Protein AF-0000000067866207 (afdb_homodimer)

Nearest PDB structures (foldseek):
  1i49-assembly1_B  TM=2.099E-01  e=6.130E+00  Homo sapiens
  1i4d-assembly1_B  TM=1.866E-01  e=6.407E+00  Homo sapiens
  2d1l-assembly1_B  TM=1.513E-01  e=4.915E+00  Mus musculus
  1i49-assembly1_B  TM=2.099E-01  e=6.044E+00  Homo sapiens
  2d1l-assembly1_B  TM=1.657E-01  e=5.531E+00  Mus musculus

Secondary structure (DSSP, 8-state):
--HHHHHHHHHHHHHHHHHHHHHHHHHHTT----HHHHHHHHHHHHHHHHHHHHHHHTT--HHHHHHHHHHHHHHHHHHHTBHHHHHHHHHHHHHHHHHHHHT--TTT----HHHHHHHHHS--SS---HHHHHHHHHHHHHHHHHHS-SSTT-S-HHHHHHHHHT-B---TTHHHHHHHHHHHHHHHHHHHHHHTHHHHHHHTTT-HHHHHHHH-HHHHHHHHHHHHT-/--HHHHHHHHHHHHHHHHHHHHHHHHHHTT----HHHHHHHHHHHHHHHHHHHHHHHTT--HHHHHHHHHHHHHHHHHHHTBHHHHHHHHHHHHHHHHHHHHT--TTT----HHHHHHHHHS--SS---HHHHHHHHHHHHHHHHHHS-SSTT-S-HHHHHHHHHT-B---TTHHHHHHHHHHHHHHHHHHHHHHTHHHHHHHTTT-HHHHHHHH-HHHHHHHHHHHHT-

Radius of gyration: 24.04 Å; Cα contacts (8 Å, |Δi|>4): 506; chains: 2; bounding box: 47×88×48 Å

Organism: NCBI:txid29363

Foldseek 3Di:
DQPLVVVLVVLVVVLVVVLVVLVVVLVVLVNPCDPLNSVLSSLLSLVLVLLVLLCVQVVNQPLSVLLSVLSVVLSVCQSNQQLLSVLVSVLSNLFSLLCLLQVNHPVHDGRDPVSLVSVVPDDFPDDDDPVLSCLSVVSNVVSVCSNPDDDCVDPDNVVRVVCNVPVGDHDPCSNVVSVSSLSNVLVSLRSNCRRCLVSSCVSCVSNLVSVCVRRHDVSSVSSVVVVVVD/DQPQVVVLVVLVVVLVVVLVVLVVVLVVLVNDCDPLNSVLSSLLSLVLVLLVLLCVQVVNQPLSVLLSVLSVVLSVCQSNQQLLSVLVSVLSNLFSLLCLLQVNHPVHDGRDPVSLVSVVPDDFPDDDDPVLSCLSVVSNVVSVCSNPDDDCVDPDNVVRVVCNVPVGDHDPDSNVVSVSSLSNVLVSLRSNCRRCLVSSCVSCVSNLVSVCVRRHDVSSVSSVVVVVVD

pLDDT: mean 91.69, std 9.95, range [39.69, 98.88]

Sequence (460 aa):
MDMTYSEIEYVKSNINNFVEMIAQISKAEDFEFKQCDKEFFVFIAKHIVFLKYLYNGMGRLYFFKVIISDLYYYVLSIIKGEIRYMYLNERSIIENYTRAATHIMVEDDHVTENTFKLIKEKKYPFKFTSDDYALIKDEYRTSCGYIHGGNVLEDNLSFVFDECINNKKIIKNKTNYYMRIINIIKVYDKILISEYSDKVSGCYHRRKSLLKYLIGEECLELLFKLEEKRMDMTYSEIEYVKSNINNFVEMIAQISKAEDFEFKQCDKEFFVFIAKHIVFLKYLYNGMGRLYFFKVIISDLYYYVLSIIKGEIRYMYLNERSIIENYTRAATHIMVEDDHVTENTFKLIKEKKYPFKFTSDDYALIKDEYRTSCGYIHGGNVLEDNLSFVFDECINNKKIIKNKTNYYMRIINIIKVYDKILISEYSDKVSGCYHRRKSLLKYLIGEECLELLFKLEEKR

Structure (mmCIF, N/CA/C/O backbone):
data_AF-0000000067866207-model_v1
#
loop_
_entity.id
_entity.type
_entity.pdbx_description
1 polymer 'Uncharacterized protein'
#
loop_
_atom_site.group_PDB
_atom_site.id
_atom_site.type_symbol
_atom_site.label_atom_id
_atom_site.label_alt_id
_atom_site.label_comp_id
_atom_site.label_asym_id
_atom_site.label_entity_id
_atom_site.label_seq_id
_atom_site.pdbx_PDB_ins_code
_atom_site.Cartn_x
_atom_site.Cartn_y
_atom_site.Cartn_z
_atom_site.occupancy
_atom_site.B_iso_or_equiv
_atom_site.auth_seq_id
_atom_site.auth_comp_id
_atom_site.auth_asym_id
_atom_site.auth_atom_id
_atom_site.pdbx_PDB_model_num
ATOM 1 N N . MET A 1 1 ? 0.047 -45.875 -7.719 1 40.59 1 MET A N 1
ATOM 2 C CA . MET A 1 1 ? -0.949 -44.906 -8.164 1 40.59 1 MET A CA 1
ATOM 3 C C . MET A 1 1 ? -0.4 -43.469 -8.086 1 40.59 1 MET A C 1
ATOM 5 O O . MET A 1 1 ? 0.185 -43.094 -7.074 1 40.59 1 MET A O 1
ATOM 9 N N . ASP A 1 2 ? -0.063 -42.688 -9.156 1 51.81 2 ASP A N 1
ATOM 10 C CA . ASP A 1 2 ? 0.814 -41.531 -9.305 1 51.81 2 ASP A CA 1
ATOM 11 C C . ASP A 1 2 ? 0.353 -40.375 -8.414 1 51.81 2 ASP A C 1
ATOM 13 O O . ASP A 1 2 ? -0.769 -39.906 -8.562 1 51.81 2 ASP A O 1
ATOM 17 N N . MET A 1 3 ? 0.866 -40.312 -7.191 1 61.59 3 MET A N 1
ATOM 18 C CA . MET A 1 3 ? 0.639 -39.406 -6.082 1 61.59 3 MET A CA 1
ATOM 19 C C . MET A 1 3 ? 0.415 -37.969 -6.586 1 61.59 3 MET A C 1
ATOM 21 O O . MET A 1 3 ? -0.34 -37.219 -5.984 1 61.59 3 MET A O 1
ATOM 25 N N . THR A 1 4 ? 0.804 -37.688 -7.848 1 77.44 4 THR A N 1
ATOM 26 C CA . THR A 1 4 ? 0.673 -36.375 -8.422 1 77.44 4 THR A CA 1
ATOM 27 C C . THR A 1 4 ? -0.75 -36.125 -8.914 1 77.44 4 THR A C 1
ATOM 29 O O . THR A 1 4 ? -1.291 -35.031 -8.758 1 77.44 4 THR A O 1
ATOM 32 N N . TYR A 1 5 ? -1.479 -37.219 -9.266 1 83.12 5 TYR A N 1
ATOM 33 C CA . TYR A 1 5 ? -2.818 -37.031 -9.812 1 83.12 5 TYR A CA 1
ATOM 34 C C . TYR A 1 5 ? -3.82 -36.719 -8.703 1 83.12 5 TYR A C 1
ATOM 36 O O . TYR A 1 5 ? -4.688 -35.844 -8.867 1 83.12 5 TYR A O 1
ATOM 44 N N . SER A 1 6 ? -3.689 -37.469 -7.637 1 89 6 SER A N 1
ATOM 45 C CA . SER A 1 6 ? -4.578 -37.188 -6.508 1 89 6 SER A CA 1
ATOM 46 C C . SER A 1 6 ? -4.375 -35.781 -5.953 1 89 6 SER A C 1
ATOM 48 O O . SER A 1 6 ? -5.34 -35.125 -5.57 1 89 6 SER A O 1
ATOM 50 N N . GLU A 1 7 ? -3.158 -35.438 -5.953 1 92.19 7 GLU A N 1
ATOM 51 C CA . GLU A 1 7 ? -2.846 -34.094 -5.477 1 92.19 7 GLU A CA 1
ATOM 52 C C . GLU A 1 7 ? -3.439 -33.031 -6.398 1 92.19 7 GLU A C 1
ATOM 54 O O . GLU A 1 7 ? -3.99 -32.031 -5.926 1 92.19 7 GLU A O 1
ATOM 59 N N . ILE A 1 8 ? -3.385 -33.219 -7.672 1 95.62 8 ILE A N 1
ATOM 60 C CA . ILE A 1 8 ? -3.932 -32.281 -8.648 1 95.62 8 ILE A CA 1
ATOM 61 C C . ILE A 1 8 ? -5.449 -32.188 -8.492 1 95.62 8 ILE A C 1
ATOM 63 O O . ILE A 1 8 ? -6.023 -31.109 -8.555 1 95.62 8 ILE A O 1
ATOM 67 N N . GLU A 1 9 ? -6.043 -33.312 -8.258 1 95.31 9 GLU A N 1
ATOM 68 C CA . GLU A 1 9 ? -7.488 -33.312 -8.062 1 95.31 9 GLU A CA 1
ATOM 69 C C . GLU A 1 9 ? -7.883 -32.531 -6.812 1 95.31 9 GLU A C 1
ATOM 71 O O . GLU A 1 9 ? -8.898 -31.844 -6.809 1 95.31 9 GLU A O 1
ATOM 76 N N . TYR A 1 10 ? -7.148 -32.719 -5.848 1 96.19 10 TYR A N 1
ATOM 77 C CA . TYR A 1 10 ? -7.395 -31.969 -4.625 1 96.19 10 TYR A CA 1
ATOM 78 C C . TYR A 1 10 ? -7.258 -30.469 -4.875 1 96.19 10 TYR A C 1
ATOM 80 O O . TYR A 1 10 ? -8.102 -29.688 -4.438 1 96.19 10 TYR A O 1
ATOM 88 N N . VAL A 1 11 ? -6.18 -30.094 -5.551 1 97.56 11 VAL A N 1
ATOM 89 C CA . VAL A 1 11 ? -5.934 -28.688 -5.859 1 97.56 11 VAL A CA 1
ATOM 90 C C . VAL A 1 11 ? -7.066 -28.141 -6.719 1 97.56 11 VAL A C 1
ATOM 92 O O . VAL A 1 11 ? -7.555 -27.031 -6.484 1 97.56 11 VAL A O 1
ATOM 95 N N . LYS A 1 12 ? -7.488 -28.922 -7.676 1 97.94 12 LYS A N 1
ATOM 96 C CA . LYS A 1 12 ? -8.602 -28.531 -8.531 1 97.94 12 LYS A CA 1
ATOM 97 C C . LYS A 1 12 ? -9.867 -28.281 -7.707 1 97.94 12 LYS A C 1
ATOM 99 O O . LYS A 1 12 ? -10.562 -27.281 -7.91 1 97.94 12 LYS A O 1
ATOM 104 N N . SER A 1 13 ? -10.141 -29.156 -6.832 1 98.25 13 SER A N 1
ATOM 105 C CA . SER A 1 13 ? -11.312 -29.016 -5.973 1 98.25 13 SER A CA 1
ATOM 106 C C . SER A 1 13 ? -11.195 -27.797 -5.074 1 98.25 13 SER A C 1
ATOM 108 O O . SER A 1 13 ? -12.172 -27.062 -4.883 1 98.25 13 SER A O 1
ATOM 110 N N . ASN A 1 14 ? -10.055 -27.641 -4.52 1 98.56 14 ASN A N 1
ATOM 111 C CA . ASN A 1 14 ? -9.781 -26.469 -3.686 1 98.56 14 ASN A CA 1
ATOM 112 C C . ASN A 1 14 ? -10.008 -25.172 -4.449 1 98.56 14 ASN A C 1
ATOM 114 O O . ASN A 1 14 ? -10.68 -24.266 -3.949 1 98.56 14 ASN A O 1
ATOM 118 N N . ILE A 1 15 ? -9.539 -25.078 -5.684 1 98.75 15 ILE A N 1
ATOM 119 C CA . ILE A 1 15 ? -9.664 -23.906 -6.527 1 98.75 15 ILE A CA 1
ATOM 120 C C . ILE A 1 15 ? -11.133 -23.688 -6.91 1 98.75 15 ILE A C 1
ATOM 122 O O . ILE A 1 15 ? -11.633 -22.562 -6.879 1 98.75 15 ILE A O 1
ATOM 126 N N . ASN A 1 16 ? -11.773 -24.75 -7.18 1 98.5 16 ASN A N 1
ATOM 127 C CA . ASN A 1 16 ? -13.195 -24.656 -7.52 1 98.5 16 ASN A CA 1
ATOM 128 C C . ASN A 1 16 ? -14.016 -24.109 -6.359 1 98.5 16 ASN A C 1
ATOM 130 O O . ASN A 1 16 ? -14.914 -23.297 -6.559 1 98.5 16 ASN A O 1
ATOM 134 N N . ASN A 1 17 ? -13.742 -24.594 -5.215 1 98.56 17 ASN A N 1
ATOM 135 C CA . ASN A 1 17 ? -14.43 -24.078 -4.031 1 98.56 17 ASN A CA 1
ATOM 136 C C . ASN A 1 17 ? -14.164 -22.594 -3.82 1 98.56 17 ASN A C 1
ATOM 138 O O . ASN A 1 17 ? -15.062 -21.844 -3.441 1 98.56 17 ASN A O 1
ATOM 142 N N . PHE A 1 18 ? -12.977 -22.266 -4.031 1 98.69 18 PHE A N 1
ATOM 143 C CA . PHE A 1 18 ? -12.562 -20.875 -3.916 1 98.69 18 PHE A CA 1
ATOM 144 C C . PHE A 1 18 ? -13.328 -20 -4.898 1 98.69 18 PHE A C 1
ATOM 146 O O . PHE A 1 18 ? -13.891 -18.969 -4.516 1 98.69 18 PHE A O 1
ATOM 153 N N . VAL A 1 19 ? -13.414 -20.391 -6.125 1 98.69 19 VAL A N 1
ATOM 154 C CA . VAL A 1 19 ? -14.07 -19.609 -7.176 1 98.69 19 VAL A CA 1
ATOM 155 C C . VAL A 1 19 ? -15.57 -19.562 -6.922 1 98.69 19 VAL A C 1
ATOM 157 O O . VAL A 1 19 ? -16.219 -18.547 -7.195 1 98.69 19 VAL A O 1
ATOM 160 N N . GLU A 1 20 ? -16.125 -20.609 -6.391 1 98.06 20 GLU A N 1
ATOM 161 C CA . GLU A 1 20 ? -17.531 -20.625 -6.031 1 98.06 20 GLU A CA 1
ATOM 162 C C . GLU A 1 20 ? -17.844 -19.625 -4.926 1 98.06 20 GLU A C 1
ATOM 164 O O . GLU A 1 20 ? -18.859 -18.938 -4.965 1 98.06 20 GLU A O 1
ATOM 169 N N . MET A 1 21 ? -16.984 -19.625 -4 1 98.19 21 MET A N 1
ATOM 170 C CA . MET A 1 21 ? -17.141 -18.641 -2.938 1 98.19 21 MET A CA 1
ATOM 171 C C . MET A 1 21 ? -17.078 -17.219 -3.498 1 98.19 21 MET A C 1
ATOM 173 O O . MET A 1 21 ? -17.875 -16.359 -3.107 1 98.19 21 MET A O 1
ATOM 177 N N . ILE A 1 22 ? -16.172 -16.969 -4.41 1 98.31 22 ILE A N 1
ATOM 178 C CA . ILE A 1 22 ? -16.031 -15.664 -5.051 1 98.31 22 ILE A CA 1
ATOM 179 C C . ILE A 1 22 ? -17.344 -15.312 -5.766 1 98.31 22 ILE A C 1
ATOM 181 O O . ILE A 1 22 ? -17.812 -14.18 -5.672 1 98.31 22 ILE A O 1
ATOM 185 N N . ALA A 1 23 ? -17.891 -16.281 -6.434 1 97.75 23 ALA A N 1
ATOM 186 C CA . ALA A 1 23 ? -19.141 -16.062 -7.152 1 97.75 23 ALA A CA 1
ATOM 187 C C . ALA A 1 23 ? -20.266 -15.664 -6.191 1 97.75 23 ALA A C 1
ATOM 189 O O . ALA A 1 23 ? -21.062 -14.789 -6.504 1 97.75 23 ALA A O 1
ATOM 190 N N . GLN A 1 24 ? -20.312 -16.25 -5.078 1 97.06 24 GLN A N 1
ATOM 191 C CA . GLN A 1 24 ? -21.328 -15.938 -4.074 1 97.06 24 GLN A CA 1
ATOM 192 C C . GLN A 1 24 ? -21.156 -14.516 -3.551 1 97.06 24 GLN A C 1
ATOM 194 O O . GLN A 1 24 ? -22.125 -13.766 -3.438 1 97.06 24 GLN A O 1
ATOM 199 N N . ILE A 1 25 ? -19.938 -14.242 -3.264 1 96.06 25 ILE A N 1
ATOM 200 C CA . ILE A 1 25 ? -19.656 -12.906 -2.746 1 96.06 25 ILE A CA 1
ATOM 201 C C . ILE A 1 25 ? -19.938 -11.859 -3.822 1 96.06 25 ILE A C 1
ATOM 203 O O . ILE A 1 25 ? -20.422 -10.766 -3.52 1 96.06 25 ILE A O 1
ATOM 207 N N . SER A 1 26 ? -19.609 -12.164 -5.051 1 96.31 26 SER A N 1
ATOM 208 C CA . SER A 1 26 ? -19.859 -11.273 -6.176 1 96.31 26 SER A CA 1
ATOM 209 C C . SER A 1 26 ? -21.328 -10.867 -6.258 1 96.31 26 SER A C 1
ATOM 211 O O . SER A 1 26 ? -21.641 -9.719 -6.562 1 96.31 26 SER A O 1
ATOM 213 N N . LYS A 1 27 ? -22.188 -11.758 -5.969 1 95.62 27 LYS A N 1
ATOM 214 C CA . LYS A 1 27 ? -23.625 -11.469 -5.965 1 95.62 27 LYS A CA 1
ATOM 215 C C . LYS A 1 27 ? -23.969 -10.453 -4.879 1 95.62 27 LYS A C 1
ATOM 217 O O . LYS A 1 27 ? -24.734 -9.516 -5.125 1 95.62 27 LYS A O 1
ATOM 222 N N . ALA A 1 28 ? -23.438 -10.656 -3.781 1 92.44 28 ALA A N 1
ATOM 223 C CA . ALA A 1 28 ? -23.719 -9.773 -2.652 1 92.44 28 ALA A CA 1
ATOM 224 C C . ALA A 1 28 ? -23.188 -8.367 -2.916 1 92.44 28 ALA A C 1
ATOM 226 O O . ALA A 1 28 ? -23.75 -7.383 -2.441 1 92.44 28 ALA A O 1
ATOM 227 N N . GLU A 1 29 ? -22.094 -8.219 -3.682 1 91.56 29 GLU A N 1
ATOM 228 C CA . GLU A 1 29 ? -21.422 -6.941 -3.953 1 91.56 29 GLU A CA 1
ATOM 229 C C . GLU A 1 29 ? -21.922 -6.336 -5.266 1 91.56 29 GLU A C 1
ATOM 231 O O . GLU A 1 29 ? -21.391 -5.316 -5.719 1 91.56 29 GLU A O 1
ATOM 236 N N . ASP A 1 30 ? -22.875 -6.938 -5.926 1 90.81 30 ASP A N 1
ATOM 237 C CA . ASP A 1 30 ? -23.406 -6.512 -7.215 1 90.81 30 ASP A CA 1
ATOM 238 C C . ASP A 1 30 ? -22.328 -6.473 -8.281 1 90.81 30 ASP A C 1
ATOM 240 O O . ASP A 1 30 ? -22.266 -5.539 -9.086 1 90.81 30 ASP A O 1
ATOM 244 N N . PHE A 1 31 ? -21.328 -7.359 -8.156 1 94.38 31 PHE A N 1
ATOM 245 C CA . PHE A 1 31 ? -20.281 -7.574 -9.156 1 94.38 31 PHE A CA 1
ATOM 246 C C . PHE A 1 31 ? -20.75 -8.555 -10.227 1 94.38 31 PHE A C 1
ATOM 248 O O . PHE A 1 31 ? -21.109 -9.695 -9.914 1 94.38 31 PHE A O 1
ATOM 255 N N . GLU A 1 32 ? -20.812 -8.117 -11.445 1 94.12 32 GLU A N 1
ATOM 256 C CA . GLU A 1 32 ? -21.188 -9.016 -12.531 1 94.12 32 GLU A CA 1
ATOM 257 C C . GLU A 1 32 ? -20.109 -10.055 -12.789 1 94.12 32 GLU A C 1
ATOM 259 O O . GLU A 1 32 ? -19.109 -9.773 -13.445 1 94.12 32 GLU A O 1
ATOM 264 N N . PHE A 1 33 ? -20.328 -11.203 -12.32 1 96.12 33 PHE A N 1
ATOM 265 C CA . PHE A 1 33 ? -19.391 -12.312 -12.422 1 96.12 33 PHE A CA 1
ATOM 266 C C . PHE A 1 33 ? -19.547 -13.031 -13.758 1 96.12 33 PHE A C 1
ATOM 268 O O . PHE A 1 33 ? -20.453 -13.852 -13.922 1 96.12 33 PHE A O 1
ATOM 275 N N . LYS A 1 34 ? -18.703 -12.773 -14.703 1 96.25 34 LYS A N 1
ATOM 276 C CA . LYS A 1 34 ? -18.734 -13.344 -16.047 1 96.25 34 LYS A CA 1
ATOM 277 C C . LYS A 1 34 ? -17.688 -14.453 -16.188 1 96.25 34 LYS A C 1
ATOM 279 O O . LYS A 1 34 ? -16.938 -14.742 -15.258 1 96.25 34 LYS A O 1
ATOM 284 N N . GLN A 1 35 ? -17.641 -15.055 -17.344 1 97.19 35 GLN A N 1
ATOM 285 C CA . GLN A 1 35 ? -16.719 -16.141 -17.625 1 97.19 35 GLN A CA 1
ATOM 286 C C . GLN A 1 35 ? -15.273 -15.672 -17.547 1 97.19 35 GLN A C 1
ATOM 288 O O . GLN A 1 35 ? -14.398 -16.391 -17.062 1 97.19 35 GLN A O 1
ATOM 293 N N . CYS A 1 36 ? -15.008 -14.469 -18.031 1 97.44 36 CYS A N 1
ATOM 294 C CA . CYS A 1 36 ? -13.648 -13.938 -17.984 1 97.44 36 CYS A CA 1
ATOM 295 C C . CYS A 1 36 ? -13.188 -13.758 -16.547 1 97.44 36 CYS A C 1
ATOM 297 O O . CYS A 1 36 ? -12.008 -13.93 -16.234 1 97.44 36 CYS A O 1
ATOM 299 N N . ASP A 1 37 ? -14.164 -13.383 -15.648 1 97.75 37 ASP A N 1
ATOM 300 C CA . ASP A 1 37 ? -13.836 -13.281 -14.234 1 97.75 37 ASP A CA 1
ATOM 301 C C . ASP A 1 37 ? -13.445 -14.641 -13.656 1 97.75 37 ASP A C 1
ATOM 303 O O . ASP A 1 37 ? -12.438 -14.758 -12.961 1 97.75 37 ASP A O 1
ATOM 307 N N . LYS A 1 38 ? -14.227 -15.617 -13.977 1 98.19 38 LYS A N 1
ATOM 308 C CA . LYS A 1 38 ? -13.977 -16.969 -13.5 1 98.19 38 LYS A CA 1
ATOM 309 C C . LYS A 1 38 ? -12.586 -17.453 -13.914 1 98.19 38 LYS A C 1
ATOM 311 O O . LYS A 1 38 ? -11.828 -17.953 -13.086 1 98.19 38 LYS A O 1
ATOM 316 N N . GLU A 1 39 ? -12.289 -17.312 -15.133 1 98.44 39 GLU A N 1
ATOM 317 C CA . GLU A 1 39 ? -11 -17.75 -15.664 1 98.44 39 GLU A CA 1
ATOM 318 C C . GLU A 1 39 ? -9.844 -17 -14.992 1 98.44 39 GLU A C 1
ATOM 320 O O . GLU A 1 39 ? -8.812 -17.609 -14.688 1 98.44 39 GLU A O 1
ATOM 325 N N . PHE A 1 40 ? -9.992 -15.758 -14.797 1 98.69 40 PHE A N 1
ATOM 326 C CA . PHE A 1 40 ? -8.969 -14.938 -14.172 1 98.69 40 PHE A CA 1
ATOM 327 C C . PHE A 1 40 ? -8.75 -15.367 -12.719 1 98.69 40 PHE A C 1
ATOM 329 O O . PHE A 1 40 ? -7.609 -15.508 -12.273 1 98.69 40 PHE A O 1
ATOM 336 N N . PHE A 1 41 ? -9.828 -15.578 -11.969 1 98.81 41 PHE A N 1
ATOM 337 C CA . PHE A 1 41 ? -9.703 -15.938 -10.562 1 98.81 41 PHE A CA 1
ATOM 338 C C . PHE A 1 41 ? -9.141 -17.344 -10.414 1 98.81 41 PHE A C 1
ATOM 340 O O . PHE A 1 41 ? -8.406 -17.625 -9.461 1 98.81 41 PHE A O 1
ATOM 347 N N . VAL A 1 42 ? -9.438 -18.234 -11.359 1 98.81 42 VAL A N 1
ATOM 348 C CA . VAL A 1 42 ? -8.797 -19.547 -11.383 1 98.81 42 VAL A CA 1
ATOM 349 C C . VAL A 1 42 ? -7.297 -19.375 -11.594 1 98.81 42 VAL A C 1
ATOM 351 O O . VAL A 1 42 ? -6.496 -20.031 -10.914 1 98.81 42 VAL A O 1
ATOM 354 N N . PHE A 1 43 ? -6.93 -18.531 -12.523 1 98.81 43 PHE A N 1
ATOM 355 C CA . PHE A 1 43 ? -5.527 -18.234 -12.789 1 98.81 43 PHE A CA 1
ATOM 356 C C . PHE A 1 43 ? -4.824 -17.75 -11.531 1 98.81 43 PHE A C 1
ATOM 358 O O . PHE A 1 43 ? -3.732 -18.203 -11.203 1 98.81 43 PHE A O 1
ATOM 365 N N . ILE A 1 44 ? -5.441 -16.812 -10.82 1 98.88 44 ILE A N 1
ATOM 366 C CA . ILE A 1 44 ? -4.879 -16.25 -9.594 1 98.88 44 ILE A CA 1
ATOM 367 C C . ILE A 1 44 ? -4.75 -17.359 -8.547 1 98.88 44 ILE A C 1
ATOM 369 O O . ILE A 1 44 ? -3.721 -17.469 -7.871 1 98.88 44 ILE A O 1
ATOM 373 N N . ALA A 1 45 ? -5.77 -18.188 -8.406 1 98.88 45 ALA A N 1
ATOM 374 C CA . ALA A 1 45 ? -5.762 -19.266 -7.43 1 98.88 45 ALA A CA 1
ATOM 375 C C . ALA A 1 45 ? -4.609 -20.234 -7.695 1 98.88 45 ALA A C 1
ATOM 377 O O . ALA A 1 45 ? -3.932 -20.672 -6.762 1 98.88 45 ALA A O 1
ATOM 378 N N . LYS A 1 46 ? -4.441 -20.594 -8.938 1 98.69 46 LYS A N 1
ATOM 379 C CA . LYS A 1 46 ? -3.334 -21.453 -9.312 1 98.69 46 LYS A CA 1
ATOM 380 C C . LYS A 1 46 ? -1.996 -20.859 -8.891 1 98.69 46 LYS A C 1
ATOM 382 O O . LYS A 1 46 ? -1.121 -21.578 -8.391 1 98.69 46 LYS A O 1
ATOM 387 N N . HIS A 1 47 ? -1.841 -19.594 -9.023 1 98.75 47 HIS A N 1
ATOM 388 C CA . HIS A 1 47 ? -0.583 -18.938 -8.688 1 98.75 47 HIS A CA 1
ATOM 389 C C . HIS A 1 47 ? -0.408 -18.812 -7.176 1 98.75 47 HIS A C 1
ATOM 391 O O . HIS A 1 47 ? 0.714 -18.891 -6.672 1 98.75 47 HIS A O 1
ATOM 397 N N . ILE A 1 48 ? -1.53 -18.641 -6.449 1 98.69 48 ILE A N 1
ATOM 398 C CA . ILE A 1 48 ? -1.441 -18.688 -4.992 1 98.69 48 ILE A CA 1
ATOM 399 C C . ILE A 1 48 ? -0.882 -20.047 -4.559 1 98.69 48 ILE A C 1
ATOM 401 O O . ILE A 1 48 ? 0.047 -20.109 -3.748 1 98.69 48 ILE A O 1
ATOM 405 N N . VAL A 1 49 ? -1.394 -21.109 -5.105 1 98.31 49 VAL A N 1
ATOM 406 C CA . VAL A 1 49 ? -0.935 -22.453 -4.762 1 98.31 49 VAL A CA 1
ATOM 407 C C . VAL A 1 49 ? 0.527 -22.625 -5.168 1 98.31 49 VAL A C 1
ATOM 409 O O . VAL A 1 49 ? 1.342 -23.125 -4.387 1 98.31 49 VAL A O 1
ATOM 412 N N . PHE A 1 50 ? 0.879 -22.188 -6.391 1 98.12 50 PHE A N 1
ATOM 413 C CA . PHE A 1 50 ? 2.248 -22.25 -6.891 1 98.12 50 PHE A CA 1
ATOM 414 C C . PHE A 1 50 ? 3.207 -21.547 -5.934 1 98.12 50 PHE A C 1
ATOM 416 O O . PHE A 1 50 ? 4.23 -22.125 -5.547 1 98.12 50 PHE A O 1
ATOM 423 N N . LEU A 1 51 ? 2.84 -20.375 -5.492 1 97.81 51 LEU A N 1
ATOM 424 C CA . LEU A 1 51 ? 3.693 -19.562 -4.637 1 97.81 51 LEU A CA 1
ATOM 425 C C . LEU A 1 51 ? 3.793 -20.172 -3.238 1 97.81 51 LEU A C 1
ATOM 427 O O . LEU A 1 51 ? 4.828 -20.047 -2.58 1 97.81 51 LEU A O 1
ATOM 431 N N . LYS A 1 52 ? 2.725 -20.812 -2.768 1 97 52 LYS A N 1
ATOM 432 C CA . LYS A 1 52 ? 2.793 -21.484 -1.478 1 97 52 LYS A CA 1
ATOM 433 C C . LYS A 1 52 ? 3.828 -22.609 -1.503 1 97 52 LYS A C 1
ATOM 435 O O . LYS A 1 52 ? 4.566 -22.812 -0.533 1 97 52 LYS A O 1
ATOM 440 N N . TYR A 1 53 ? 3.883 -23.312 -2.598 1 95.31 53 TYR A N 1
ATOM 441 C CA . TYR A 1 53 ? 4.902 -24.344 -2.742 1 95.31 53 TYR A CA 1
ATOM 442 C C . TYR A 1 53 ? 6.301 -23.75 -2.732 1 95.31 53 TYR A C 1
ATOM 444 O O . TYR A 1 53 ? 7.215 -24.281 -2.111 1 95.31 53 TYR A O 1
ATOM 452 N N . LEU A 1 54 ? 6.48 -22.641 -3.443 1 96.12 54 LEU A N 1
ATOM 453 C CA . LEU A 1 54 ? 7.781 -21.984 -3.469 1 96.12 54 LEU A CA 1
ATOM 454 C C . LEU A 1 54 ? 8.164 -21.469 -2.082 1 96.12 54 LEU A C 1
ATOM 456 O O . LEU A 1 54 ? 9.312 -21.625 -1.656 1 96.12 54 LEU A O 1
ATOM 460 N N . TYR A 1 55 ? 7.152 -20.859 -1.429 1 95.88 55 TYR A N 1
ATOM 461 C CA . TYR A 1 55 ? 7.391 -20.359 -0.078 1 95.88 55 TYR A CA 1
ATOM 462 C C . TYR A 1 55 ? 7.914 -21.469 0.827 1 95.88 55 TYR A C 1
ATOM 464 O O . TYR A 1 55 ? 8.922 -21.281 1.516 1 95.88 55 TYR A O 1
ATOM 472 N N . ASN A 1 56 ? 7.277 -22.578 0.81 1 94 56 ASN A N 1
ATOM 473 C CA . ASN A 1 56 ? 7.633 -23.703 1.68 1 94 56 ASN A CA 1
ATOM 474 C C . ASN A 1 56 ? 8.961 -24.328 1.27 1 94 56 ASN A C 1
ATOM 476 O O . ASN A 1 56 ? 9.742 -24.75 2.123 1 94 56 ASN A O 1
ATOM 480 N N . GLY A 1 57 ? 9.242 -24.344 0.04 1 92.88 57 GLY A N 1
ATOM 481 C CA . GLY A 1 57 ? 10.398 -25.062 -0.467 1 92.88 57 GLY A CA 1
ATOM 482 C C . GLY A 1 57 ? 11.641 -24.203 -0.558 1 92.88 57 GLY A C 1
ATOM 483 O O . GLY A 1 57 ? 12.758 -24.719 -0.674 1 92.88 57 GLY A O 1
ATOM 484 N N . MET A 1 58 ? 11.508 -22.906 -0.554 1 92.56 58 MET A N 1
ATOM 485 C CA . MET A 1 58 ? 12.648 -22.031 -0.791 1 92.56 58 MET A CA 1
ATOM 486 C C . MET A 1 58 ? 13 -21.234 0.469 1 92.56 58 MET A C 1
ATOM 488 O O . MET A 1 58 ? 13.305 -20.047 0.398 1 92.56 58 MET A O 1
ATOM 492 N N . GLY A 1 59 ? 12.836 -21.859 1.622 1 90.12 59 GLY A N 1
ATOM 493 C CA . GLY A 1 59 ? 13.273 -21.25 2.871 1 90.12 59 GLY A CA 1
ATOM 494 C C . GLY A 1 59 ? 12.344 -20.156 3.359 1 90.12 59 GLY A C 1
ATOM 495 O O . GLY A 1 59 ? 12.773 -19.219 4.035 1 90.12 59 GLY A O 1
ATOM 496 N N . ARG A 1 60 ? 11.148 -20.141 2.902 1 91.12 60 ARG A N 1
ATOM 497 C CA . ARG A 1 60 ? 10.109 -19.234 3.395 1 91.12 60 ARG A CA 1
ATOM 498 C C . ARG A 1 60 ? 10.477 -17.781 3.148 1 91.12 60 ARG A C 1
ATOM 500 O O . ARG A 1 60 ? 10.398 -16.953 4.059 1 91.12 60 ARG A O 1
ATOM 507 N N . LEU A 1 61 ? 10.875 -17.594 1.894 1 89.56 61 LEU A N 1
ATOM 508 C CA . LEU A 1 61 ? 11.188 -16.234 1.473 1 89.56 61 LEU A CA 1
ATOM 509 C C . LEU A 1 61 ? 9.969 -15.328 1.617 1 89.56 61 LEU A C 1
ATOM 511 O O . LEU A 1 61 ? 8.914 -15.609 1.04 1 89.56 61 LEU A O 1
ATOM 515 N N . TYR A 1 62 ? 10.094 -14.281 2.252 1 88.31 62 TYR A N 1
ATOM 516 C CA . TYR A 1 62 ? 9.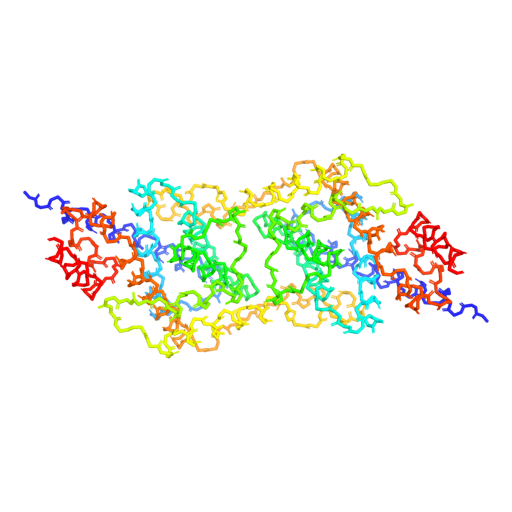016 -13.422 2.719 1 88.31 62 TYR A CA 1
ATOM 517 C C . TYR A 1 62 ? 8.234 -12.836 1.546 1 88.31 62 TYR A C 1
ATOM 519 O O . TYR A 1 62 ? 7.02 -12.664 1.622 1 88.31 62 TYR A O 1
ATOM 527 N N . PHE A 1 63 ? 8.922 -12.508 0.46 1 89.5 63 PHE A N 1
ATOM 528 C CA . PHE A 1 63 ? 8.234 -11.859 -0.647 1 89.5 63 PHE A CA 1
ATOM 529 C C . PHE A 1 63 ? 7.152 -12.766 -1.222 1 89.5 63 PHE A C 1
ATOM 531 O O . PHE A 1 63 ? 6.125 -12.281 -1.702 1 89.5 63 PHE A O 1
ATOM 538 N N . PHE A 1 64 ? 7.297 -14.086 -1.097 1 94 64 PHE A N 1
ATOM 539 C CA . PHE A 1 64 ? 6.242 -14.969 -1.587 1 94 64 PHE A CA 1
ATOM 540 C C . PHE A 1 64 ? 4.996 -14.859 -0.715 1 94 64 PHE A C 1
ATOM 542 O O . PHE A 1 64 ? 3.875 -14.852 -1.225 1 94 64 PHE A O 1
ATOM 549 N N . LYS A 1 65 ? 5.242 -14.812 0.562 1 94.19 65 LYS A N 1
ATOM 550 C CA . LYS A 1 65 ? 4.117 -14.648 1.479 1 94.19 65 LYS A CA 1
ATOM 551 C C . LYS A 1 65 ? 3.352 -13.359 1.187 1 94.19 65 LYS A C 1
ATOM 553 O O . LYS A 1 65 ? 2.119 -13.352 1.206 1 94.19 65 LYS A O 1
ATOM 558 N N . VAL A 1 66 ? 4.07 -12.305 0.95 1 93.25 66 VAL A N 1
ATOM 559 C CA . VAL A 1 66 ? 3.471 -11.008 0.656 1 93.25 66 VAL A CA 1
ATOM 560 C C . VAL A 1 66 ? 2.648 -11.102 -0.629 1 93.25 66 VAL A C 1
ATOM 562 O O . VAL A 1 66 ? 1.5 -10.656 -0.671 1 93.25 66 VAL A O 1
ATOM 565 N N . ILE A 1 67 ? 3.201 -11.688 -1.655 1 96.5 67 ILE A N 1
ATOM 566 C CA . ILE A 1 67 ? 2.498 -11.812 -2.928 1 96.5 67 ILE A CA 1
ATOM 567 C C . ILE A 1 67 ? 1.21 -12.609 -2.732 1 96.5 67 ILE A C 1
ATOM 569 O O . ILE A 1 67 ? 0.155 -12.227 -3.246 1 96.5 67 ILE A O 1
ATOM 573 N N . ILE A 1 68 ? 1.307 -13.688 -1.982 1 97.81 68 ILE A N 1
ATOM 574 C CA . ILE A 1 68 ? 0.144 -14.531 -1.729 1 97.81 68 ILE A CA 1
ATOM 575 C C . ILE A 1 68 ? -0.948 -13.711 -1.046 1 97.81 68 ILE A C 1
ATOM 577 O O . ILE A 1 68 ? -2.102 -13.711 -1.485 1 97.81 68 ILE A O 1
ATOM 581 N N . SER A 1 69 ? -0.591 -13.008 -0.027 1 95.88 69 SER A N 1
ATOM 582 C CA . SER A 1 69 ? -1.529 -12.141 0.678 1 95.88 69 SER A CA 1
ATOM 583 C C . SER A 1 69 ? -2.146 -11.109 -0.265 1 95.88 69 SER A C 1
ATOM 585 O O . SER A 1 69 ? -3.367 -10.93 -0.283 1 95.88 69 SER A O 1
ATOM 587 N N . ASP A 1 70 ? -1.336 -10.469 -1.032 1 96.62 70 ASP A N 1
ATOM 588 C CA . ASP A 1 70 ? -1.787 -9.438 -1.955 1 96.62 70 ASP A CA 1
ATOM 589 C C . ASP A 1 70 ? -2.742 -10.008 -3 1 96.62 70 ASP A C 1
ATOM 591 O O . ASP A 1 70 ? -3.674 -9.328 -3.436 1 96.62 70 ASP A O 1
ATOM 595 N N . LEU A 1 71 ? -2.514 -11.203 -3.416 1 98.44 71 LEU A N 1
ATOM 596 C CA . LEU A 1 71 ? -3.373 -11.812 -4.422 1 98.44 71 LEU A CA 1
ATOM 597 C C . LEU A 1 71 ? -4.777 -12.047 -3.873 1 98.44 71 LEU A C 1
ATOM 599 O O . LEU A 1 71 ? -5.766 -11.82 -4.574 1 98.44 71 LEU A O 1
ATOM 603 N N . TYR A 1 72 ? -4.871 -12.477 -2.629 1 97.81 72 TYR A N 1
ATOM 604 C CA . TYR A 1 72 ? -6.184 -12.648 -2.014 1 97.81 72 TYR A CA 1
ATOM 605 C C . TYR A 1 72 ? -6.934 -11.32 -1.961 1 97.81 72 TYR A C 1
ATOM 607 O O . TYR A 1 72 ? -8.094 -11.242 -2.371 1 97.81 72 TYR A O 1
ATOM 615 N N . TYR A 1 73 ? -6.25 -10.336 -1.526 1 96.62 73 TYR A N 1
ATOM 616 C CA . TYR A 1 73 ? -6.902 -9.047 -1.352 1 96.62 73 TYR A CA 1
ATOM 617 C C . TYR A 1 73 ? -7.152 -8.375 -2.697 1 96.62 73 TYR A C 1
ATOM 619 O O . TYR A 1 73 ? -8.086 -7.586 -2.842 1 96.62 73 TYR A O 1
ATOM 627 N N . TYR A 1 74 ? -6.305 -8.711 -3.652 1 97.75 74 TYR A N 1
ATOM 628 C CA . TYR A 1 74 ? -6.52 -8.25 -5.02 1 97.75 74 TYR A CA 1
ATOM 629 C C . TYR A 1 74 ? -7.852 -8.75 -5.562 1 97.75 74 TYR A C 1
ATOM 631 O O . TYR A 1 74 ? -8.664 -7.961 -6.051 1 97.75 74 TYR A O 1
ATOM 639 N N . VAL A 1 75 ? -8.109 -10 -5.406 1 98.25 75 VAL A N 1
ATOM 640 C CA . VAL A 1 75 ? -9.375 -10.594 -5.832 1 98.25 75 VAL A CA 1
ATOM 641 C C . VAL A 1 75 ? -10.531 -9.914 -5.102 1 98.25 75 VAL A C 1
ATOM 643 O O . VAL A 1 75 ? -11.523 -9.516 -5.723 1 98.25 75 VAL A O 1
ATOM 646 N N . LEU A 1 76 ? -10.414 -9.758 -3.832 1 96.5 76 LEU A N 1
ATOM 647 C CA . LEU A 1 76 ? -11.461 -9.164 -3.01 1 96.5 76 LEU A CA 1
ATOM 648 C C . LEU A 1 76 ? -11.758 -7.734 -3.455 1 96.5 76 LEU A C 1
ATOM 650 O O . LEU A 1 76 ? -12.922 -7.348 -3.586 1 96.5 76 LEU A O 1
ATOM 654 N N . SER A 1 77 ? -10.703 -6.941 -3.668 1 96 77 SER A N 1
ATOM 655 C CA . SER A 1 77 ? -10.891 -5.547 -4.051 1 96 77 SER A CA 1
ATOM 656 C C . SER A 1 77 ? -11.555 -5.43 -5.422 1 96 77 SER A C 1
ATOM 658 O O . SER A 1 77 ? -12.312 -4.496 -5.672 1 96 77 SER A O 1
ATOM 660 N N . ILE A 1 78 ? -11.242 -6.375 -6.332 1 97 78 ILE A N 1
ATOM 661 C CA . ILE A 1 78 ? -11.867 -6.391 -7.648 1 97 78 ILE A CA 1
ATOM 662 C C . ILE A 1 78 ? -13.375 -6.625 -7.5 1 97 78 ILE A C 1
ATOM 664 O O . ILE A 1 78 ? -14.18 -5.891 -8.07 1 97 78 ILE A O 1
ATOM 668 N N . ILE A 1 79 ? -13.773 -7.582 -6.707 1 96.5 79 ILE A N 1
ATOM 669 C CA . ILE A 1 79 ? -15.18 -7.961 -6.562 1 96.5 79 ILE A CA 1
ATOM 670 C C . ILE A 1 79 ? -15.938 -6.852 -5.844 1 96.5 79 ILE A C 1
ATOM 672 O O . ILE A 1 79 ? -17.109 -6.609 -6.129 1 96.5 79 ILE A O 1
ATOM 676 N N . LYS A 1 80 ? -15.266 -6.176 -4.941 1 93.12 80 LYS A N 1
ATOM 677 C CA . LYS A 1 80 ? -15.898 -5.098 -4.188 1 93.12 80 LYS A CA 1
ATOM 678 C C . LYS A 1 80 ? -15.922 -3.803 -4.992 1 93.12 80 LYS A C 1
ATOM 680 O O . LYS A 1 80 ? -16.594 -2.84 -4.605 1 93.12 80 LYS A O 1
ATOM 685 N N . GLY A 1 81 ? -15.211 -3.766 -6.047 1 92.81 81 GLY A N 1
ATOM 686 C CA . GLY A 1 81 ? -15.141 -2.574 -6.879 1 92.81 81 GLY A CA 1
ATOM 687 C C . GLY A 1 81 ? -14.336 -1.451 -6.246 1 92.81 81 GLY A C 1
ATOM 688 O O . GLY A 1 81 ? -14.594 -0.275 -6.512 1 92.81 81 GLY A O 1
ATOM 689 N N . GLU A 1 82 ? -13.391 -1.766 -5.375 1 92.5 82 GLU A N 1
ATOM 690 C CA . GLU A 1 82 ? -12.547 -0.771 -4.719 1 92.5 82 GLU A CA 1
ATOM 691 C C . GLU A 1 82 ? -11.273 -0.507 -5.52 1 92.5 82 GLU A C 1
ATOM 693 O O . GLU A 1 82 ? -10.227 -1.088 -5.242 1 92.5 82 GLU A O 1
ATOM 698 N N . ILE A 1 83 ? -11.312 0.421 -6.355 1 92.56 83 ILE A N 1
ATOM 699 C CA . ILE A 1 83 ? -10.305 0.613 -7.398 1 92.56 83 ILE A CA 1
ATOM 700 C C . ILE A 1 83 ? -8.969 0.988 -6.762 1 92.56 83 ILE A C 1
ATOM 702 O O . ILE A 1 83 ? -7.914 0.515 -7.195 1 92.56 83 ILE A O 1
ATOM 706 N N . ARG A 1 84 ? -8.945 1.854 -5.793 1 92.81 84 ARG A N 1
ATOM 707 C CA . ARG A 1 84 ? -7.691 2.24 -5.16 1 92.81 84 ARG A CA 1
ATOM 708 C C . ARG A 1 84 ? -6.969 1.022 -4.59 1 92.81 84 ARG A C 1
ATOM 710 O O . ARG A 1 84 ? -5.762 0.861 -4.785 1 92.81 84 ARG A O 1
ATOM 717 N N . TYR A 1 85 ? -7.742 0.172 -3.916 1 93.5 85 TYR A N 1
ATOM 718 C CA . TYR A 1 85 ? -7.137 -0.981 -3.262 1 93.5 85 TYR A CA 1
ATOM 719 C C . TYR A 1 85 ? -6.77 -2.055 -4.281 1 93.5 85 TYR A C 1
ATOM 721 O O . TYR A 1 85 ? -5.781 -2.771 -4.109 1 93.5 85 TYR A O 1
ATOM 729 N N . MET A 1 86 ? -7.57 -2.139 -5.375 1 95.81 86 MET A N 1
ATOM 730 C CA . MET A 1 86 ? -7.191 -3.025 -6.469 1 95.81 86 MET A CA 1
ATOM 731 C C . MET A 1 86 ? -5.801 -2.686 -6.988 1 95.81 86 MET A C 1
ATOM 733 O O . MET A 1 86 ? -4.93 -3.555 -7.062 1 95.81 86 MET A O 1
ATOM 737 N N . TYR A 1 87 ? -5.617 -1.437 -7.195 1 94.31 87 TYR A N 1
ATOM 738 C CA . TYR A 1 87 ? -4.352 -1.015 -7.785 1 94.31 87 TYR A CA 1
ATOM 739 C C . TYR A 1 87 ? -3.24 -1 -6.742 1 94.31 87 TYR A C 1
ATOM 741 O O . TYR A 1 87 ? -2.07 -1.22 -7.066 1 94.31 87 TYR A O 1
ATOM 749 N N . LEU A 1 88 ? -3.604 -0.784 -5.531 1 93.88 88 LEU A N 1
ATOM 750 C CA . LEU A 1 88 ? -2.627 -0.909 -4.453 1 93.88 88 LEU A CA 1
ATOM 751 C C . LEU A 1 88 ? -2.074 -2.328 -4.383 1 93.88 88 LEU A C 1
ATOM 753 O O . LEU A 1 88 ? -0.862 -2.521 -4.262 1 93.88 88 LEU A O 1
ATOM 757 N N . ASN A 1 89 ? -2.951 -3.275 -4.387 1 95.81 89 ASN A N 1
ATOM 758 C CA . ASN A 1 89 ? -2.525 -4.672 -4.375 1 95.81 89 ASN A CA 1
ATOM 759 C C . ASN A 1 89 ? -1.735 -5.027 -5.629 1 95.81 89 ASN A C 1
ATOM 761 O O . ASN A 1 89 ? -0.726 -5.73 -5.555 1 95.81 89 ASN A O 1
ATOM 765 N N . GLU A 1 90 ? -2.184 -4.555 -6.762 1 96.5 90 GLU A N 1
ATOM 766 C CA . GLU A 1 90 ? -1.488 -4.789 -8.023 1 96.5 90 GLU A CA 1
ATOM 767 C C . GLU A 1 90 ? -0.054 -4.273 -7.969 1 96.5 90 GLU A C 1
ATOM 769 O O . GLU A 1 90 ? 0.883 -4.984 -8.328 1 96.5 90 GLU A O 1
ATOM 774 N N . ARG A 1 91 ? 0.066 -3.088 -7.531 1 93 91 ARG A N 1
ATOM 775 C CA . ARG A 1 91 ? 1.389 -2.488 -7.387 1 93 91 ARG A CA 1
ATOM 776 C C . ARG A 1 91 ? 2.279 -3.338 -6.484 1 93 91 ARG A C 1
ATOM 778 O O . ARG A 1 91 ? 3.436 -3.605 -6.82 1 93 91 ARG A O 1
ATOM 785 N N . SER A 1 92 ? 1.755 -3.713 -5.348 1 92.38 92 SER A N 1
ATOM 786 C CA . SER A 1 92 ? 2.492 -4.52 -4.379 1 92.38 92 SER A CA 1
ATOM 787 C C . SER A 1 92 ? 2.904 -5.859 -4.977 1 92.38 92 SER A C 1
ATOM 789 O O . SER A 1 92 ? 4.02 -6.332 -4.746 1 92.38 92 SER A O 1
ATOM 791 N N . ILE A 1 93 ? 2.021 -6.453 -5.719 1 96.19 93 ILE A N 1
ATOM 792 C CA . ILE A 1 93 ? 2.295 -7.727 -6.375 1 96.19 93 ILE A CA 1
ATOM 793 C C . ILE A 1 93 ? 3.471 -7.57 -7.336 1 96.19 93 ILE A C 1
ATOM 795 O O . ILE A 1 93 ? 4.434 -8.336 -7.277 1 96.19 93 ILE A O 1
ATOM 799 N N . ILE A 1 94 ? 3.4 -6.598 -8.172 1 95.31 94 ILE A N 1
ATOM 800 C CA . ILE A 1 94 ? 4.457 -6.348 -9.141 1 95.31 94 ILE A CA 1
ATOM 801 C C . ILE A 1 94 ? 5.77 -6.066 -8.414 1 95.31 94 ILE A C 1
ATOM 803 O O . ILE A 1 94 ? 6.82 -6.605 -8.781 1 95.31 94 ILE A O 1
ATOM 807 N N . GLU A 1 95 ? 5.73 -5.309 -7.359 1 91.12 95 GLU A N 1
ATOM 808 C CA . GLU A 1 95 ? 6.918 -4.965 -6.582 1 91.12 95 GLU A CA 1
ATOM 809 C C . GLU A 1 95 ? 7.566 -6.211 -5.984 1 91.12 95 GLU A C 1
ATOM 811 O O . GLU A 1 95 ? 8.789 -6.371 -6.047 1 91.12 95 GLU A O 1
ATOM 816 N N . ASN A 1 96 ? 6.801 -7.059 -5.395 1 92.5 96 ASN A N 1
ATOM 817 C CA . ASN A 1 96 ? 7.359 -8.203 -4.688 1 92.5 96 ASN A CA 1
ATOM 818 C C . ASN A 1 96 ? 7.809 -9.297 -5.652 1 92.5 96 ASN A C 1
ATOM 820 O O . ASN A 1 96 ? 8.781 -10 -5.391 1 92.5 96 ASN A O 1
ATOM 824 N N . TYR A 1 97 ? 7.125 -9.43 -6.816 1 95.12 97 TYR A N 1
ATOM 825 C CA . TYR A 1 97 ? 7.664 -10.281 -7.875 1 95.12 97 TYR A CA 1
ATOM 826 C C . TYR A 1 97 ? 9.023 -9.773 -8.336 1 95.12 97 TYR A C 1
ATOM 828 O O . TYR A 1 97 ? 9.945 -10.562 -8.57 1 95.12 97 TYR A O 1
ATOM 836 N N . THR A 1 98 ? 9.117 -8.469 -8.5 1 93.38 98 THR A N 1
ATOM 837 C CA . THR A 1 98 ? 10.375 -7.859 -8.93 1 93.38 98 THR A CA 1
ATOM 838 C C . THR A 1 98 ? 11.469 -8.109 -7.898 1 93.38 98 THR A C 1
ATOM 840 O O . THR A 1 98 ? 12.602 -8.43 -8.258 1 93.38 98 THR A O 1
ATOM 843 N N . ARG A 1 99 ? 11.141 -8 -6.656 1 90.06 99 ARG A N 1
ATOM 844 C CA . ARG A 1 99 ? 12.086 -8.312 -5.594 1 90.06 99 ARG A CA 1
ATOM 845 C C . ARG A 1 99 ? 12.531 -9.766 -5.668 1 90.06 99 ARG A C 1
ATOM 847 O O . ARG A 1 99 ? 13.727 -10.062 -5.555 1 90.06 99 ARG A O 1
ATOM 854 N N . ALA A 1 100 ? 11.586 -10.594 -5.801 1 91.94 100 ALA A N 1
ATOM 855 C CA . ALA A 1 100 ? 11.906 -12.016 -5.902 1 91.94 100 ALA A CA 1
ATOM 856 C C . ALA A 1 100 ? 12.828 -12.289 -7.09 1 91.94 100 ALA A C 1
ATOM 858 O O . ALA A 1 100 ? 13.781 -13.062 -6.98 1 91.94 100 ALA A O 1
ATOM 859 N N . ALA A 1 101 ? 12.547 -11.617 -8.164 1 92.5 101 ALA A N 1
ATOM 860 C CA . ALA A 1 101 ? 13.297 -11.797 -9.406 1 92.5 101 ALA A CA 1
ATOM 861 C C . ALA A 1 101 ? 14.727 -11.281 -9.258 1 92.5 101 ALA A C 1
ATOM 863 O O . ALA A 1 101 ? 15.648 -11.789 -9.898 1 92.5 101 ALA A O 1
ATOM 864 N N . THR A 1 102 ? 14.953 -10.281 -8.461 1 90.06 102 THR A N 1
ATOM 865 C CA . THR A 1 102 ? 16.25 -9.609 -8.383 1 90.06 102 THR A CA 1
ATOM 866 C C . THR A 1 102 ? 16.984 -9.992 -7.094 1 90.06 102 THR A C 1
ATOM 868 O O . THR A 1 102 ? 18.094 -9.531 -6.852 1 90.06 102 THR A O 1
ATOM 871 N N . HIS A 1 103 ? 16.391 -10.773 -6.211 1 83.44 103 HIS A N 1
ATOM 872 C CA . HIS A 1 103 ? 16.969 -11.25 -4.957 1 83.44 103 HIS A CA 1
ATOM 873 C C . HIS A 1 103 ? 17.188 -10.094 -3.984 1 83.44 103 HIS A C 1
ATOM 875 O O . HIS A 1 103 ? 18.203 -10.07 -3.273 1 83.44 103 HIS A O 1
ATOM 881 N N . ILE A 1 104 ? 16.359 -9.133 -4.215 1 77.31 104 ILE A N 1
ATOM 882 C CA . ILE A 1 104 ? 16.438 -8.008 -3.299 1 77.31 104 ILE A CA 1
ATOM 883 C C . ILE A 1 104 ? 15.469 -8.219 -2.139 1 77.31 104 ILE A C 1
ATOM 885 O O . ILE A 1 104 ? 14.281 -8.469 -2.352 1 77.31 104 ILE A O 1
ATOM 889 N N . MET A 1 105 ? 15.984 -8.141 -0.941 1 66.06 105 MET A N 1
ATOM 890 C CA . MET A 1 105 ? 15.156 -8.398 0.234 1 66.06 105 MET A CA 1
ATOM 891 C C . MET A 1 105 ? 14.297 -7.176 0.571 1 66.06 105 MET A C 1
ATOM 893 O O . MET A 1 105 ? 14.688 -6.043 0.274 1 66.06 105 MET A O 1
ATOM 897 N N . VAL A 1 106 ? 13.156 -7.461 1.056 1 59.84 106 VAL A N 1
ATOM 898 C CA . VAL A 1 106 ? 12.18 -6.434 1.409 1 59.84 106 VAL A CA 1
ATOM 899 C C . VAL A 1 106 ? 12.82 -5.426 2.363 1 59.84 106 VAL A C 1
ATOM 901 O O . VAL A 1 106 ? 12.57 -4.223 2.258 1 59.84 106 VAL A O 1
ATOM 904 N N . GLU A 1 107 ? 13.516 -6.066 3.252 1 54.22 107 GLU A N 1
ATOM 905 C CA . GLU A 1 107 ? 14.18 -5.262 4.273 1 54.22 107 GLU A CA 1
ATOM 906 C C . GLU A 1 107 ? 15.273 -4.391 3.662 1 54.22 107 GLU A C 1
ATOM 908 O O . GLU A 1 107 ? 15.641 -3.357 4.23 1 54.22 107 GLU A O 1
ATOM 913 N N . ASP A 1 108 ? 15.805 -4.902 2.672 1 48.84 108 ASP A N 1
ATOM 914 C CA . ASP A 1 108 ? 17 -4.27 2.135 1 48.84 108 ASP A CA 1
ATOM 915 C C . ASP A 1 108 ? 16.656 -3.004 1.354 1 48.84 108 ASP A C 1
ATOM 917 O O . ASP A 1 108 ? 17.344 -1.986 1.472 1 48.84 108 ASP A O 1
ATOM 921 N N . ASP A 1 109 ? 15.711 -3.188 0.295 1 50.34 109 ASP A N 1
ATOM 922 C CA . ASP A 1 109 ? 15.531 -2.059 -0.612 1 50.34 109 ASP A CA 1
ATOM 923 C C . ASP A 1 109 ? 14.117 -2.039 -1.191 1 50.34 109 ASP A C 1
ATOM 925 O O . ASP A 1 109 ? 13.453 -3.076 -1.256 1 50.34 109 ASP A O 1
ATOM 929 N N . HIS A 1 110 ? 13.461 -0.831 -1.145 1 53.91 110 HIS A N 1
ATOM 930 C CA . HIS A 1 110 ? 12.219 -0.709 -1.902 1 53.91 110 HIS A CA 1
ATOM 931 C C . HIS A 1 110 ? 12.453 -0.962 -3.389 1 53.91 110 HIS A C 1
ATOM 933 O O . HIS A 1 110 ? 13.562 -0.744 -3.893 1 53.91 110 HIS A O 1
ATOM 939 N N . VAL A 1 111 ? 11.477 -1.558 -3.955 1 54.28 111 VAL A N 1
ATOM 940 C CA . VAL A 1 111 ? 11.461 -1.686 -5.41 1 54.28 111 VAL A CA 1
ATOM 941 C C . VAL A 1 111 ? 11.438 -0.3 -6.051 1 54.28 111 VAL A C 1
ATOM 943 O O . VAL A 1 111 ? 10.539 0.502 -5.777 1 54.28 111 VAL A O 1
ATOM 946 N N . THR A 1 112 ? 12.5 0.188 -6.473 1 61.22 112 THR A N 1
ATOM 947 C CA . THR A 1 112 ? 12.656 1.445 -7.195 1 61.22 112 THR A CA 1
ATOM 948 C C . THR A 1 112 ? 12.727 1.201 -8.695 1 61.22 112 THR A C 1
ATOM 950 O O . THR A 1 112 ? 12.672 0.055 -9.148 1 61.22 112 THR A O 1
ATOM 953 N N . GLU A 1 113 ? 12.68 2.334 -9.352 1 68.25 113 GLU A N 1
ATOM 954 C CA . GLU A 1 113 ? 12.922 2.246 -10.789 1 68.25 113 GLU A CA 1
ATOM 955 C C . GLU A 1 113 ? 14.195 1.46 -11.086 1 68.25 113 GLU A C 1
ATOM 957 O O . GLU A 1 113 ? 14.258 0.726 -12.078 1 68.25 113 GLU A O 1
ATOM 962 N N . ASN A 1 114 ? 15.078 1.562 -10.219 1 71.56 114 ASN A N 1
ATOM 963 C CA . ASN A 1 114 ? 16.344 0.864 -10.414 1 71.56 114 ASN A CA 1
ATOM 964 C C . ASN A 1 114 ? 16.188 -0.645 -10.25 1 71.56 114 ASN A C 1
ATOM 966 O O . ASN A 1 114 ? 16.844 -1.423 -10.93 1 71.56 114 ASN A O 1
ATOM 970 N N . THR A 1 115 ? 15.32 -0.991 -9.453 1 78.88 115 THR A N 1
ATOM 971 C CA . THR A 1 115 ? 15.078 -2.418 -9.266 1 78.88 115 THR A CA 1
ATOM 972 C C . THR A 1 115 ? 14.5 -3.035 -10.539 1 78.88 115 THR A C 1
ATOM 974 O O . THR A 1 115 ? 14.891 -4.133 -10.938 1 78.88 115 THR A O 1
ATOM 977 N N . PHE A 1 116 ? 13.648 -2.236 -11.211 1 85.06 116 PHE A N 1
ATOM 978 C CA . PHE A 1 116 ? 13.07 -2.719 -12.453 1 85.06 116 PHE A CA 1
ATOM 979 C C . PHE A 1 116 ? 14.133 -2.838 -13.539 1 85.06 116 PHE A C 1
ATOM 981 O O . PHE A 1 116 ? 14.086 -3.756 -14.359 1 85.06 116 PHE A O 1
ATOM 988 N N . LYS A 1 117 ? 15.07 -1.906 -13.492 1 85.94 117 LYS A N 1
ATOM 989 C CA . LYS A 1 117 ? 16.141 -1.916 -14.492 1 85.94 117 LYS A CA 1
ATOM 990 C C . LYS A 1 117 ? 16.984 -3.182 -14.375 1 85.94 117 LYS A C 1
ATOM 992 O O . LYS A 1 117 ? 17.531 -3.67 -15.367 1 85.94 117 LYS A O 1
ATOM 997 N N . LEU A 1 118 ? 17.094 -3.697 -13.188 1 87.31 118 LEU A N 1
ATOM 998 C CA . LEU A 1 118 ? 17.859 -4.922 -12.984 1 87.31 118 LEU A CA 1
ATOM 999 C C . LEU A 1 118 ? 17.25 -6.086 -13.742 1 87.31 118 LEU A C 1
ATOM 1001 O O . LEU A 1 118 ? 17.969 -6.953 -14.258 1 87.31 118 LEU A O 1
ATOM 1005 N N . ILE A 1 119 ? 15.906 -6.109 -13.828 1 90.69 119 ILE A N 1
ATOM 1006 C CA . ILE A 1 119 ? 15.227 -7.176 -14.555 1 90.69 119 ILE A CA 1
ATOM 1007 C C . ILE A 1 119 ? 15.523 -7.059 -16.047 1 90.69 119 ILE A C 1
ATOM 1009 O O . ILE A 1 119 ? 15.648 -8.07 -16.75 1 90.69 119 ILE A O 1
ATOM 1013 N N . LYS A 1 120 ? 15.633 -5.859 -16.484 1 90.19 120 LYS A N 1
ATOM 1014 C CA . LYS A 1 120 ? 15.852 -5.59 -17.906 1 90.19 120 LYS A CA 1
ATOM 1015 C C . LYS A 1 120 ? 17.266 -5.965 -18.312 1 90.19 120 LYS A C 1
ATOM 1017 O O . LYS A 1 120 ? 17.484 -6.449 -19.422 1 90.19 120 LYS A O 1
ATOM 1022 N N . GLU A 1 121 ? 18.188 -5.742 -17.469 1 90.62 121 GLU A N 1
ATOM 1023 C CA . GLU A 1 121 ? 19.609 -5.875 -17.797 1 90.62 121 GLU A CA 1
ATOM 1024 C C . GLU A 1 121 ? 20.078 -7.324 -17.656 1 90.62 121 GLU A C 1
ATOM 1026 O O . GLU A 1 121 ? 21.125 -7.695 -18.188 1 90.62 121 GLU A O 1
ATOM 1031 N N . LYS A 1 122 ? 19.344 -8.078 -17.062 1 89.94 122 LYS A N 1
ATOM 1032 C CA . LYS A 1 122 ? 19.703 -9.477 -16.844 1 89.94 122 LYS A CA 1
ATOM 1033 C C . LYS A 1 122 ? 19.453 -10.312 -18.094 1 89.94 122 LYS A C 1
ATOM 1035 O O . LYS A 1 122 ? 18.516 -10.039 -18.844 1 89.94 122 LYS A O 1
ATOM 1040 N N . LYS A 1 123 ? 20.344 -11.289 -18.266 1 90.75 123 LYS A N 1
ATOM 1041 C CA . LYS A 1 123 ? 20.141 -12.25 -19.359 1 90.75 123 LYS A CA 1
ATOM 1042 C C . LYS A 1 123 ? 19.375 -13.477 -18.875 1 90.75 123 LYS A C 1
ATOM 1044 O O . LYS A 1 123 ? 19.672 -14.016 -17.812 1 90.75 123 LYS A O 1
ATOM 1049 N N . TYR A 1 124 ? 18.344 -13.836 -19.672 1 93.12 124 TYR A N 1
ATOM 1050 C CA . TYR A 1 124 ? 17.516 -14.984 -19.312 1 93.12 124 TYR A CA 1
ATOM 1051 C C . TYR A 1 124 ? 17.609 -16.078 -20.375 1 93.12 124 TYR A C 1
ATOM 1053 O O . TYR A 1 124 ? 17.906 -15.805 -21.531 1 93.12 124 TYR A O 1
ATOM 1061 N N . PRO A 1 125 ? 17.422 -17.25 -19.984 1 93.06 125 PRO A N 1
ATOM 1062 C CA . PRO A 1 125 ? 17.406 -18.359 -20.938 1 93.06 125 PRO A CA 1
ATOM 1063 C C . PRO A 1 125 ? 16.141 -18.375 -21.797 1 93.06 125 PRO A C 1
ATOM 1065 O O . PRO A 1 125 ? 15.992 -19.25 -22.656 1 93.06 125 PRO A O 1
ATOM 1068 N N . PHE A 1 126 ? 15.195 -17.484 -21.594 1 93.44 126 PHE A N 1
ATOM 1069 C CA . PHE A 1 126 ? 14.023 -17.281 -22.438 1 93.44 126 PHE A CA 1
ATOM 1070 C C . PHE A 1 126 ? 14.023 -15.875 -23.031 1 93.44 126 PHE A C 1
ATOM 1072 O O . PHE A 1 126 ? 14.836 -15.031 -22.641 1 93.44 126 PHE A O 1
ATOM 1079 N N . LYS A 1 127 ? 13.242 -15.703 -23.984 1 92.62 127 LYS A N 1
ATOM 1080 C CA . LYS A 1 127 ? 13.172 -14.391 -24.625 1 92.62 127 LYS A CA 1
ATOM 1081 C C . LYS A 1 127 ? 12.422 -13.391 -23.75 1 92.62 127 LYS A C 1
ATOM 1083 O O . LYS A 1 127 ? 11.203 -13.453 -23.625 1 92.62 127 LYS A O 1
ATOM 1088 N N . PHE A 1 128 ? 13.109 -12.578 -23.031 1 94.88 128 PHE A N 1
ATOM 1089 C CA . PHE A 1 128 ? 12.562 -11.422 -22.328 1 94.88 128 PHE A CA 1
ATOM 1090 C C . PHE A 1 128 ? 12.703 -10.164 -23.172 1 94.88 128 PHE A C 1
ATOM 1092 O O . PHE A 1 128 ? 13.812 -9.664 -23.375 1 94.88 128 PHE A O 1
ATOM 1099 N N . THR A 1 129 ? 11.633 -9.633 -23.703 1 94.62 129 THR A N 1
ATOM 1100 C CA . THR A 1 129 ? 11.672 -8.57 -24.688 1 94.62 129 THR A CA 1
ATOM 1101 C C . THR A 1 129 ? 11.484 -7.207 -24.047 1 94.62 129 THR A C 1
ATOM 1103 O O . THR A 1 129 ? 11.102 -7.121 -22.875 1 94.62 129 THR A O 1
ATOM 1106 N N . SER A 1 130 ? 11.766 -6.219 -24.828 1 94.06 130 SER A N 1
ATOM 1107 C CA . SER A 1 130 ? 11.5 -4.855 -24.375 1 94.06 130 SER A CA 1
ATOM 1108 C C . SER A 1 130 ? 10.008 -4.633 -24.141 1 94.06 130 SER A C 1
ATOM 1110 O O . SER A 1 130 ? 9.625 -3.846 -23.266 1 94.06 130 SER A O 1
ATOM 1112 N N . ASP A 1 131 ? 9.25 -5.355 -24.859 1 95.94 131 ASP A N 1
ATOM 1113 C CA . ASP A 1 131 ? 7.801 -5.254 -24.672 1 95.94 131 ASP A CA 1
ATOM 1114 C C . ASP A 1 131 ? 7.371 -5.824 -23.328 1 95.94 131 ASP A C 1
ATOM 1116 O O . ASP A 1 131 ? 6.461 -5.297 -22.688 1 95.94 131 ASP A O 1
ATOM 1120 N N . ASP A 1 132 ? 7.996 -6.914 -22.922 1 96.5 132 ASP A N 1
ATOM 1121 C CA . ASP A 1 132 ? 7.723 -7.484 -21.609 1 96.5 132 ASP A CA 1
ATOM 1122 C C . ASP A 1 132 ? 8.047 -6.488 -20.5 1 96.5 132 ASP A C 1
ATOM 1124 O O . ASP A 1 132 ? 7.242 -6.27 -19.594 1 96.5 132 ASP A O 1
ATOM 1128 N N . TYR A 1 133 ? 9.211 -5.965 -20.656 1 95.75 133 TYR A N 1
ATOM 1129 C CA . TYR A 1 133 ? 9.664 -4.98 -19.672 1 95.75 133 TYR A CA 1
ATOM 1130 C C . TYR A 1 133 ? 8.719 -3.779 -19.641 1 95.75 133 TYR A C 1
ATOM 1132 O O . TYR A 1 133 ? 8.336 -3.314 -18.562 1 95.75 133 TYR A O 1
ATOM 1140 N N . ALA A 1 134 ? 8.383 -3.293 -20.812 1 95.75 134 ALA A N 1
ATOM 1141 C CA . ALA A 1 134 ? 7.488 -2.145 -20.906 1 95.75 134 ALA A CA 1
ATOM 1142 C C . ALA A 1 134 ? 6.129 -2.449 -20.281 1 95.75 134 ALA A C 1
ATOM 1144 O O . ALA A 1 134 ? 5.531 -1.591 -19.641 1 95.75 134 ALA A O 1
ATOM 1145 N N . LEU A 1 135 ? 5.68 -3.596 -20.516 1 97.06 135 LEU A N 1
ATOM 1146 C CA . LEU A 1 135 ? 4.395 -4.012 -19.953 1 97.06 135 LEU A CA 1
ATOM 1147 C C . LEU A 1 135 ? 4.41 -3.951 -18.438 1 97.06 135 LEU A C 1
ATOM 1149 O O . LEU A 1 135 ? 3.484 -3.42 -17.812 1 97.06 135 LEU A O 1
ATOM 1153 N N . ILE A 1 136 ? 5.395 -4.508 -17.812 1 96.44 136 ILE A N 1
ATOM 1154 C CA . ILE A 1 136 ? 5.543 -4.523 -16.359 1 96.44 136 ILE A CA 1
ATOM 1155 C C . ILE A 1 136 ? 5.629 -3.094 -15.836 1 96.44 136 ILE A C 1
ATOM 1157 O O . ILE A 1 136 ? 4.887 -2.715 -14.922 1 96.44 136 ILE A O 1
ATOM 1161 N N . LYS A 1 137 ? 6.441 -2.328 -16.469 1 94.06 137 LYS A N 1
ATOM 1162 C CA . LYS A 1 137 ? 6.676 -0.959 -16.016 1 94.06 137 LYS A CA 1
ATOM 1163 C C . LYS A 1 137 ? 5.426 -0.103 -16.188 1 94.06 137 LYS A C 1
ATOM 1165 O O . LYS A 1 137 ? 5.09 0.697 -15.305 1 94.06 137 LYS A O 1
ATOM 1170 N N . ASP A 1 138 ? 4.777 -0.232 -17.281 1 94.81 138 ASP A N 1
ATOM 1171 C CA . ASP A 1 138 ? 3.582 0.556 -17.578 1 94.81 138 ASP A CA 1
ATOM 1172 C C . ASP A 1 138 ? 2.463 0.231 -16.594 1 94.81 138 ASP A C 1
ATOM 1174 O O . ASP A 1 138 ? 1.763 1.13 -16.109 1 94.81 138 ASP A O 1
ATOM 1178 N N . GLU A 1 139 ? 2.299 -1.025 -16.344 1 95.5 139 GLU A N 1
ATOM 1179 C CA . GLU A 1 139 ? 1.26 -1.408 -15.398 1 95.5 139 GLU A CA 1
ATOM 1180 C C . GLU A 1 139 ? 1.582 -0.9 -13.992 1 95.5 139 GLU A C 1
ATOM 1182 O O . GLU A 1 139 ? 0.689 -0.458 -13.266 1 95.5 139 GLU A O 1
ATOM 1187 N N . TYR A 1 140 ? 2.85 -1.011 -13.609 1 92.75 140 TYR A N 1
ATOM 1188 C CA . TYR A 1 140 ? 3.293 -0.476 -12.328 1 92.75 140 TYR A CA 1
ATOM 1189 C C . TYR A 1 140 ? 2.998 1.016 -12.227 1 92.75 140 TYR A C 1
ATOM 1191 O O . TYR A 1 140 ? 2.43 1.478 -11.234 1 92.75 140 TYR A O 1
ATOM 1199 N N . ARG A 1 141 ? 3.328 1.769 -13.227 1 90 141 ARG A N 1
ATOM 1200 C CA . ARG A 1 141 ? 3.08 3.205 -13.273 1 90 141 ARG A CA 1
ATOM 1201 C C . ARG A 1 141 ? 1.587 3.508 -13.203 1 90 141 ARG A C 1
ATOM 1203 O O . ARG A 1 141 ? 1.167 4.426 -12.492 1 90 141 ARG A O 1
ATOM 1210 N N . THR A 1 142 ? 0.842 2.773 -13.953 1 92.44 142 THR A N 1
ATOM 1211 C CA . THR A 1 142 ? -0.608 2.932 -13.945 1 92.44 142 THR A CA 1
ATOM 1212 C C . THR A 1 142 ? -1.166 2.715 -12.539 1 92.44 142 THR A C 1
ATOM 1214 O O . THR A 1 142 ? -2.002 3.49 -12.078 1 92.44 142 THR A O 1
ATOM 1217 N N . SER A 1 143 ? -0.724 1.677 -11.867 1 91.88 143 SER A N 1
ATOM 1218 C CA . SER A 1 143 ? -1.172 1.383 -10.508 1 91.88 143 SER A CA 1
ATOM 1219 C C . SER A 1 143 ? -0.868 2.541 -9.562 1 91.88 143 SER A C 1
ATOM 1221 O O . SER A 1 143 ? -1.723 2.943 -8.773 1 91.88 143 SER A O 1
ATOM 1223 N N . CYS A 1 144 ? 0.285 3.1 -9.688 1 85.5 144 CYS A N 1
ATOM 1224 C CA . CYS A 1 144 ? 0.669 4.234 -8.852 1 85.5 144 CYS A CA 1
ATOM 1225 C C . CYS A 1 144 ? -0.26 5.418 -9.086 1 85.5 144 CYS A C 1
ATOM 1227 O O . CYS A 1 144 ? -0.653 6.102 -8.141 1 85.5 144 CYS A O 1
ATOM 1229 N N . GLY A 1 145 ? -0.607 5.648 -10.344 1 85.5 145 GLY A N 1
ATOM 1230 C CA . GLY A 1 145 ? -1.483 6.75 -10.703 1 85.5 145 GLY A CA 1
ATOM 1231 C C . GLY A 1 145 ? -2.865 6.641 -10.094 1 85.5 145 GLY A C 1
ATOM 1232 O O . GLY A 1 145 ? -3.436 7.637 -9.648 1 85.5 145 GLY A O 1
ATOM 1233 N N . TYR A 1 146 ? -3.336 5.477 -9.984 1 87.25 146 TYR A N 1
ATOM 1234 C CA . TYR A 1 146 ? -4.68 5.258 -9.453 1 87.25 146 TYR A CA 1
ATOM 1235 C C . TYR A 1 146 ? -4.691 5.367 -7.938 1 87.25 146 TYR A C 1
ATOM 1237 O O . TYR A 1 146 ? -5.695 5.773 -7.348 1 87.25 146 TYR A O 1
ATOM 1245 N N . ILE A 1 147 ? -3.635 5.055 -7.289 1 86.94 147 ILE A N 1
ATOM 1246 C CA . ILE A 1 147 ? -3.568 5.078 -5.832 1 86.94 147 ILE A CA 1
ATOM 1247 C C . ILE A 1 147 ? -3.541 6.523 -5.34 1 86.94 147 ILE A C 1
ATOM 1249 O O . ILE A 1 147 ? -4.176 6.855 -4.336 1 86.94 147 ILE A O 1
ATOM 1253 N N . HIS A 1 148 ? -2.889 7.379 -5.996 1 80.81 148 HIS A N 1
ATOM 1254 C CA . HIS A 1 148 ? -2.621 8.719 -5.492 1 80.81 148 HIS A CA 1
ATOM 1255 C C . HIS A 1 148 ? -3.283 9.781 -6.363 1 80.81 148 HIS A C 1
ATOM 1257 O O . HIS A 1 148 ? -2.982 10.969 -6.238 1 80.81 148 HIS A O 1
ATOM 1263 N N . GLY A 1 1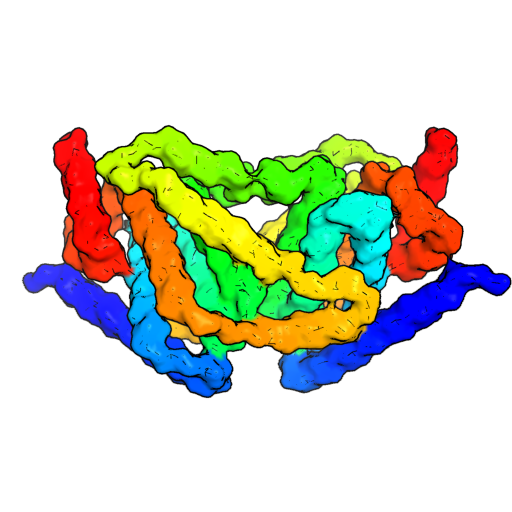49 ? -4.215 9.344 -7.16 1 80.25 149 GLY A N 1
ATOM 1264 C CA . GLY A 1 149 ? -4.93 10.281 -8.008 1 80.25 149 GLY A CA 1
ATOM 1265 C C . GLY A 1 149 ? -6.199 10.82 -7.375 1 80.25 149 GLY A C 1
ATOM 1266 O O . GLY A 1 149 ? -6.367 10.734 -6.156 1 80.25 149 GLY A O 1
ATOM 1267 N N . GLY A 1 150 ? -7.008 11.562 -8.156 1 83.31 150 GLY A N 1
ATOM 1268 C CA . GLY A 1 150 ? -8.273 12.109 -7.699 1 83.31 150 GLY A CA 1
ATOM 1269 C C . GLY A 1 150 ? -8.188 13.57 -7.305 1 83.31 150 GLY A C 1
ATOM 1270 O O . GLY A 1 150 ? -7.188 14.234 -7.578 1 83.31 150 GLY A O 1
ATOM 1271 N N . ASN A 1 151 ? -9.25 13.969 -6.719 1 91.44 151 ASN A N 1
ATOM 1272 C CA . ASN A 1 151 ? -9.391 15.383 -6.383 1 91.44 151 ASN A CA 1
ATOM 1273 C C . ASN A 1 151 ? -9.016 15.648 -4.926 1 91.44 151 ASN A C 1
ATOM 1275 O O . ASN A 1 151 ? -9.688 16.422 -4.238 1 91.44 151 ASN A O 1
ATOM 1279 N N . VAL A 1 152 ? -7.953 15 -4.504 1 93.69 152 VAL A N 1
ATOM 1280 C CA . VAL A 1 152 ? -7.633 15.016 -3.08 1 93.69 152 VAL A CA 1
ATOM 1281 C C . VAL A 1 152 ? -7.164 16.422 -2.676 1 93.69 152 VAL A C 1
ATOM 1283 O O . VAL A 1 152 ? -7.121 16.75 -1.488 1 93.69 152 VAL A O 1
ATOM 1286 N N . LEU A 1 153 ? -6.84 17.266 -3.635 1 95.56 153 LEU A N 1
ATOM 1287 C CA . LEU A 1 153 ? -6.32 18.594 -3.354 1 95.56 153 LEU A CA 1
ATOM 1288 C C . LEU A 1 153 ? -7.445 19.625 -3.307 1 95.56 153 LEU A C 1
ATOM 1290 O O . LEU A 1 153 ? -7.211 20.797 -3.004 1 95.56 153 LEU A O 1
ATOM 1294 N N . GLU A 1 154 ? -8.672 19.172 -3.578 1 96.38 154 GLU A N 1
ATOM 1295 C CA . GLU A 1 154 ? -9.812 20.078 -3.447 1 96.38 154 GLU A CA 1
ATOM 1296 C C . GLU A 1 154 ? -9.945 20.594 -2.02 1 96.38 154 GLU A C 1
ATOM 1298 O O . GLU A 1 154 ? -9.688 19.875 -1.06 1 96.38 154 GLU A O 1
ATOM 1303 N N . ASP A 1 155 ? -10.398 21.875 -1.798 1 96.12 155 ASP A N 1
ATOM 1304 C CA . ASP A 1 155 ? -10.438 22.531 -0.502 1 96.12 155 ASP A CA 1
ATOM 1305 C C . ASP A 1 155 ? -11.523 21.953 0.394 1 96.12 155 ASP A C 1
ATOM 1307 O O . ASP A 1 155 ? -11.359 21.875 1.614 1 96.12 155 ASP A O 1
ATOM 1311 N N . ASN A 1 156 ? -12.617 21.578 -0.24 1 97.88 156 ASN A N 1
ATOM 1312 C CA . ASN A 1 156 ? -13.734 21.047 0.527 1 97.88 156 ASN A CA 1
ATOM 1313 C C . ASN A 1 156 ? -13.461 19.609 0.982 1 97.88 156 ASN A C 1
ATOM 1315 O O . ASN A 1 156 ? -13.539 18.672 0.183 1 97.88 156 ASN A O 1
ATOM 1319 N N . LEU A 1 157 ? -13.203 19.469 2.246 1 98.56 157 LEU A N 1
ATOM 1320 C CA . LEU A 1 157 ? -12.789 18.172 2.805 1 98.56 157 LEU A CA 1
ATOM 1321 C C . LEU A 1 157 ? -13.891 17.141 2.643 1 98.56 157 LEU A C 1
ATOM 1323 O O . LEU A 1 157 ? -13.617 15.984 2.291 1 98.56 157 LEU A O 1
ATOM 1327 N N . SER A 1 158 ? -15.141 17.5 2.846 1 98.19 158 SER A N 1
ATOM 1328 C CA . SER A 1 158 ? -16.266 16.578 2.754 1 98.19 158 SER A CA 1
ATOM 1329 C C . SER A 1 158 ? -16.469 16.094 1.324 1 98.19 158 SER A C 1
ATOM 1331 O O . SER A 1 158 ? -16.797 14.922 1.106 1 98.19 158 SER A O 1
ATOM 1333 N N . PHE A 1 159 ? -16.266 17.031 0.473 1 97.5 159 PHE A N 1
ATOM 1334 C CA . PHE A 1 159 ? -16.391 16.656 -0.934 1 97.5 159 PHE A CA 1
ATOM 1335 C C . PHE A 1 159 ? -15.375 15.586 -1.301 1 97.5 159 PHE A C 1
ATOM 1337 O O . PHE A 1 159 ? -15.734 14.57 -1.908 1 97.5 159 PHE A O 1
ATOM 1344 N N . VAL A 1 160 ? -14.133 15.781 -0.961 1 97.31 160 VAL A N 1
ATOM 1345 C CA . VAL A 1 160 ? -13.07 14.828 -1.263 1 97.31 160 VAL A CA 1
ATOM 1346 C C . VAL A 1 160 ? -13.367 13.492 -0.574 1 97.31 160 VAL A C 1
ATOM 1348 O O . VAL A 1 160 ? -13.227 12.43 -1.181 1 97.31 160 VAL A O 1
ATOM 1351 N N . PHE A 1 161 ? -13.797 13.57 0.677 1 97.25 161 PHE A N 1
ATOM 1352 C CA . PHE A 1 161 ? -14.078 12.359 1.438 1 97.25 161 PHE A CA 1
ATOM 1353 C C . PHE A 1 161 ? -15.219 11.578 0.805 1 97.25 161 PHE A C 1
ATOM 1355 O O . PHE A 1 161 ? -15.172 10.344 0.734 1 97.25 161 PHE A O 1
ATOM 1362 N N . ASP A 1 162 ? -16.219 12.273 0.349 1 95.88 162 ASP A N 1
ATOM 1363 C CA . ASP A 1 162 ? -17.328 11.641 -0.347 1 95.88 162 ASP A CA 1
ATOM 1364 C C . ASP A 1 162 ? -16.859 10.922 -1.607 1 95.88 162 ASP A C 1
ATOM 1366 O O . ASP A 1 162 ? -17.344 9.836 -1.928 1 95.88 162 ASP A O 1
ATOM 1370 N N . GLU A 1 163 ? -15.969 11.531 -2.258 1 94.38 163 GLU A N 1
ATOM 1371 C CA . GLU A 1 163 ? -15.398 10.891 -3.438 1 94.38 163 GLU A CA 1
ATOM 1372 C C . GLU A 1 163 ? -14.656 9.609 -3.064 1 94.38 163 GLU A C 1
ATOM 1374 O O . GLU A 1 163 ? -14.719 8.617 -3.793 1 94.38 163 GLU A O 1
ATOM 1379 N N . CYS A 1 164 ? -13.93 9.633 -1.969 1 93.88 164 CYS A N 1
ATOM 1380 C CA . CYS A 1 164 ? -13.211 8.445 -1.509 1 93.88 164 CYS A CA 1
ATOM 1381 C C . CYS A 1 164 ? -14.18 7.316 -1.187 1 93.88 164 CYS A C 1
ATOM 1383 O O . CYS A 1 164 ? -13.914 6.156 -1.503 1 93.88 164 CYS A O 1
ATOM 1385 N N . ILE A 1 165 ? -15.297 7.656 -0.533 1 92.81 165 ILE A N 1
ATOM 1386 C CA . ILE A 1 165 ? -16.312 6.691 -0.12 1 92.81 165 ILE A CA 1
ATOM 1387 C C . ILE A 1 165 ? -16.953 6.059 -1.352 1 92.81 165 ILE A C 1
ATOM 1389 O O . ILE A 1 165 ? -17.172 4.848 -1.392 1 92.81 165 ILE A O 1
ATOM 1393 N N . ASN A 1 166 ? -17.172 6.879 -2.301 1 89.25 166 ASN A N 1
ATOM 1394 C CA . ASN A 1 166 ? -17.984 6.449 -3.439 1 89.25 166 ASN A CA 1
ATOM 1395 C C . ASN A 1 166 ? -17.109 6.145 -4.656 1 89.25 166 ASN A C 1
ATOM 1397 O O . ASN A 1 166 ? -17.609 6.109 -5.785 1 89.25 166 ASN A O 1
ATOM 1401 N N . ASN A 1 167 ? -15.867 6.004 -4.301 1 84.5 167 ASN A N 1
ATOM 1402 C CA . ASN A 1 167 ? -14.953 5.723 -5.398 1 84.5 167 ASN A CA 1
ATOM 1403 C C . ASN A 1 167 ? -15.039 4.262 -5.836 1 84.5 167 ASN A C 1
ATOM 1405 O O . ASN A 1 167 ? -14.047 3.531 -5.777 1 84.5 167 ASN A O 1
ATOM 1409 N N . LYS A 1 168 ? -16.188 3.781 -6.156 1 81.56 168 LYS A N 1
ATOM 1410 C CA . LYS A 1 168 ? -16.391 2.467 -6.762 1 81.56 168 LYS A CA 1
ATOM 1411 C C . LYS A 1 168 ? -16.406 2.559 -8.281 1 81.56 168 LYS A C 1
ATOM 1413 O O . LYS A 1 168 ? -17.094 3.406 -8.852 1 81.56 168 LYS A O 1
ATOM 1418 N N . LYS A 1 169 ? -15.453 1.885 -8.812 1 78.06 169 LYS A N 1
ATOM 1419 C CA . LYS A 1 169 ? -15.406 1.913 -10.273 1 78.06 169 LYS A CA 1
ATOM 1420 C C . LYS A 1 169 ? -15.461 0.501 -10.852 1 78.06 169 LYS A C 1
ATOM 1422 O O . LYS A 1 169 ? -14.938 -0.44 -10.25 1 78.06 169 LYS A O 1
ATOM 1427 N N . ILE A 1 170 ? -16.188 0.494 -11.961 1 77.88 170 ILE A N 1
ATOM 1428 C CA . ILE A 1 170 ? -16.234 -0.752 -12.711 1 77.88 170 ILE A CA 1
ATOM 1429 C C . ILE A 1 170 ? -15.109 -0.787 -13.742 1 77.88 170 ILE A C 1
ATOM 1431 O O . ILE A 1 170 ? -14.859 0.204 -14.43 1 77.88 170 ILE A O 1
ATOM 1435 N N . ILE A 1 171 ? -14.492 -1.876 -13.68 1 86.44 171 ILE A N 1
ATOM 1436 C CA . ILE A 1 171 ? -13.484 -2.068 -14.711 1 86.44 171 ILE A CA 1
ATOM 1437 C C . ILE A 1 171 ? -14.156 -2.139 -16.078 1 86.44 171 ILE A C 1
ATOM 1439 O O . ILE A 1 171 ? -14.984 -3.02 -16.328 1 86.44 171 ILE A O 1
ATOM 1443 N N . LYS A 1 172 ? -14.016 -1.15 -16.953 1 82.25 172 LYS A N 1
ATOM 1444 C CA . LYS A 1 172 ? -14.68 -1.047 -18.25 1 82.25 172 LYS A CA 1
ATOM 1445 C C . LYS A 1 172 ? -14.344 -2.244 -19.141 1 82.25 172 LYS A C 1
ATOM 1447 O O . LYS A 1 172 ? -15.242 -2.875 -19.703 1 82.25 172 LYS A O 1
ATOM 1452 N N . ASN A 1 173 ? -13.164 -2.611 -19.422 1 91.38 173 ASN A N 1
ATOM 1453 C CA . ASN A 1 173 ? -12.719 -3.754 -20.219 1 91.38 173 ASN A CA 1
ATOM 1454 C C . ASN A 1 173 ? -11.969 -4.773 -19.359 1 91.38 173 ASN A C 1
ATOM 1456 O O . ASN A 1 173 ? -10.742 -4.875 -19.422 1 91.38 173 ASN A O 1
ATOM 1460 N N . LYS A 1 174 ? -12.844 -5.656 -18.734 1 94.69 174 LYS A N 1
ATOM 1461 C CA . LYS A 1 174 ? -12.289 -6.637 -17.797 1 94.69 174 LYS A CA 1
ATOM 1462 C C . LYS A 1 174 ? -11.32 -7.578 -18.5 1 94.69 174 LYS A C 1
ATOM 1464 O O . LYS A 1 174 ? -10.234 -7.867 -17.984 1 94.69 174 LYS A O 1
ATOM 1469 N N . THR A 1 175 ? -11.758 -8.023 -19.688 1 96.38 175 THR A N 1
ATOM 1470 C CA . THR A 1 175 ? -10.977 -9.023 -20.406 1 96.38 175 THR A CA 1
ATOM 1471 C C . THR A 1 175 ? -9.578 -8.5 -20.719 1 96.38 175 THR A C 1
ATOM 1473 O O . THR A 1 175 ? -8.586 -9.172 -20.453 1 96.38 175 THR A O 1
ATOM 1476 N N . ASN A 1 176 ? -9.523 -7.328 -21.266 1 96.75 176 ASN A N 1
ATOM 1477 C CA . ASN A 1 176 ? -8.234 -6.727 -21.594 1 96.75 176 ASN A CA 1
ATOM 1478 C C . ASN A 1 176 ? -7.395 -6.488 -20.344 1 96.75 176 ASN A C 1
ATOM 1480 O O . ASN A 1 176 ? -6.184 -6.715 -20.344 1 96.75 176 ASN A O 1
ATOM 1484 N N . TYR A 1 177 ? -8.047 -6.008 -19.328 1 96.88 177 TYR A N 1
ATOM 1485 C CA . TYR A 1 177 ? -7.359 -5.77 -18.062 1 96.88 177 TYR A CA 1
ATOM 1486 C C . TYR A 1 177 ? -6.781 -7.062 -17.5 1 96.88 177 TYR A C 1
ATOM 1488 O O . TYR A 1 177 ? -5.602 -7.117 -17.141 1 96.88 177 TYR A O 1
ATOM 1496 N N . TYR A 1 178 ? -7.59 -8.109 -17.484 1 98.12 178 TYR A N 1
ATOM 1497 C CA . TYR A 1 178 ? -7.152 -9.398 -16.953 1 98.12 178 TYR A CA 1
ATOM 1498 C C . TYR A 1 178 ? -6.004 -9.969 -17.766 1 98.12 178 TYR A C 1
ATOM 1500 O O . TYR A 1 178 ? -5.039 -10.5 -17.219 1 98.12 178 TYR A O 1
ATOM 1508 N N . MET A 1 179 ? -6.098 -9.82 -19 1 98.06 179 MET A N 1
ATOM 1509 C CA . MET A 1 179 ? -5.07 -10.383 -19.875 1 98.06 179 MET A CA 1
ATOM 1510 C C . MET A 1 179 ? -3.729 -9.695 -19.656 1 98.06 179 MET A C 1
ATOM 1512 O O . MET A 1 179 ? -2.68 -10.336 -19.703 1 98.06 179 MET A O 1
ATOM 1516 N N . ARG A 1 180 ? -3.727 -8.438 -19.422 1 97.31 180 ARG A N 1
ATOM 1517 C CA . ARG A 1 180 ? -2.496 -7.719 -19.125 1 97.31 180 ARG A CA 1
ATOM 1518 C C . ARG A 1 180 ? -1.852 -8.25 -17.844 1 97.31 180 ARG A C 1
ATOM 1520 O O . ARG A 1 180 ? -0.645 -8.508 -17.812 1 97.31 180 ARG A O 1
ATOM 1527 N N . ILE A 1 181 ? -2.662 -8.453 -16.844 1 98.5 181 ILE A N 1
ATOM 1528 C CA . ILE A 1 181 ? -2.148 -8.938 -15.562 1 98.5 181 ILE A CA 1
ATOM 1529 C C . ILE A 1 181 ? -1.636 -10.367 -15.727 1 98.5 181 ILE A C 1
ATOM 1531 O O . ILE A 1 181 ? -0.568 -10.711 -15.211 1 98.5 181 ILE A O 1
ATOM 1535 N N . ILE A 1 182 ? -2.414 -11.164 -16.438 1 98.62 182 ILE A N 1
ATOM 1536 C CA . ILE A 1 182 ? -2.018 -12.539 -16.703 1 98.62 182 ILE A CA 1
ATOM 1537 C C . ILE A 1 182 ? -0.659 -12.562 -17.391 1 98.62 182 ILE A C 1
ATOM 1539 O O . ILE A 1 182 ? 0.241 -13.305 -16.984 1 98.62 182 ILE A O 1
ATOM 1543 N N . ASN A 1 183 ? -0.481 -11.75 -18.359 1 98.19 183 ASN A N 1
ATOM 1544 C CA . ASN A 1 183 ? 0.769 -11.703 -19.109 1 98.19 183 ASN A CA 1
ATOM 1545 C C . ASN A 1 183 ? 1.936 -11.266 -18.234 1 98.19 183 ASN A C 1
ATOM 1547 O O . ASN A 1 183 ? 3.039 -11.805 -18.344 1 98.19 183 ASN A O 1
ATOM 1551 N N . ILE A 1 184 ? 1.711 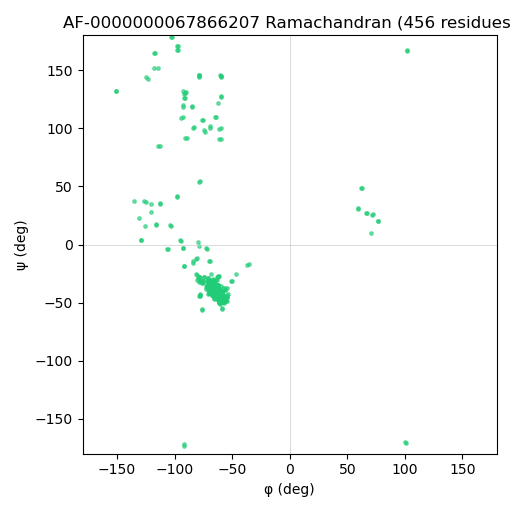-10.32 -17.406 1 98.56 184 ILE A N 1
ATOM 1552 C CA . ILE A 1 184 ? 2.742 -9.844 -16.5 1 98.56 184 ILE A CA 1
ATOM 1553 C C . ILE A 1 184 ? 3.172 -10.969 -15.562 1 98.56 184 ILE A C 1
ATOM 1555 O O . ILE A 1 184 ? 4.367 -11.227 -15.391 1 98.56 184 ILE A O 1
ATOM 1559 N N . ILE A 1 185 ? 2.199 -11.68 -15 1 98.56 185 ILE A N 1
ATOM 1560 C CA . ILE A 1 185 ? 2.502 -12.742 -14.047 1 98.56 185 ILE A CA 1
ATOM 1561 C C . ILE A 1 185 ? 3.215 -13.883 -14.758 1 98.56 185 ILE A C 1
ATOM 1563 O O . ILE A 1 185 ? 4.152 -14.477 -14.219 1 98.56 185 ILE A O 1
ATOM 1567 N N . LYS A 1 186 ? 2.838 -14.141 -15.961 1 98.12 186 LYS A N 1
ATOM 1568 C CA . LYS A 1 186 ? 3.492 -15.195 -16.734 1 98.12 186 LYS A CA 1
ATOM 1569 C C . LYS A 1 186 ? 4.953 -14.844 -17 1 98.12 186 LYS A C 1
ATOM 1571 O O . LYS A 1 186 ? 5.82 -15.727 -16.984 1 98.12 186 LYS A O 1
ATOM 1576 N N . VAL A 1 187 ? 5.223 -13.617 -17.312 1 97.69 187 VAL A N 1
ATOM 1577 C CA . VAL A 1 187 ? 6.602 -13.172 -17.5 1 97.69 187 VAL A CA 1
ATOM 1578 C C . VAL A 1 187 ? 7.387 -13.383 -16.203 1 97.69 187 VAL A C 1
ATOM 1580 O O . VAL A 1 187 ? 8.5 -13.914 -16.234 1 97.69 187 VAL A O 1
ATOM 1583 N N . TYR A 1 188 ? 6.789 -13.023 -15.109 1 97.81 188 TYR A N 1
ATOM 1584 C CA . TYR A 1 188 ? 7.453 -13.18 -13.82 1 97.81 188 TYR A CA 1
ATOM 1585 C C . TYR A 1 188 ? 7.672 -14.648 -13.492 1 97.81 188 TYR A C 1
ATOM 1587 O O . TYR A 1 188 ? 8.68 -15.016 -12.875 1 97.81 188 TYR A O 1
ATOM 1595 N N . ASP A 1 189 ? 6.699 -15.516 -13.883 1 97.81 189 ASP A N 1
ATOM 1596 C CA . ASP A 1 189 ? 6.883 -16.953 -13.688 1 97.81 189 ASP A CA 1
ATOM 1597 C C . ASP A 1 189 ? 8.156 -17.438 -14.375 1 97.81 189 ASP A C 1
ATOM 1599 O O . ASP A 1 189 ? 8.945 -18.172 -13.781 1 97.81 189 ASP A O 1
ATOM 1603 N N . LYS A 1 190 ? 8.305 -17.031 -15.57 1 97.5 190 LYS A N 1
ATOM 1604 C CA . LYS A 1 190 ? 9.477 -17.453 -16.328 1 97.5 190 LYS A CA 1
ATOM 1605 C C . LYS A 1 190 ? 10.758 -16.906 -15.703 1 97.5 190 LYS A C 1
ATOM 1607 O O . LYS A 1 190 ? 11.773 -17.609 -15.656 1 97.5 190 LYS A O 1
ATOM 1612 N N . ILE A 1 191 ? 10.719 -15.703 -15.242 1 96.81 191 ILE A N 1
ATOM 1613 C CA . ILE A 1 191 ? 11.883 -15.117 -14.578 1 96.81 191 ILE A CA 1
ATOM 1614 C C . ILE A 1 191 ? 12.211 -15.906 -13.312 1 96.81 191 ILE A C 1
ATOM 1616 O O . ILE A 1 191 ? 13.375 -16.234 -13.062 1 96.81 191 ILE A O 1
ATOM 1620 N N . LEU A 1 192 ? 11.188 -16.234 -12.531 1 96.12 192 LEU A N 1
ATOM 1621 C CA . LEU A 1 192 ? 11.398 -16.969 -11.289 1 96.12 192 LEU A CA 1
ATOM 1622 C C . LEU A 1 192 ? 11.992 -18.344 -11.57 1 96.12 192 LEU A C 1
ATOM 1624 O O . LEU A 1 192 ? 12.906 -18.781 -10.867 1 96.12 192 LEU A O 1
ATOM 1628 N N . ILE A 1 193 ? 11.438 -18.984 -12.57 1 96.44 193 ILE A N 1
ATOM 1629 C CA . ILE A 1 193 ? 11.961 -20.297 -12.953 1 96.44 193 ILE A CA 1
ATOM 1630 C C . ILE A 1 193 ? 13.43 -20.156 -13.352 1 96.44 193 ILE A C 1
ATOM 1632 O O . ILE A 1 193 ? 14.258 -21 -12.977 1 96.44 193 ILE A O 1
ATOM 1636 N N . SER A 1 194 ? 13.781 -19.141 -14.078 1 95.44 194 SER A N 1
ATOM 1637 C CA . SER A 1 194 ? 15.148 -18.906 -14.531 1 95.44 194 SER A CA 1
ATOM 1638 C C . SER A 1 194 ? 16.078 -18.609 -13.352 1 95.44 194 SER A C 1
ATOM 1640 O O . SER A 1 194 ? 17.203 -19.125 -13.305 1 95.44 194 SER A O 1
ATOM 1642 N N . GLU A 1 195 ? 15.586 -17.844 -12.406 1 93.69 195 GLU A N 1
ATOM 1643 C CA . GLU A 1 195 ? 16.422 -17.391 -11.289 1 93.69 195 GLU A CA 1
ATOM 1644 C C . GLU A 1 195 ? 16.562 -18.484 -10.227 1 93.69 195 GLU A C 1
ATOM 1646 O O . GLU A 1 195 ? 17.578 -18.562 -9.547 1 93.69 195 GLU A O 1
ATOM 1651 N N . TYR A 1 196 ? 15.531 -19.297 -10.125 1 94.44 196 TYR A N 1
ATOM 1652 C CA . TYR A 1 196 ? 15.492 -20.266 -9.031 1 94.44 196 TYR A CA 1
ATOM 1653 C C . TYR A 1 196 ? 15.312 -21.672 -9.555 1 94.44 196 TYR A C 1
ATOM 1655 O O . TYR A 1 196 ? 14.617 -22.484 -8.938 1 94.44 196 TYR A O 1
ATOM 1663 N N . SER A 1 197 ? 15.891 -22 -10.656 1 94.69 197 SER A N 1
ATOM 1664 C CA . SER A 1 197 ? 15.641 -23.266 -11.352 1 94.69 197 SER A CA 1
ATOM 1665 C C . SER A 1 197 ? 15.859 -24.453 -10.43 1 94.69 197 SER A C 1
ATOM 1667 O O . SER A 1 197 ? 15.016 -25.359 -10.367 1 94.69 197 SER A O 1
ATOM 1669 N N . ASP A 1 198 ? 16.969 -24.469 -9.641 1 94.19 198 ASP A N 1
ATOM 1670 C CA . ASP A 1 198 ? 17.281 -25.594 -8.773 1 94.19 198 ASP A CA 1
ATOM 1671 C C . ASP A 1 198 ? 16.234 -25.734 -7.66 1 94.19 198 ASP A C 1
ATOM 1673 O O . ASP A 1 198 ? 15.797 -26.844 -7.348 1 94.19 198 ASP A O 1
ATOM 1677 N N . LYS A 1 199 ? 15.875 -24.641 -7.129 1 94.44 199 LYS A N 1
ATOM 1678 C CA . LYS A 1 199 ? 14.922 -24.641 -6.027 1 94.44 199 LYS A CA 1
ATOM 1679 C C . LYS A 1 199 ? 13.523 -25.031 -6.516 1 94.44 199 LYS A C 1
ATOM 1681 O O . LYS A 1 199 ? 12.82 -25.797 -5.855 1 94.44 199 LYS A O 1
ATOM 1686 N N . VAL A 1 200 ? 13.18 -24.469 -7.68 1 95.69 200 VAL A N 1
ATOM 1687 C CA . VAL A 1 200 ? 11.875 -24.812 -8.25 1 95.69 200 VAL A CA 1
ATOM 1688 C C . VAL A 1 200 ? 11.82 -26.297 -8.578 1 95.69 200 VAL A C 1
ATOM 1690 O O . VAL A 1 200 ? 10.82 -26.969 -8.305 1 95.69 200 VAL A O 1
ATOM 1693 N N . SER A 1 201 ? 12.875 -26.75 -9.141 1 94.38 201 SER A N 1
ATOM 1694 C CA . SER A 1 201 ? 12.969 -28.172 -9.445 1 94.38 201 SER A CA 1
ATOM 1695 C C . SER A 1 201 ? 12.82 -29.016 -8.18 1 94.38 201 SER A C 1
ATOM 1697 O O . SER A 1 201 ? 12.164 -30.062 -8.203 1 94.38 201 SER A O 1
ATOM 1699 N N . GLY A 1 202 ? 13.469 -28.578 -7.145 1 93.31 202 GLY A N 1
ATOM 1700 C CA . GLY A 1 202 ? 13.352 -29.266 -5.871 1 93.31 202 GLY A CA 1
ATOM 1701 C C . GLY A 1 202 ? 11.945 -29.266 -5.316 1 93.31 202 GLY A C 1
ATOM 1702 O O . GLY A 1 202 ? 11.469 -30.281 -4.805 1 93.31 202 GLY A O 1
ATOM 1703 N N . CYS A 1 203 ? 11.211 -28.156 -5.414 1 92.94 203 CYS A N 1
ATOM 1704 C CA . CYS A 1 203 ? 9.859 -28 -4.906 1 92.94 203 CYS A CA 1
ATOM 1705 C C . CYS A 1 203 ? 8.883 -28.891 -5.668 1 92.94 203 CYS A C 1
ATOM 1707 O O . CYS A 1 203 ? 7.887 -29.344 -5.105 1 92.94 203 CYS A O 1
ATOM 1709 N N . TYR A 1 204 ? 9.188 -29.125 -6.875 1 92.94 204 TYR A N 1
ATOM 1710 C CA . TYR A 1 204 ? 8.234 -29.844 -7.719 1 92.94 204 TYR A CA 1
ATOM 1711 C C . TYR A 1 204 ? 8.836 -31.125 -8.25 1 92.94 204 TYR A C 1
ATOM 1713 O O . TYR A 1 204 ? 8.453 -31.609 -9.32 1 92.94 204 TYR A O 1
ATOM 1721 N N . HIS A 1 205 ? 9.773 -31.5 -7.297 1 87.94 205 HIS A N 1
ATOM 1722 C CA . HIS A 1 205 ? 10.359 -32.781 -7.625 1 87.94 205 HIS A CA 1
ATOM 1723 C C . HIS A 1 205 ? 9.305 -33.875 -7.641 1 87.94 205 HIS A C 1
ATOM 1725 O O . HIS A 1 205 ? 8.539 -34.031 -6.684 1 87.94 205 HIS A O 1
ATOM 1731 N N . ARG A 1 206 ? 9.031 -34.625 -8.641 1 85.56 206 ARG A N 1
ATOM 1732 C CA . ARG A 1 206 ? 8.031 -35.656 -8.867 1 85.56 206 ARG A CA 1
ATOM 1733 C C . ARG A 1 206 ? 6.633 -35.062 -8.977 1 85.56 206 ARG A C 1
ATOM 1735 O O . ARG A 1 206 ? 5.637 -35.75 -8.734 1 85.56 206 ARG A O 1
ATOM 1742 N N . ARG A 1 207 ? 6.512 -33.75 -9.062 1 91.5 207 ARG A N 1
ATOM 1743 C CA . ARG A 1 207 ? 5.246 -33.031 -9.188 1 91.5 207 ARG A CA 1
ATOM 1744 C C . ARG A 1 207 ? 5.219 -32.219 -10.461 1 91.5 207 ARG A C 1
ATOM 1746 O O . ARG A 1 207 ? 4.719 -31.078 -10.461 1 91.5 207 ARG A O 1
ATOM 1753 N N . LYS A 1 208 ? 5.797 -32.688 -11.461 1 91.25 208 LYS A N 1
ATOM 1754 C CA . LYS A 1 208 ? 5.918 -31.938 -12.703 1 91.25 208 LYS A CA 1
ATOM 1755 C C . LYS A 1 208 ? 4.551 -31.688 -13.328 1 91.25 208 LYS A C 1
ATOM 1757 O O . LYS A 1 208 ? 4.316 -30.625 -13.906 1 91.25 208 LYS A O 1
ATOM 1762 N N . SER A 1 209 ? 3.678 -32.656 -13.203 1 93.81 209 SER A N 1
ATOM 1763 C CA . SER A 1 209 ? 2.326 -32.5 -13.727 1 93.81 209 SER A CA 1
ATOM 1764 C C . SER A 1 209 ? 1.578 -31.391 -12.969 1 93.81 209 SER A C 1
ATOM 1766 O O . SER A 1 209 ? 0.77 -30.672 -13.555 1 93.81 209 SER A O 1
ATOM 1768 N N . LEU A 1 210 ? 1.819 -31.297 -11.688 1 95.69 210 LEU A N 1
ATOM 1769 C CA . LEU A 1 210 ? 1.214 -30.234 -10.891 1 95.69 210 LEU A CA 1
ATOM 1770 C C . LEU A 1 210 ? 1.736 -28.875 -11.312 1 95.69 210 LEU A C 1
ATOM 1772 O O . LEU A 1 210 ? 0.962 -27.922 -11.453 1 95.69 210 LEU A O 1
ATOM 1776 N N . LEU A 1 211 ? 3.07 -28.781 -11.531 1 96.62 211 LEU A N 1
ATOM 1777 C CA . LEU A 1 211 ? 3.66 -27.531 -12 1 96.62 211 LEU A CA 1
ATOM 1778 C C . LEU A 1 211 ? 3.033 -27.094 -13.32 1 96.62 211 LEU A C 1
ATOM 1780 O O . LEU A 1 211 ? 2.67 -25.938 -13.484 1 96.62 211 LEU A O 1
ATOM 1784 N N . LYS A 1 212 ? 2.879 -28.031 -14.195 1 96.75 212 LYS A N 1
ATOM 1785 C CA . LYS A 1 212 ? 2.258 -27.781 -15.492 1 96.75 212 LYS A CA 1
ATOM 1786 C C . LYS A 1 212 ? 0.83 -27.266 -15.328 1 96.75 212 LYS A C 1
ATOM 1788 O O . LYS A 1 212 ? 0.416 -26.328 -16.016 1 96.75 212 LYS A O 1
ATOM 1793 N N . TYR A 1 213 ? 0.133 -27.906 -14.461 1 96.88 213 TYR A N 1
ATOM 1794 C CA . TYR A 1 213 ? -1.246 -27.516 -14.203 1 96.88 213 TYR A CA 1
ATOM 1795 C C . TYR A 1 213 ? -1.309 -26.094 -13.656 1 96.88 213 TYR A C 1
ATOM 1797 O O . TYR A 1 213 ? -2.188 -25.312 -14.039 1 96.88 213 TYR A O 1
ATOM 1805 N N . LEU A 1 214 ? -0.402 -25.75 -12.797 1 97.88 214 LEU A N 1
ATOM 1806 C CA . LEU A 1 214 ? -0.451 -24.484 -12.062 1 97.88 214 LEU A CA 1
ATOM 1807 C C . LEU A 1 214 ? 0.02 -23.328 -12.938 1 97.88 214 LEU A C 1
ATOM 1809 O O . LEU A 1 214 ? -0.619 -22.281 -12.984 1 97.88 214 LEU A O 1
ATOM 1813 N N . ILE A 1 215 ? 1.163 -23.516 -13.711 1 97.5 215 ILE A N 1
ATOM 1814 C CA . ILE A 1 215 ? 1.721 -22.328 -14.336 1 97.5 215 ILE A CA 1
ATOM 1815 C C . ILE A 1 215 ? 1.949 -22.578 -15.82 1 97.5 215 ILE A C 1
ATOM 1817 O O . ILE A 1 215 ? 2.506 -21.719 -16.516 1 97.5 215 ILE A O 1
ATOM 1821 N N . GLY A 1 216 ? 1.577 -23.719 -16.359 1 96 216 GLY A N 1
ATOM 1822 C CA . GLY A 1 216 ? 1.516 -23.922 -17.797 1 96 216 GLY A CA 1
ATOM 1823 C C . GLY A 1 216 ? 2.703 -24.703 -18.328 1 96 216 GLY A C 1
ATOM 1824 O O . GLY A 1 216 ? 3.746 -24.781 -17.688 1 96 216 GLY A O 1
ATOM 1825 N N . GLU A 1 217 ? 2.584 -25.156 -19.547 1 95.69 217 GLU A N 1
ATOM 1826 C CA . GLU A 1 217 ? 3.559 -26 -20.203 1 95.69 217 GLU A CA 1
ATOM 1827 C C . GLU A 1 217 ? 4.84 -25.25 -20.531 1 95.69 217 GLU A C 1
ATOM 1829 O O . GLU A 1 217 ? 5.938 -25.797 -20.438 1 95.69 217 GLU A O 1
ATOM 1834 N N . GLU A 1 218 ? 4.699 -24.047 -20.875 1 94.88 218 GLU A N 1
ATOM 1835 C CA . GLU A 1 218 ? 5.859 -23.234 -21.25 1 94.88 218 GLU A CA 1
ATOM 1836 C C . GLU A 1 218 ? 6.848 -23.125 -20.094 1 94.88 218 GLU A C 1
ATOM 1838 O O . GLU A 1 218 ? 8.062 -23.219 -20.297 1 94.88 218 GLU A O 1
ATOM 1843 N N . CYS A 1 219 ? 6.336 -22.969 -18.922 1 95.31 219 CYS A N 1
ATOM 1844 C CA . CYS A 1 219 ? 7.188 -22.859 -17.734 1 95.31 219 CYS A CA 1
ATOM 1845 C C . CYS A 1 219 ? 7.844 -24.203 -17.422 1 95.31 219 CYS A C 1
ATOM 1847 O O . CYS A 1 219 ? 9.016 -24.25 -17.031 1 95.31 219 CYS A O 1
ATOM 1849 N N . LEU A 1 220 ? 7.082 -25.234 -17.609 1 95.31 220 LEU A N 1
ATOM 1850 C CA . LEU A 1 220 ? 7.641 -26.562 -17.391 1 95.31 220 LEU A CA 1
ATOM 1851 C C . LEU A 1 220 ? 8.773 -26.844 -18.359 1 95.31 220 LEU A C 1
ATOM 1853 O O . LEU A 1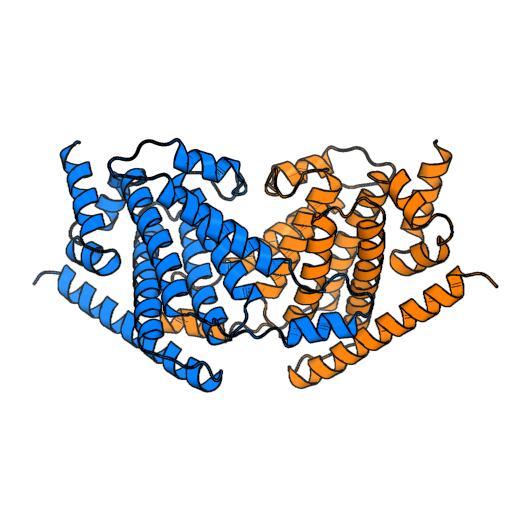 220 ? 9.828 -27.359 -17.969 1 95.31 220 LEU A O 1
ATOM 1857 N N . GLU A 1 221 ? 8.57 -26.516 -19.609 1 95.75 221 GLU A N 1
ATOM 1858 C CA . GLU A 1 221 ? 9.586 -26.719 -20.625 1 95.75 221 GLU A CA 1
ATOM 1859 C C . GLU A 1 221 ? 10.844 -25.906 -20.328 1 95.75 221 GLU A C 1
ATOM 1861 O O . GLU A 1 221 ? 11.961 -26.391 -20.516 1 95.75 221 GLU A O 1
ATOM 1866 N N . LEU A 1 222 ? 10.641 -24.719 -19.891 1 96.19 222 LEU A N 1
ATOM 1867 C CA . LEU A 1 222 ? 11.766 -23.891 -19.5 1 96.19 222 LEU A CA 1
ATOM 1868 C C . LEU A 1 222 ? 12.555 -24.531 -18.359 1 96.19 222 LEU A C 1
ATOM 1870 O O . LEU A 1 222 ? 13.789 -24.531 -18.375 1 96.19 222 LEU A O 1
ATOM 1874 N N . LEU A 1 223 ? 11.883 -25.031 -17.375 1 95.06 223 LEU A N 1
ATOM 1875 C CA . LEU A 1 223 ? 12.523 -25.688 -16.25 1 95.06 223 LEU A CA 1
ATOM 1876 C C . LEU A 1 223 ? 13.359 -26.875 -16.703 1 95.06 223 LEU A C 1
ATOM 1878 O O . LEU A 1 223 ? 14.5 -27.047 -16.266 1 95.06 223 LEU A O 1
ATOM 1882 N N . PHE A 1 224 ? 12.852 -27.656 -17.625 1 93.69 224 PHE A N 1
ATOM 1883 C CA . PHE A 1 224 ? 13.555 -28.828 -18.141 1 93.69 224 PHE A CA 1
ATOM 1884 C C . PHE A 1 224 ? 14.805 -28.406 -18.906 1 93.69 224 PHE A C 1
ATOM 1886 O O . PHE A 1 224 ? 15.852 -29.047 -18.781 1 93.69 224 PHE A O 1
ATOM 1893 N N . LYS A 1 225 ? 14.633 -27.391 -19.688 1 93.81 225 LYS A N 1
ATOM 1894 C CA . LYS A 1 225 ? 15.773 -26.891 -20.453 1 93.81 225 LYS A CA 1
ATOM 1895 C C . LYS A 1 225 ? 16.922 -26.484 -19.516 1 93.81 225 LYS A C 1
ATOM 1897 O O . LYS A 1 225 ? 18.094 -26.688 -19.844 1 93.81 225 LYS A O 1
ATOM 1902 N N . LEU A 1 226 ? 16.578 -25.938 -18.422 1 92.56 226 LEU A N 1
ATOM 1903 C CA . LEU A 1 226 ? 17.562 -25.453 -17.484 1 92.56 226 LEU A CA 1
ATOM 1904 C C . LEU A 1 226 ? 18.188 -26.609 -16.703 1 92.56 226 LEU A C 1
ATOM 1906 O O . LEU A 1 226 ? 19.344 -26.547 -16.297 1 92.56 226 LEU A O 1
ATOM 1910 N N . GLU A 1 227 ? 17.469 -27.641 -16.453 1 89.25 227 GLU A N 1
ATOM 1911 C CA . GLU A 1 227 ? 17.969 -28.828 -15.75 1 89.25 227 GLU A CA 1
ATOM 1912 C C . GLU A 1 227 ? 18.969 -29.594 -16.609 1 89.25 227 GLU A C 1
ATOM 1914 O O . GLU A 1 227 ? 19.906 -30.219 -16.094 1 89.25 227 GLU A O 1
ATOM 1919 N N . GLU A 1 228 ? 18.734 -29.609 -17.906 1 85.81 228 GLU A N 1
ATOM 1920 C CA . GLU A 1 228 ? 19.609 -30.312 -18.828 1 85.81 228 GLU A CA 1
ATOM 1921 C C . GLU A 1 228 ? 20.938 -29.609 -18.984 1 85.81 228 GLU A C 1
ATOM 1923 O O . GLU A 1 228 ? 21.953 -30.234 -19.297 1 85.81 228 GLU A O 1
ATOM 1928 N N . LYS A 1 229 ? 21 -28.391 -18.844 1 80.62 229 LYS A N 1
ATOM 1929 C CA . LYS A 1 229 ? 22.219 -27.625 -19 1 80.62 229 LYS A CA 1
ATOM 1930 C C . LYS A 1 229 ? 23.094 -27.734 -17.75 1 80.62 229 LYS A C 1
ATOM 1932 O O . LYS A 1 229 ? 24.25 -27.312 -17.766 1 80.62 229 LYS A O 1
ATOM 1937 N N . ARG A 1 230 ? 22.688 -28.406 -16.766 1 67.06 230 ARG A N 1
ATOM 1938 C CA . ARG A 1 230 ? 23.531 -28.594 -15.594 1 67.06 230 ARG A CA 1
ATOM 1939 C C . ARG A 1 230 ? 24.25 -29.953 -15.641 1 67.06 230 ARG A C 1
ATOM 1941 O O . ARG A 1 230 ? 23.75 -30.906 -16.234 1 67.06 230 ARG A O 1
ATOM 1948 N N . MET B 1 1 ? -9.5 44.344 8.898 1 39.69 1 MET B N 1
ATOM 1949 C CA . MET B 1 1 ? -10.047 43.125 9.508 1 39.69 1 MET B CA 1
ATOM 1950 C C . MET B 1 1 ? -9.172 41.938 9.188 1 39.69 1 MET B C 1
ATOM 1952 O O . MET B 1 1 ? -8.789 41.719 8.031 1 39.69 1 MET B O 1
ATOM 1956 N N . ASP B 1 2 ? -8.375 41.25 10.094 1 51.69 2 ASP B N 1
ATOM 1957 C CA . ASP B 1 2 ? -7.23 40.375 9.922 1 51.69 2 ASP B CA 1
ATOM 1958 C C . ASP B 1 2 ? -7.613 39.125 9.102 1 51.69 2 ASP B C 1
ATOM 1960 O O . ASP B 1 2 ? -8.492 38.375 9.508 1 51.69 2 ASP B O 1
ATOM 1964 N N . MET B 1 3 ? -7.465 39.219 7.781 1 61.53 3 MET B N 1
ATOM 1965 C CA . MET B 1 3 ? -7.758 38.25 6.715 1 61.53 3 MET B CA 1
ATOM 1966 C C . MET B 1 3 ? -7.465 36.812 7.168 1 61.53 3 MET B C 1
ATOM 1968 O O . MET B 1 3 ? -8.141 35.875 6.746 1 61.53 3 MET B O 1
ATOM 1972 N N . THR B 1 4 ? -6.699 36.656 8.242 1 76.5 4 THR B N 1
ATOM 1973 C CA . THR B 1 4 ? -6.34 35.344 8.766 1 76.5 4 THR B CA 1
ATOM 1974 C C . THR B 1 4 ? -7.477 34.781 9.617 1 76.5 4 THR B C 1
ATOM 1976 O O . THR B 1 4 ? -7.75 33.562 9.562 1 76.5 4 THR B O 1
ATOM 1979 N N . TYR B 1 5 ? -8.336 35.656 10.203 1 83.12 5 TYR B N 1
ATOM 1980 C CA . TYR B 1 5 ? -9.391 35.156 11.07 1 83.12 5 TYR B CA 1
ATOM 1981 C C . TYR B 1 5 ? -10.539 34.594 10.258 1 83.12 5 TYR B C 1
ATOM 1983 O O . TYR B 1 5 ? -11.102 33.531 10.609 1 83.12 5 TYR B O 1
ATOM 1991 N N . SER B 1 6 ? -10.891 35.312 9.219 1 88.62 6 SER B N 1
ATOM 1992 C CA . SER B 1 6 ? -11.953 34.812 8.359 1 88.62 6 SER B CA 1
ATOM 1993 C C . SER B 1 6 ? -11.57 33.469 7.719 1 88.62 6 SER B C 1
ATOM 1995 O O . SER B 1 6 ? -12.398 32.594 7.578 1 88.62 6 SER B O 1
ATOM 1997 N N . GLU B 1 7 ? -10.344 33.406 7.379 1 92.38 7 GLU B N 1
ATOM 1998 C CA . GLU B 1 7 ? -9.844 32.188 6.793 1 92.38 7 GLU B CA 1
ATOM 1999 C C . GLU B 1 7 ? -9.891 31.031 7.797 1 92.38 7 GLU B C 1
ATOM 2001 O O . GLU B 1 7 ? -10.273 29.906 7.449 1 92.38 7 GLU B O 1
ATOM 2006 N N . ILE B 1 8 ? -9.547 31.281 9.023 1 95.69 8 ILE B N 1
ATOM 2007 C CA . ILE B 1 8 ? -9.57 30.281 10.078 1 95.69 8 ILE B CA 1
ATOM 2008 C C . ILE B 1 8 ? -11 29.797 10.32 1 95.69 8 ILE B C 1
ATOM 2010 O O . ILE B 1 8 ? -11.25 28.609 10.492 1 95.69 8 ILE B O 1
ATOM 2014 N N . GLU B 1 9 ? -11.898 30.734 10.289 1 95.38 9 GLU B N 1
ATOM 2015 C CA . GLU B 1 9 ? -13.305 30.359 10.477 1 95.38 9 GLU B CA 1
ATOM 2016 C C . GLU B 1 9 ? -13.797 29.469 9.352 1 95.38 9 GLU B C 1
ATOM 2018 O O . GLU B 1 9 ? -14.562 28.531 9.578 1 95.38 9 GLU B O 1
ATOM 2023 N N . TYR B 1 10 ? -13.406 29.812 8.227 1 96.25 10 TYR B N 1
ATOM 2024 C CA . TYR B 1 10 ? -13.766 28.969 7.086 1 96.25 10 TYR B CA 1
ATOM 2025 C C . TYR B 1 10 ? -13.195 27.562 7.238 1 96.25 10 TYR B C 1
ATOM 2027 O O . TYR B 1 10 ? -13.891 26.578 7.004 1 96.25 10 TYR B O 1
ATOM 2035 N N . VAL B 1 11 ? -11.922 27.5 7.598 1 97.56 11 VAL B N 1
ATOM 2036 C CA . VAL B 1 11 ? -11.258 26.219 7.773 1 97.56 11 VAL B CA 1
ATOM 2037 C C . VAL B 1 11 ? -11.945 25.422 8.883 1 97.56 11 VAL B C 1
ATOM 2039 O O . VAL B 1 11 ? -12.18 24.219 8.75 1 97.56 11 VAL B O 1
ATOM 2042 N N . LYS B 1 12 ? -12.289 26.109 9.953 1 98 12 LYS B N 1
ATOM 2043 C CA . LYS B 1 12 ? -13 25.469 11.055 1 98 12 LYS B CA 1
ATOM 2044 C C . LYS B 1 12 ? -14.328 24.875 10.578 1 98 12 LYS B C 1
ATOM 2046 O O . LYS B 1 12 ? -14.672 23.75 10.922 1 98 12 LYS B O 1
ATOM 2051 N N . SER B 1 13 ? -15.047 25.641 9.836 1 98.31 13 SER B N 1
ATOM 2052 C CA . SER B 1 13 ? -16.328 25.172 9.305 1 98.31 13 SER B CA 1
ATOM 2053 C C . SER B 1 13 ? -16.141 23.984 8.367 1 98.31 13 SER B C 1
ATOM 2055 O O . SER B 1 13 ? -16.922 23.031 8.406 1 98.31 13 SER B O 1
ATOM 2057 N N . ASN B 1 14 ? -15.172 24.109 7.523 1 98.56 14 ASN B N 1
ATOM 2058 C CA . ASN B 1 14 ? -14.836 23.031 6.609 1 98.56 14 ASN B CA 1
ATOM 2059 C C . ASN B 1 14 ? -14.523 21.734 7.359 1 98.56 14 ASN B C 1
ATOM 2061 O O . ASN B 1 14 ? -15.055 20.672 7.023 1 98.56 14 ASN B O 1
ATOM 2065 N N . ILE B 1 15 ? -13.75 21.812 8.43 1 98.75 15 ILE B N 1
ATOM 2066 C CA . ILE B 1 15 ? -13.344 20.656 9.234 1 98.75 15 ILE B CA 1
ATOM 2067 C C . ILE B 1 15 ? -14.555 20.109 9.977 1 98.75 15 ILE B C 1
ATOM 2069 O O . ILE B 1 15 ? -14.75 18.891 10.039 1 98.75 15 ILE B O 1
ATOM 2073 N N . ASN B 1 16 ? -15.359 20.984 10.445 1 98.5 16 ASN B N 1
ATOM 2074 C CA . ASN B 1 16 ? -16.562 20.547 11.141 1 98.5 16 ASN B CA 1
ATOM 2075 C C . ASN B 1 16 ? -17.5 19.781 10.219 1 98.5 16 ASN B C 1
ATOM 2077 O O . ASN B 1 16 ? -18.062 18.766 10.617 1 98.5 16 ASN B O 1
ATOM 2081 N N . ASN B 1 17 ? -17.656 20.25 9.055 1 98.62 17 ASN B N 1
ATOM 2082 C CA . ASN B 1 17 ? -18.484 19.547 8.078 1 98.62 17 ASN B CA 1
ATOM 2083 C C . ASN B 1 17 ? -17.906 18.172 7.754 1 98.62 17 ASN B C 1
ATOM 2085 O O . ASN B 1 17 ? -18.656 17.203 7.598 1 98.62 17 ASN B O 1
ATOM 2089 N N . PHE B 1 18 ? -16.656 18.156 7.625 1 98.69 18 PHE B N 1
ATOM 2090 C CA . PHE B 1 18 ? -15.961 16.906 7.359 1 98.69 18 PHE B CA 1
ATOM 2091 C C . PHE B 1 18 ? -16.203 15.898 8.477 1 98.69 18 PHE B C 1
ATOM 2093 O O . PHE B 1 18 ? -16.562 14.75 8.227 1 98.69 18 PHE B O 1
ATOM 2100 N N . VAL B 1 19 ? -16.047 16.297 9.703 1 98.69 19 VAL B N 1
ATOM 2101 C CA . VAL B 1 19 ? -16.203 15.422 10.859 1 98.69 19 VAL B CA 1
ATOM 2102 C C . VAL B 1 19 ? -17.656 14.984 11.008 1 98.69 19 VAL B C 1
ATOM 2104 O O . VAL B 1 19 ? -17.938 13.852 11.406 1 98.69 19 VAL B O 1
ATOM 2107 N N . GLU B 1 20 ? -18.562 15.852 10.672 1 98.06 20 GLU B N 1
ATOM 2108 C CA . GLU B 1 20 ? -19.984 15.5 10.695 1 98.06 20 GLU B CA 1
ATOM 2109 C C . GLU B 1 20 ? -20.297 14.406 9.672 1 98.06 20 GLU B C 1
ATOM 2111 O O . GLU B 1 20 ? -21.062 13.492 9.953 1 98.06 20 GLU B O 1
ATOM 2116 N N . MET B 1 21 ? -19.75 14.594 8.562 1 98.19 21 MET B N 1
ATOM 2117 C CA . MET B 1 21 ? -19.922 13.562 7.539 1 98.19 21 MET B CA 1
ATOM 2118 C C . MET B 1 21 ? -19.359 12.227 8.016 1 98.19 21 MET B C 1
ATOM 2120 O O . MET B 1 21 ? -19.984 11.18 7.812 1 98.19 21 MET B O 1
ATOM 2124 N N . ILE B 1 22 ? -18.203 12.25 8.648 1 98.31 22 ILE B N 1
ATOM 2125 C CA . ILE B 1 22 ? -17.578 11.039 9.188 1 98.31 22 ILE B CA 1
ATOM 2126 C C . ILE B 1 22 ? -18.531 10.391 10.203 1 98.31 22 ILE B C 1
ATOM 2128 O O . ILE B 1 22 ? -18.719 9.172 10.203 1 98.31 22 ILE B O 1
ATOM 2132 N N . ALA B 1 23 ? -19.109 11.219 11.023 1 97.81 23 ALA B N 1
ATOM 2133 C CA . ALA B 1 23 ? -20.047 10.727 12.031 1 97.81 23 ALA B CA 1
ATOM 2134 C C . ALA B 1 23 ? -21.234 10.023 11.383 1 97.81 23 ALA B C 1
ATOM 2136 O O . ALA B 1 23 ? -21.688 8.977 11.867 1 97.81 23 ALA B O 1
ATOM 2137 N N . GLN B 1 24 ? -21.719 10.531 10.344 1 97 24 GLN B N 1
ATOM 2138 C CA . GLN B 1 24 ? -22.844 9.938 9.625 1 97 24 GLN B CA 1
ATOM 2139 C C . GLN B 1 24 ? -22.453 8.586 9.031 1 97 24 GLN B C 1
ATOM 2141 O O . GLN B 1 24 ? -23.203 7.617 9.148 1 97 24 GLN B O 1
ATOM 2146 N N . ILE B 1 25 ? -21.328 8.625 8.414 1 96.12 25 ILE B N 1
ATOM 2147 C CA . ILE B 1 25 ? -20.859 7.387 7.797 1 96.12 25 ILE B CA 1
ATOM 2148 C C . ILE B 1 25 ? -20.578 6.34 8.875 1 96.12 25 ILE B C 1
ATOM 2150 O O . ILE B 1 25 ? -20.828 5.148 8.664 1 96.12 25 ILE B O 1
ATOM 2154 N N . SER B 1 26 ? -20.047 6.758 9.992 1 96.38 26 SER B N 1
ATOM 2155 C CA . SER B 1 26 ? -19.75 5.867 11.109 1 96.38 26 SER B CA 1
ATOM 2156 C C . SER B 1 26 ? -20.984 5.105 11.555 1 96.38 26 SER B C 1
ATOM 2158 O O . SER B 1 26 ? -20.906 3.924 11.891 1 96.38 26 SER B O 1
ATOM 2160 N N . LYS B 1 27 ? -22.094 5.727 11.531 1 95.56 27 LYS B N 1
ATOM 2161 C CA . LYS B 1 27 ? -23.359 5.082 11.891 1 95.56 27 LYS B CA 1
ATOM 2162 C C . LYS B 1 27 ? -23.719 3.977 10.898 1 95.56 27 LYS B C 1
ATOM 2164 O O . LYS B 1 27 ? -24.109 2.883 11.305 1 95.56 27 LYS B O 1
ATOM 2169 N N . ALA B 1 28 ? -23.547 4.273 9.719 1 92.44 28 ALA B N 1
ATOM 2170 C CA . ALA B 1 28 ? -23.875 3.307 8.664 1 92.44 28 ALA B CA 1
ATOM 2171 C C . ALA B 1 28 ? -22.953 2.098 8.734 1 92.44 28 ALA B C 1
ATOM 2173 O O . ALA B 1 28 ? -23.344 0.981 8.391 1 92.44 28 ALA B O 1
ATOM 2174 N N . GLU B 1 29 ? -21.688 2.258 9.18 1 91.75 29 GLU B N 1
ATOM 2175 C CA . GLU B 1 29 ? -20.688 1.205 9.227 1 91.75 29 GLU B CA 1
ATOM 2176 C C . GLU B 1 29 ? -20.641 0.542 10.602 1 91.75 29 GLU B C 1
ATOM 2178 O O . GLU B 1 29 ? -19.766 -0.296 10.859 1 91.75 29 GLU B O 1
ATOM 2183 N N . ASP B 1 30 ? -21.5 0.905 11.5 1 90.69 30 ASP B N 1
ATOM 2184 C CA . ASP B 1 30 ? -21.562 0.396 12.867 1 90.69 30 ASP B CA 1
ATOM 2185 C C . ASP B 1 30 ? -20.25 0.674 13.609 1 90.69 30 ASP B C 1
ATOM 2187 O O . ASP B 1 30 ? -19.75 -0.185 14.344 1 90.69 30 ASP B O 1
ATOM 2191 N N . PHE B 1 31 ? -19.578 1.775 13.266 1 94.38 31 PHE B N 1
ATOM 2192 C CA . PHE B 1 31 ? -18.406 2.285 13.977 1 94.38 31 PHE B CA 1
ATOM 2193 C C . PHE B 1 31 ? -18.828 3.15 15.156 1 94.38 31 PHE B C 1
ATOM 2195 O O . PHE B 1 31 ? -19.531 4.152 14.984 1 94.38 31 PHE B O 1
ATOM 2202 N N . GLU B 1 32 ? -18.453 2.754 16.344 1 94.25 32 GLU B N 1
ATOM 2203 C CA . GLU B 1 32 ? -18.766 3.561 17.516 1 94.25 32 GLU B CA 1
ATOM 2204 C C . GLU B 1 32 ? -17.969 4.855 17.531 1 94.25 32 GLU B C 1
ATOM 2206 O O . GLU B 1 32 ? -16.781 4.855 17.906 1 94.25 32 GLU B O 1
ATOM 2211 N N . PHE B 1 33 ? -18.562 5.887 17.156 1 96.19 33 PHE B N 1
ATOM 2212 C CA . PHE B 1 33 ? -17.938 7.199 17.062 1 96.19 33 PHE B CA 1
ATOM 2213 C C . PHE B 1 33 ? -17.922 7.902 18.422 1 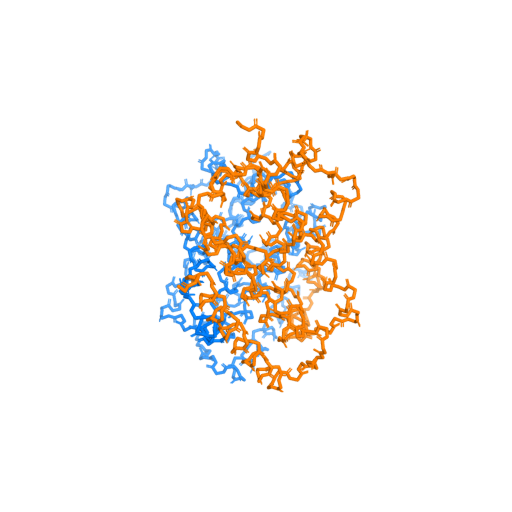96.19 33 PHE B C 1
ATOM 2215 O O . PHE B 1 33 ? -18.938 8.453 18.844 1 96.19 33 PHE B O 1
ATOM 2222 N N . LYS B 1 34 ? -16.828 7.902 19.094 1 96.31 34 LYS B N 1
ATOM 2223 C CA . LYS B 1 34 ? -16.656 8.492 20.406 1 96.31 34 LYS B CA 1
ATOM 2224 C C . LYS B 1 34 ? -15.93 9.828 20.328 1 96.31 34 LYS B C 1
ATOM 2226 O O . LYS B 1 34 ? -15.547 10.266 19.234 1 96.31 34 LYS B O 1
ATOM 2231 N N . GLN B 1 35 ? -15.75 10.453 21.453 1 97.19 35 GLN B N 1
ATOM 2232 C CA . GLN B 1 35 ? -15.086 11.758 21.516 1 97.19 35 GLN B CA 1
ATOM 2233 C C . GLN B 1 35 ? -13.641 11.656 21.047 1 97.19 35 GLN B C 1
ATOM 2235 O O . GLN B 1 35 ? -13.133 12.562 20.391 1 97.19 35 GLN B O 1
ATOM 2240 N N . CYS B 1 36 ? -12.953 10.594 21.422 1 97.44 36 CYS B N 1
ATOM 2241 C CA . CYS B 1 36 ? -11.57 10.422 21 1 97.44 36 CYS B CA 1
ATOM 2242 C C . CYS B 1 36 ? -11.469 10.312 19.484 1 97.44 36 CYS B C 1
ATOM 2244 O O . CYS B 1 36 ? -10.484 10.766 18.891 1 97.44 36 CYS B O 1
ATOM 2246 N N . ASP B 1 37 ? -12.516 9.672 18.875 1 97.75 37 ASP B N 1
ATOM 2247 C CA . ASP B 1 37 ? -12.547 9.609 17.406 1 97.75 37 ASP B CA 1
ATOM 2248 C C . ASP B 1 37 ? -12.68 11 16.797 1 97.75 37 ASP B C 1
ATOM 2250 O O . ASP B 1 37 ? -11.945 11.344 15.867 1 97.75 37 ASP B O 1
ATOM 2254 N N . LYS B 1 38 ? -13.57 11.766 17.344 1 98.25 38 LYS B N 1
ATOM 2255 C CA . LYS B 1 38 ? -13.797 13.117 16.859 1 98.25 38 LYS B CA 1
ATOM 2256 C C . LYS B 1 38 ? -12.516 13.945 16.906 1 98.25 38 LYS B C 1
ATOM 2258 O O . LYS B 1 38 ? -12.156 14.602 15.93 1 98.25 38 LYS B O 1
ATOM 2263 N N . GLU B 1 39 ? -11.883 13.922 18 1 98.44 39 GLU B N 1
ATOM 2264 C CA . GLU B 1 39 ? -10.656 14.695 18.188 1 98.44 39 GLU B CA 1
ATOM 2265 C C . GLU B 1 39 ? -9.57 14.242 17.219 1 98.44 39 GLU B C 1
ATOM 2267 O O . GLU B 1 39 ? -8.836 15.07 16.672 1 98.44 39 GLU B O 1
ATOM 2272 N N . PHE B 1 40 ? -9.445 12.992 17.031 1 98.69 40 PHE B N 1
ATOM 2273 C CA . PHE B 1 40 ? -8.445 12.438 16.125 1 98.69 40 PHE B CA 1
ATOM 2274 C C . PHE B 1 40 ? -8.727 12.852 14.695 1 98.69 40 PHE B C 1
ATOM 2276 O O . PHE B 1 40 ? -7.812 13.258 13.969 1 98.69 40 PHE B O 1
ATOM 2283 N N . PHE B 1 41 ? -9.984 12.758 14.266 1 98.81 41 PHE B N 1
ATOM 2284 C CA . PHE B 1 41 ? -10.32 13.086 12.883 1 98.81 41 PHE B CA 1
ATOM 2285 C C . PHE B 1 41 ? -10.188 14.586 12.633 1 98.81 41 PHE B C 1
ATOM 2287 O O . PHE B 1 41 ? -9.828 15.008 11.539 1 98.81 41 PHE B O 1
ATOM 2294 N N . VAL B 1 42 ? -10.445 15.406 13.656 1 98.81 42 VAL B N 1
ATOM 2295 C CA . VAL B 1 42 ? -10.172 16.828 13.555 1 98.81 42 VAL B CA 1
ATOM 2296 C C . VAL B 1 42 ? -8.68 17.062 13.359 1 98.81 42 VAL B C 1
ATOM 2298 O O . VAL B 1 42 ? -8.273 17.875 12.516 1 98.81 42 VAL B O 1
ATOM 2301 N N . PHE B 1 43 ? -7.879 16.375 14.133 1 98.81 43 PHE B N 1
ATOM 2302 C CA . PHE B 1 43 ? -6.43 16.453 14.016 1 98.81 43 PHE B CA 1
ATOM 2303 C C . PHE B 1 43 ? -5.977 16.109 12.602 1 98.81 43 PHE B C 1
ATOM 2305 O O . PHE B 1 43 ? -5.156 16.812 12.016 1 98.81 43 PHE B O 1
ATOM 2312 N N . ILE B 1 44 ? -6.5 15.023 12.047 1 98.88 44 ILE B N 1
ATOM 2313 C CA . ILE B 1 44 ? -6.156 14.586 10.695 1 98.88 44 ILE B CA 1
ATOM 2314 C C . ILE B 1 44 ? -6.586 15.648 9.68 1 98.88 44 ILE B C 1
ATOM 2316 O O . ILE B 1 44 ? -5.832 15.984 8.766 1 98.88 44 ILE B O 1
ATOM 2320 N N . ALA B 1 45 ? -7.785 16.172 9.852 1 98.88 45 ALA B N 1
ATOM 2321 C CA . ALA B 1 45 ? -8.305 17.188 8.945 1 98.88 45 ALA B CA 1
ATOM 2322 C C . ALA B 1 45 ? -7.406 18.422 8.938 1 98.88 45 ALA B C 1
ATOM 2324 O O . ALA B 1 45 ? -7.129 19 7.879 1 98.88 45 ALA B O 1
ATOM 2325 N N . LYS B 1 46 ? -7.012 18.859 10.102 1 98.75 46 LYS B N 1
ATOM 2326 C CA . LYS B 1 46 ? -6.102 20 10.211 1 98.75 46 LYS B CA 1
ATOM 2327 C C . LYS B 1 46 ? -4.812 19.75 9.43 1 98.75 46 LYS B C 1
ATOM 2329 O O . LYS B 1 46 ? -4.305 20.641 8.758 1 98.75 46 LYS B O 1
ATOM 2334 N N . HIS B 1 47 ? -4.32 18.562 9.469 1 98.75 47 HIS B N 1
ATOM 2335 C CA . HIS B 1 47 ? -3.068 18.234 8.797 1 98.75 47 HIS B CA 1
ATOM 2336 C C . HIS B 1 47 ? -3.268 18.109 7.285 1 98.75 47 HIS B C 1
ATOM 2338 O O . HIS B 1 47 ? -2.369 18.453 6.508 1 98.75 47 HIS B O 1
ATOM 2344 N N . ILE B 1 48 ? -4.453 17.625 6.875 1 98.69 48 ILE B N 1
ATOM 2345 C CA . ILE B 1 48 ? -4.762 17.641 5.449 1 98.69 48 ILE B CA 1
ATOM 2346 C C . ILE B 1 48 ? -4.699 19.078 4.93 1 98.69 48 ILE B C 1
ATOM 2348 O O . ILE B 1 48 ? -4.055 19.344 3.912 1 98.69 48 ILE B O 1
ATOM 2352 N N . VAL B 1 49 ? -5.312 20 5.621 1 98.38 49 VAL B N 1
ATOM 2353 C CA . VAL B 1 49 ? -5.316 21.406 5.219 1 98.38 49 VAL B CA 1
ATOM 2354 C C . VAL B 1 49 ? -3.891 21.953 5.238 1 98.38 49 VAL B C 1
ATOM 2356 O O . VAL B 1 49 ? -3.461 22.625 4.293 1 98.38 49 VAL B O 1
ATOM 2359 N N . PHE B 1 50 ? -3.135 21.656 6.316 1 98.19 50 PHE B N 1
ATOM 2360 C CA . PHE B 1 50 ? -1.747 22.094 6.449 1 98.19 50 PHE B CA 1
ATOM 2361 C C . PHE B 1 50 ? -0.923 21.625 5.25 1 98.19 50 PHE B C 1
ATOM 2363 O O . PHE B 1 50 ? -0.218 22.422 4.633 1 98.19 50 PHE B O 1
ATOM 2370 N N . LEU B 1 51 ? -1.069 20.391 4.883 1 97.88 51 LEU B N 1
ATOM 2371 C CA . LEU B 1 51 ? -0.284 19.797 3.807 1 97.88 51 LEU B CA 1
ATOM 2372 C C . LEU B 1 51 ? -0.706 20.344 2.451 1 97.88 51 LEU B C 1
ATOM 2374 O O . LEU B 1 51 ? 0.119 20.469 1.543 1 97.88 51 LEU B O 1
ATOM 2378 N N . LYS B 1 52 ? -1.988 20.688 2.293 1 97.12 52 LYS B N 1
ATOM 2379 C CA . LYS B 1 52 ? -2.432 21.312 1.054 1 97.12 52 LYS B CA 1
ATOM 2380 C C . LYS B 1 52 ? -1.745 22.656 0.847 1 97.12 52 LYS B C 1
ATOM 2382 O O . LYS B 1 52 ? -1.355 23 -0.272 1 97.12 52 LYS B O 1
ATOM 2387 N N . TYR B 1 53 ? -1.596 23.406 1.912 1 95.5 53 TYR B N 1
ATOM 2388 C CA . TYR B 1 53 ? -0.874 24.672 1.821 1 95.5 53 TYR B CA 1
ATOM 2389 C C . TYR B 1 53 ? 0.582 24.438 1.435 1 95.5 53 TYR B C 1
ATOM 2391 O O . TYR B 1 53 ? 1.138 25.172 0.62 1 95.5 53 TYR B O 1
ATOM 2399 N N . LEU B 1 54 ? 1.215 23.438 2.035 1 96.25 54 LEU B N 1
ATOM 2400 C CA . LEU B 1 54 ? 2.602 23.125 1.703 1 96.25 54 LEU B CA 1
ATOM 2401 C C . LEU B 1 54 ? 2.729 22.688 0.247 1 96.25 54 LEU B C 1
ATOM 2403 O O . LEU B 1 54 ? 3.652 23.109 -0.454 1 96.25 54 LEU B O 1
ATOM 2407 N N . TYR B 1 55 ? 1.778 21.812 -0.142 1 96.06 55 TYR B N 1
ATOM 2408 C CA . TYR B 1 55 ? 1.777 21.344 -1.523 1 96.06 55 TYR B CA 1
ATOM 2409 C C . TYR B 1 55 ? 1.748 22.516 -2.496 1 96.06 55 TYR B C 1
ATOM 2411 O O . TYR B 1 55 ? 2.555 22.578 -3.426 1 96.06 55 TYR B O 1
ATOM 2419 N N . ASN B 1 56 ? 0.874 23.438 -2.283 1 94.12 56 ASN B N 1
ATOM 2420 C CA . ASN B 1 56 ? 0.694 24.562 -3.178 1 94.12 56 ASN B CA 1
ATOM 2421 C C . ASN B 1 56 ? 1.878 25.531 -3.107 1 94.12 56 ASN B C 1
ATOM 2423 O O . ASN B 1 56 ? 2.277 26.109 -4.121 1 94.12 56 ASN B O 1
ATOM 2427 N N . GLY B 1 57 ? 2.451 25.672 -1.998 1 93.06 57 GLY B N 1
ATOM 2428 C CA . GLY B 1 57 ? 3.479 26.672 -1.786 1 93.06 57 GLY B CA 1
ATOM 2429 C C . GLY B 1 57 ? 4.883 26.156 -2.051 1 93.06 57 GLY B C 1
ATOM 2430 O O . GLY B 1 57 ? 5.816 26.953 -2.211 1 93.06 57 GLY B O 1
ATOM 2431 N N . MET B 1 58 ? 5.074 24.859 -2.059 1 92.81 58 MET B N 1
ATOM 2432 C CA . MET B 1 58 ? 6.422 24.312 -2.15 1 92.81 58 MET B CA 1
ATOM 2433 C C . MET B 1 58 ? 6.629 23.594 -3.482 1 92.81 58 MET B C 1
ATOM 2435 O O . MET B 1 58 ? 7.238 22.531 -3.529 1 92.81 58 MET B O 1
ATOM 2439 N N . GLY B 1 59 ? 6.02 24.109 -4.547 1 90.56 59 GLY B N 1
ATOM 2440 C CA . GLY B 1 59 ? 6.258 23.578 -5.883 1 90.56 59 GLY B CA 1
ATOM 2441 C C . GLY B 1 59 ? 5.543 22.266 -6.145 1 90.56 59 GLY B C 1
ATOM 2442 O O . GLY B 1 59 ? 6.012 21.453 -6.93 1 90.56 59 GLY B O 1
ATOM 2443 N N . ARG B 1 60 ? 4.559 21.969 -5.41 1 91.81 60 ARG B N 1
ATOM 2444 C CA . ARG B 1 60 ? 3.684 20.828 -5.637 1 91.81 60 ARG B CA 1
ATOM 2445 C C . ARG B 1 60 ? 4.461 19.516 -5.543 1 91.81 60 ARG B C 1
ATOM 2447 O O . ARG B 1 60 ? 4.355 18.656 -6.426 1 91.81 60 ARG B O 1
ATOM 2454 N N . LEU B 1 61 ? 5.211 19.469 -4.445 1 90.06 61 LEU B N 1
ATOM 2455 C CA . LEU B 1 61 ? 5.953 18.25 -4.164 1 90.06 61 LEU B CA 1
ATOM 2456 C C . LEU B 1 61 ? 5.012 17.062 -4.012 1 90.06 61 LEU B C 1
ATOM 2458 O O . LEU B 1 61 ? 4.113 17.078 -3.168 1 90.06 61 LEU B O 1
ATOM 2462 N N . TYR B 1 62 ? 5.234 16.062 -4.68 1 88.88 62 TYR B N 1
ATOM 2463 C CA . TYR B 1 62 ? 4.32 14.938 -4.875 1 88.88 62 TYR B CA 1
ATOM 2464 C C . TYR B 1 62 ? 4.055 14.219 -3.561 1 88.88 62 TYR B C 1
ATOM 2466 O O . TYR B 1 62 ? 2.943 13.742 -3.322 1 88.88 62 TYR B O 1
ATOM 2474 N N . PHE B 1 63 ? 5.055 14.117 -2.689 1 89.94 63 PHE B N 1
ATOM 2475 C CA . PHE B 1 63 ? 4.871 13.359 -1.461 1 89.94 63 PHE B CA 1
ATOM 2476 C C . PHE B 1 63 ? 3.771 13.969 -0.604 1 89.94 63 PHE B C 1
ATOM 2478 O O . PHE B 1 63 ? 3.059 13.258 0.106 1 89.94 63 PHE B O 1
ATOM 2485 N N . PHE B 1 64 ? 3.533 15.281 -0.725 1 94.25 64 PHE B N 1
ATOM 2486 C CA . PHE B 1 64 ? 2.453 15.883 0.048 1 94.25 64 PHE B CA 1
ATOM 2487 C C . PHE B 1 64 ? 1.095 15.438 -0.477 1 94.25 64 PHE B C 1
ATOM 2489 O O . PHE B 1 64 ? 0.182 15.156 0.304 1 94.25 64 PHE B O 1
ATOM 2496 N N . LYS B 1 65 ? 1.008 15.398 -1.782 1 94.44 65 LYS B N 1
ATOM 2497 C CA . LYS B 1 65 ? -0.234 14.914 -2.383 1 94.44 65 LYS B CA 1
ATOM 2498 C C . LYS B 1 65 ? -0.541 13.492 -1.944 1 94.44 65 LYS B C 1
ATOM 2500 O O . LYS B 1 65 ? -1.69 13.156 -1.645 1 94.44 65 LYS B O 1
ATOM 2505 N N . VAL B 1 66 ? 0.457 12.664 -1.932 1 93.44 66 VAL B N 1
ATOM 2506 C CA . VAL B 1 66 ? 0.305 11.266 -1.532 1 93.44 66 VAL B CA 1
ATOM 2507 C C . VAL B 1 66 ? -0.151 11.195 -0.077 1 93.44 66 VAL B C 1
ATOM 2509 O O . VAL B 1 66 ? -1.099 10.469 0.247 1 93.44 66 VAL B O 1
ATOM 2512 N N . ILE B 1 67 ? 0.476 11.93 0.793 1 96.62 67 ILE B N 1
ATOM 2513 C CA . ILE B 1 67 ? 0.121 11.914 2.209 1 96.62 67 ILE B CA 1
ATOM 2514 C C . ILE B 1 67 ? -1.332 12.352 2.381 1 96.62 67 ILE B C 1
ATOM 2516 O O . ILE B 1 67 ? -2.086 11.734 3.137 1 96.62 67 ILE B O 1
ATOM 2520 N N . ILE B 1 68 ? -1.719 13.398 1.673 1 97.94 68 ILE B N 1
ATOM 2521 C CA . ILE B 1 68 ? -3.082 13.906 1.756 1 97.94 68 ILE B CA 1
ATOM 2522 C C . ILE B 1 68 ? -4.066 12.812 1.351 1 97.94 68 ILE B C 1
ATOM 2524 O O . ILE B 1 68 ? -5.031 12.539 2.07 1 97.94 68 ILE B O 1
ATOM 2528 N N . SER B 1 69 ? -3.809 12.195 0.246 1 96.06 69 SER B N 1
ATOM 2529 C CA . SER B 1 69 ? -4.645 11.094 -0.222 1 96.06 69 SER B CA 1
ATOM 2530 C C . SER B 1 69 ? -4.719 9.977 0.815 1 96.06 69 SER B C 1
ATOM 2532 O O . SER B 1 69 ? -5.805 9.492 1.142 1 96.06 69 SER B O 1
ATOM 2534 N N . ASP B 1 70 ? -3.607 9.586 1.321 1 96.75 70 ASP B N 1
ATOM 2535 C CA . ASP B 1 70 ? -3.527 8.5 2.295 1 96.75 70 ASP B CA 1
ATOM 2536 C C . ASP B 1 70 ? -4.293 8.852 3.57 1 96.75 70 ASP B C 1
ATOM 2538 O O . ASP B 1 70 ? -4.883 7.973 4.207 1 96.75 70 ASP B O 1
ATOM 2542 N N . LEU B 1 71 ? -4.281 10.086 3.965 1 98.44 71 LEU B N 1
ATOM 2543 C CA . LEU B 1 71 ? -4.977 10.5 5.18 1 98.44 71 LEU B CA 1
ATOM 2544 C C . LEU B 1 71 ? -6.488 10.344 5.02 1 98.44 71 LEU B C 1
ATOM 2546 O O . LEU B 1 71 ? -7.172 9.906 5.945 1 98.44 71 LEU B O 1
ATOM 2550 N N . TYR B 1 72 ? -7.008 10.695 3.85 1 97.88 72 TYR B N 1
ATOM 2551 C CA . TYR B 1 72 ? -8.43 10.5 3.602 1 97.88 72 TYR B CA 1
ATOM 2552 C C . TYR B 1 72 ? -8.805 9.031 3.703 1 97.88 72 TYR B C 1
ATOM 2554 O O . TYR B 1 72 ? -9.766 8.672 4.398 1 97.88 72 TYR B O 1
ATOM 2562 N N . TYR B 1 73 ? -8.039 8.242 3.074 1 96.69 73 TYR B N 1
ATOM 2563 C CA . TYR B 1 73 ? -8.367 6.82 3.033 1 96.69 73 TYR B CA 1
ATOM 2564 C C . TYR B 1 73 ? -8.07 6.152 4.371 1 96.69 73 TYR B C 1
ATOM 2566 O O . TYR B 1 73 ? -8.711 5.16 4.73 1 96.69 73 TYR B O 1
ATOM 2574 N N . TYR B 1 74 ? -7.109 6.719 5.082 1 97.81 74 TYR B N 1
ATOM 2575 C CA . TYR B 1 74 ? -6.84 6.266 6.441 1 97.81 74 TYR B CA 1
ATOM 2576 C C . TYR B 1 74 ? -8.07 6.43 7.328 1 97.81 74 TYR B C 1
ATOM 2578 O O . TYR B 1 74 ? -8.5 5.48 7.988 1 97.81 74 TYR B O 1
ATOM 2586 N N . VAL B 1 75 ? -8.68 7.57 7.289 1 98.25 75 VAL B N 1
ATOM 2587 C CA . VAL B 1 75 ? -9.898 7.836 8.047 1 98.25 75 VAL B CA 1
ATOM 2588 C C . VAL B 1 75 ? -10.992 6.863 7.617 1 98.25 75 VAL B C 1
ATOM 2590 O O . VAL B 1 75 ? -11.648 6.246 8.461 1 98.25 75 VAL B O 1
ATOM 2593 N N . LEU B 1 76 ? -11.164 6.695 6.359 1 96.56 76 LEU B N 1
ATOM 2594 C CA . LEU B 1 76 ? -12.203 5.828 5.82 1 96.56 76 LEU B CA 1
ATOM 2595 C C . LEU B 1 76 ? -12 4.387 6.277 1 96.56 76 LEU B C 1
ATOM 2597 O O . LEU B 1 76 ? -12.953 3.723 6.691 1 96.56 76 LEU B O 1
ATOM 2601 N N . SER B 1 77 ? -10.766 3.895 6.188 1 96 77 SER B N 1
ATOM 2602 C CA . SER B 1 77 ? -10.484 2.512 6.559 1 96 77 SER B CA 1
ATOM 2603 C C . SER B 1 77 ? -10.711 2.281 8.047 1 96 77 SER B C 1
ATOM 2605 O O . SER B 1 77 ? -11.125 1.194 8.461 1 96 77 SER B O 1
ATOM 2607 N N . ILE B 1 78 ? -10.422 3.305 8.875 1 97.06 78 ILE B N 1
ATOM 2608 C CA . ILE B 1 78 ? -10.672 3.211 10.312 1 97.06 78 ILE B CA 1
ATOM 2609 C C . ILE B 1 78 ? -12.172 3.049 10.562 1 97.06 78 ILE B C 1
ATOM 2611 O O . ILE B 1 78 ? -12.586 2.158 11.305 1 97.06 78 ILE B O 1
ATOM 2615 N N . ILE B 1 79 ? -12.992 3.84 9.93 1 96.62 79 ILE B N 1
ATOM 2616 C CA . ILE B 1 79 ? -14.438 3.844 10.148 1 96.62 79 ILE B CA 1
ATOM 2617 C C . ILE B 1 79 ? -15.039 2.539 9.633 1 96.62 79 ILE B C 1
ATOM 2619 O O . ILE B 1 79 ? -15.992 2.018 10.211 1 96.62 79 ILE B O 1
ATOM 2623 N N . LYS B 1 80 ? -14.484 2.029 8.562 1 93.25 80 LYS B N 1
ATOM 2624 C CA . LYS B 1 80 ? -14.992 0.796 7.969 1 93.25 80 LYS B CA 1
ATOM 2625 C C . LYS B 1 80 ? -14.469 -0.428 8.711 1 93.25 80 LYS B C 1
ATOM 2627 O O . LYS B 1 80 ? -14.945 -1.544 8.5 1 93.25 80 LYS B O 1
ATOM 2632 N N . GLY B 1 81 ? -13.523 -0.24 9.555 1 92.88 81 GLY B N 1
ATOM 2633 C CA . GLY B 1 81 ? -12.93 -1.339 10.305 1 92.88 81 GLY B CA 1
ATOM 2634 C C . GLY B 1 81 ? -12.062 -2.244 9.453 1 92.88 81 GLY B C 1
ATOM 2635 O O . GLY B 1 81 ? -11.93 -3.436 9.742 1 92.88 81 GLY B O 1
ATOM 2636 N N . GLU B 1 82 ? -11.508 -1.737 8.367 1 92.5 82 GLU B N 1
ATOM 2637 C CA . GLU B 1 82 ? -10.641 -2.51 7.477 1 92.5 82 GLU B CA 1
ATOM 2638 C C . GLU B 1 82 ? -9.18 -2.42 7.914 1 92.5 82 GLU B C 1
ATOM 2640 O O . GLU B 1 82 ? -8.422 -1.604 7.391 1 92.5 82 GLU B O 1
ATOM 2645 N N . ILE B 1 83 ? -8.758 -3.297 8.695 1 92.56 83 ILE B N 1
ATOM 2646 C CA . ILE B 1 83 ? -7.504 -3.193 9.438 1 92.56 83 ILE B CA 1
ATOM 2647 C C . ILE B 1 83 ? -6.324 -3.24 8.469 1 92.56 83 ILE B C 1
ATOM 2649 O O . ILE B 1 83 ? -5.355 -2.498 8.625 1 92.56 83 ILE B O 1
ATOM 2653 N N . ARG B 1 84 ? -6.34 -4.109 7.496 1 92.81 84 ARG B N 1
ATOM 2654 C CA . ARG B 1 84 ? -5.234 -4.188 6.547 1 92.81 84 ARG B CA 1
ATOM 2655 C C . ARG B 1 84 ? -5.016 -2.848 5.852 1 92.81 84 ARG B C 1
ATOM 2657 O O . ARG B 1 84 ? -3.883 -2.379 5.734 1 92.81 84 ARG B O 1
ATOM 2664 N N . TYR B 1 85 ? -6.121 -2.244 5.426 1 93.44 85 TYR B N 1
ATOM 2665 C CA . TYR B 1 85 ? -6.02 -0.998 4.676 1 93.44 85 TYR B CA 1
ATOM 2666 C C . TYR B 1 85 ? -5.691 0.17 5.598 1 93.44 85 TYR B C 1
ATOM 2668 O O . TYR B 1 85 ? -4.996 1.107 5.199 1 93.44 85 TYR B O 1
ATOM 2676 N N . MET B 1 86 ? -6.18 0.088 6.871 1 95.81 86 MET B N 1
ATOM 2677 C CA . MET B 1 86 ? -5.77 1.079 7.863 1 95.81 86 MET B CA 1
ATOM 2678 C C . MET B 1 86 ? -4.254 1.125 7.988 1 95.81 86 MET B C 1
ATOM 2680 O O . MET B 1 86 ? -3.646 2.191 7.863 1 95.81 86 MET B O 1
ATOM 2684 N N . TYR B 1 87 ? -3.697 -0.023 8.094 1 94.31 87 TYR B N 1
ATOM 2685 C CA . TYR B 1 87 ? -2.258 -0.086 8.32 1 94.31 87 TYR B CA 1
ATOM 2686 C C . TYR B 1 87 ? -1.492 0.148 7.023 1 94.31 87 TYR B C 1
ATOM 2688 O O . TYR B 1 87 ? -0.376 0.671 7.043 1 94.31 87 TYR B O 1
ATOM 2696 N N . LEU B 1 88 ? -2.096 -0.196 5.945 1 93.88 88 LEU B N 1
ATOM 2697 C CA . LEU B 1 88 ? -1.496 0.136 4.656 1 93.88 88 LEU B CA 1
ATOM 2698 C C . LEU B 1 88 ? -1.363 1.646 4.492 1 93.88 88 LEU B C 1
ATOM 2700 O O . LEU B 1 88 ? -0.314 2.139 4.07 1 93.88 88 LEU B O 1
ATOM 2704 N N . ASN B 1 89 ? -2.422 2.336 4.754 1 95.88 89 ASN B N 1
ATOM 2705 C CA . ASN B 1 89 ? -2.387 3.791 4.676 1 95.88 89 ASN B CA 1
ATOM 2706 C C . ASN B 1 89 ? -1.413 4.383 5.691 1 95.88 89 ASN B C 1
ATOM 2708 O O . ASN B 1 89 ? -0.672 5.316 5.379 1 95.88 89 ASN B O 1
ATOM 2712 N N . GLU B 1 90 ? -1.413 3.848 6.887 1 96.5 90 GLU B N 1
ATOM 2713 C CA . GLU B 1 90 ? -0.5 4.301 7.93 1 96.5 90 GLU B CA 1
ATOM 2714 C C . GLU B 1 90 ? 0.955 4.164 7.488 1 96.5 90 GLU B C 1
ATOM 2716 O O . GLU B 1 90 ? 1.74 5.105 7.621 1 96.5 90 GLU B O 1
ATOM 2721 N N . ARG B 1 91 ? 1.259 3.045 6.992 1 92.88 91 ARG B N 1
ATOM 2722 C CA . ARG B 1 91 ? 2.607 2.799 6.492 1 92.88 91 ARG B CA 1
ATOM 2723 C C . ARG B 1 91 ? 2.986 3.812 5.418 1 92.88 91 ARG B C 1
ATOM 2725 O O . ARG B 1 91 ? 4.082 4.375 5.449 1 92.88 91 ARG B O 1
ATOM 2732 N N . SER B 1 92 ? 2.105 3.988 4.473 1 92.38 92 SER B N 1
ATOM 2733 C CA . SER B 1 92 ? 2.334 4.918 3.369 1 92.38 92 SER B CA 1
ATOM 2734 C C . SER B 1 92 ? 2.531 6.34 3.879 1 92.38 92 SER B C 1
ATOM 2736 O O . SER B 1 92 ? 3.389 7.07 3.381 1 92.38 92 SER B O 1
ATOM 2738 N N . ILE B 1 93 ? 1.752 6.719 4.852 1 96.25 93 ILE B N 1
ATOM 2739 C CA . ILE B 1 93 ? 1.852 8.047 5.453 1 96.25 93 ILE B CA 1
ATOM 2740 C C . ILE B 1 93 ? 3.236 8.227 6.07 1 96.25 93 ILE B C 1
ATOM 2742 O O . ILE B 1 93 ? 3.924 9.211 5.785 1 96.25 93 ILE B O 1
ATOM 2746 N N . ILE B 1 94 ? 3.639 7.297 6.855 1 95.38 94 ILE B N 1
ATOM 2747 C CA . ILE B 1 94 ? 4.941 7.359 7.508 1 95.38 94 ILE B CA 1
ATOM 2748 C C . ILE B 1 94 ? 6.047 7.395 6.457 1 95.38 94 ILE B C 1
ATOM 2750 O O . ILE B 1 94 ? 6.98 8.195 6.551 1 95.38 94 ILE B O 1
ATOM 2754 N N . GLU B 1 95 ? 5.922 6.617 5.426 1 91.19 95 GLU B N 1
ATOM 2755 C CA . GLU B 1 95 ? 6.914 6.555 4.355 1 91.19 95 GLU B CA 1
ATOM 2756 C C . GLU B 1 95 ? 7.047 7.898 3.648 1 91.19 95 GLU B C 1
ATOM 2758 O O . GLU B 1 95 ? 8.156 8.367 3.395 1 91.19 95 GLU B O 1
ATOM 2763 N N . ASN B 1 96 ? 5.973 8.492 3.307 1 92.62 96 ASN B N 1
ATOM 2764 C CA . ASN B 1 96 ? 6.02 9.719 2.512 1 92.62 96 ASN B CA 1
ATOM 2765 C C . ASN B 1 96 ? 6.406 10.922 3.361 1 92.62 96 ASN B C 1
ATOM 2767 O O . ASN B 1 96 ? 7.066 11.844 2.877 1 92.62 96 ASN B O 1
ATOM 2771 N N . TYR B 1 97 ? 6.035 10.922 4.676 1 95.19 97 TYR B N 1
ATOM 2772 C CA . TYR B 1 97 ? 6.598 11.922 5.582 1 95.19 97 TYR B CA 1
ATOM 2773 C C . TYR B 1 97 ? 8.117 11.789 5.66 1 95.19 97 TYR B C 1
ATOM 2775 O O . TYR B 1 97 ? 8.828 12.797 5.68 1 95.19 97 TYR B O 1
ATOM 2783 N N . THR B 1 98 ? 8.578 10.578 5.742 1 93.5 98 THR B N 1
ATOM 2784 C CA . THR B 1 98 ? 10.008 10.328 5.812 1 93.5 98 THR B CA 1
ATOM 2785 C C . THR B 1 98 ? 10.703 10.805 4.539 1 93.5 98 THR B C 1
ATOM 2787 O O . THR B 1 98 ? 11.773 11.414 4.605 1 93.5 98 THR B O 1
ATOM 2790 N N . ARG B 1 99 ? 10.109 10.562 3.432 1 90.25 99 ARG B N 1
ATOM 2791 C CA . ARG B 1 99 ? 10.641 11.062 2.168 1 90.25 99 ARG B CA 1
ATOM 2792 C C . ARG B 1 99 ? 10.703 12.586 2.166 1 90.25 99 ARG B C 1
ATOM 2794 O O . ARG B 1 99 ? 11.711 13.172 1.757 1 90.25 99 ARG B O 1
ATOM 2801 N N . ALA B 1 100 ? 9.641 13.148 2.566 1 92.12 100 ALA B N 1
ATOM 2802 C CA . ALA B 1 100 ? 9.609 14.602 2.627 1 92.12 100 ALA B CA 1
ATOM 2803 C C . ALA B 1 100 ? 10.703 15.141 3.541 1 92.12 100 ALA B C 1
ATOM 2805 O O . ALA B 1 100 ? 11.367 16.125 3.213 1 92.12 100 ALA B O 1
ATOM 2806 N N . ALA B 1 101 ? 10.898 14.461 4.629 1 92.69 101 ALA B N 1
ATOM 2807 C CA . ALA B 1 101 ? 11.875 14.875 5.633 1 92.69 101 ALA B CA 1
ATOM 2808 C C . ALA B 1 101 ? 13.305 14.727 5.098 1 92.69 101 ALA B C 1
ATOM 2810 O O . ALA B 1 101 ? 14.195 15.477 5.492 1 92.69 101 ALA B O 1
ATOM 2811 N N . THR B 1 102 ? 13.555 13.797 4.23 1 90.25 102 THR B N 1
ATOM 2812 C CA . THR B 1 102 ? 14.906 13.469 3.795 1 90.25 102 THR B CA 1
ATOM 2813 C C . THR B 1 102 ? 15.164 13.977 2.379 1 90.25 102 THR B C 1
ATOM 2815 O O . THR B 1 102 ? 16.25 13.812 1.84 1 90.25 102 THR B O 1
ATOM 2818 N N . HIS B 1 103 ? 14.188 14.547 1.712 1 83.75 103 HIS B N 1
ATOM 2819 C CA . HIS B 1 103 ? 14.273 15.109 0.368 1 83.75 103 HIS B CA 1
ATOM 2820 C C . HIS B 1 103 ? 14.523 14.016 -0.667 1 83.75 103 HIS B C 1
ATOM 2822 O O . HIS B 1 103 ? 15.289 14.219 -1.614 1 83.75 103 HIS B O 1
ATOM 2828 N N . ILE B 1 104 ? 14.055 12.891 -0.265 1 77.75 104 ILE B N 1
ATOM 2829 C CA . ILE B 1 104 ? 14.156 11.781 -1.209 1 77.75 104 ILE B CA 1
ATOM 2830 C C . ILE B 1 104 ? 12.898 11.711 -2.066 1 77.75 104 ILE B C 1
ATOM 2832 O O . ILE B 1 104 ? 11.781 11.672 -1.539 1 77.75 104 ILE B O 1
ATOM 2836 N N . MET B 1 105 ? 13.078 11.719 -3.363 1 66.62 105 MET B N 1
ATOM 2837 C CA . MET B 1 105 ? 11.938 11.727 -4.27 1 66.62 105 MET B CA 1
ATOM 2838 C C . MET B 1 105 ? 11.336 10.336 -4.398 1 66.62 105 MET B C 1
ATOM 2840 O O . MET B 1 105 ? 12.039 9.336 -4.242 1 66.62 105 MET B O 1
ATOM 2844 N N . VAL B 1 106 ? 10.086 10.328 -4.551 1 60.34 106 VAL B N 1
ATOM 2845 C CA . VAL B 1 106 ? 9.328 9.086 -4.664 1 60.34 106 VAL B CA 1
ATOM 2846 C C . VAL B 1 106 ? 9.922 8.227 -5.777 1 60.34 106 VAL B C 1
ATOM 2848 O O . VAL B 1 106 ? 10 7 -5.645 1 60.34 106 VAL B O 1
ATOM 2851 N N . GLU B 1 107 ? 10.211 8.984 -6.812 1 54.88 107 GLU B N 1
ATOM 2852 C CA . GLU B 1 107 ? 10.766 8.328 -7.992 1 54.88 107 GLU B CA 1
ATOM 2853 C C . GLU B 1 107 ? 12.148 7.754 -7.711 1 54.88 107 GLU B C 1
ATOM 2855 O O . GLU B 1 107 ? 12.594 6.824 -8.391 1 54.88 107 GLU B O 1
ATOM 2860 N N . ASP B 1 108 ? 12.773 8.406 -6.867 1 50.25 108 ASP B N 1
ATOM 2861 C CA . ASP B 1 108 ? 14.188 8.094 -6.691 1 50.25 108 ASP B CA 1
ATOM 2862 C C . ASP B 1 108 ? 14.375 6.801 -5.898 1 50.25 108 ASP B C 1
ATOM 2864 O O . ASP B 1 108 ? 15.227 5.977 -6.238 1 50.25 108 ASP B O 1
ATOM 2868 N N . ASP B 1 109 ? 13.758 6.762 -4.613 1 50.69 109 ASP B N 1
ATOM 2869 C CA . ASP B 1 109 ? 14.102 5.633 -3.752 1 50.69 109 ASP B CA 1
ATOM 2870 C C . ASP B 1 109 ? 12.945 5.297 -2.807 1 50.69 109 ASP B C 1
ATOM 2872 O O . ASP B 1 109 ? 12.109 6.152 -2.506 1 50.69 109 ASP B O 1
ATOM 2876 N N . HIS B 1 110 ? 12.609 3.965 -2.74 1 54.22 110 HIS B N 1
ATOM 2877 C CA . HIS B 1 110 ? 11.68 3.576 -1.682 1 54.22 110 HIS B CA 1
ATOM 2878 C C . HIS B 1 110 ? 12.242 3.914 -0.306 1 54.22 110 HIS B C 1
ATOM 2880 O O . HIS B 1 110 ? 13.461 3.965 -0.124 1 54.22 110 HIS B O 1
ATOM 2886 N N . VAL B 1 111 ? 11.367 4.289 0.522 1 54.81 111 VAL B N 1
ATOM 2887 C CA . VAL B 1 111 ? 11.703 4.469 1.93 1 54.81 111 VAL B CA 1
ATOM 2888 C C . VAL B 1 111 ? 12.203 3.15 2.518 1 54.81 111 VAL B C 1
ATOM 2890 O O . VAL B 1 111 ? 11.508 2.135 2.449 1 54.81 111 VAL B O 1
ATOM 2893 N N . THR B 1 112 ? 13.438 2.959 2.652 1 61.81 112 THR B N 1
ATOM 2894 C CA . THR B 1 112 ? 14.086 1.814 3.285 1 61.81 112 THR B CA 1
ATOM 2895 C C . THR B 1 112 ? 14.461 2.137 4.73 1 61.81 112 THR B C 1
ATOM 2897 O O . THR B 1 112 ? 14.242 3.254 5.199 1 61.81 112 THR B O 1
ATOM 2900 N N . GLU B 1 113 ? 14.859 1.053 5.34 1 68.25 113 GLU B N 1
ATOM 2901 C CA . GLU B 1 113 ? 15.414 1.265 6.676 1 68.25 113 GLU B CA 1
ATOM 2902 C C . GLU B 1 113 ? 16.484 2.354 6.66 1 68.25 113 GLU B C 1
ATOM 2904 O O . GLU B 1 113 ? 16.609 3.121 7.617 1 68.25 113 GLU B O 1
ATOM 2909 N N . ASN B 1 114 ? 17.125 2.428 5.602 1 72 114 ASN B N 1
ATOM 2910 C CA . ASN B 1 114 ? 18.188 3.424 5.484 1 72 114 ASN B CA 1
ATOM 2911 C C . ASN B 1 114 ? 17.609 4.836 5.395 1 72 114 ASN B C 1
ATOM 2913 O O . ASN B 1 114 ? 18.219 5.785 5.902 1 72 114 ASN B O 1
ATOM 2917 N N . THR B 1 115 ? 16.516 4.914 4.863 1 79.06 115 THR B N 1
ATOM 2918 C CA . THR B 1 115 ? 15.875 6.227 4.777 1 79.06 115 THR B CA 1
ATOM 2919 C C . THR B 1 115 ? 15.508 6.742 6.164 1 79.06 115 THR B C 1
ATOM 2921 O O . THR B 1 115 ? 15.703 7.922 6.465 1 79.06 115 THR B O 1
ATOM 2924 N N . PHE B 1 116 ? 15.086 5.793 7.023 1 85.31 116 PHE B N 1
ATOM 2925 C CA . PHE B 1 116 ? 14.742 6.18 8.391 1 85.31 116 PHE B CA 1
ATOM 2926 C C . PHE B 1 116 ? 15.984 6.609 9.156 1 85.31 116 PHE B C 1
ATOM 2928 O O . PHE B 1 116 ? 15.93 7.523 9.984 1 85.31 116 PHE B O 1
ATOM 2935 N N . LYS B 1 117 ? 17.094 5.953 8.844 1 86.06 117 LYS B N 1
ATOM 2936 C CA . LYS B 1 117 ? 18.344 6.27 9.531 1 86.06 117 LYS B CA 1
ATOM 2937 C C . LYS B 1 117 ? 18.781 7.695 9.234 1 86.06 117 LYS B C 1
ATOM 2939 O O . LYS B 1 117 ? 19.422 8.344 10.07 1 86.06 117 LYS B O 1
ATOM 2944 N N . LEU B 1 118 ? 18.453 8.164 8.078 1 87.19 118 LEU B N 1
ATOM 2945 C CA . LEU B 1 118 ? 18.812 9.523 7.707 1 87.19 118 LEU B CA 1
ATOM 2946 C C . LEU B 1 118 ? 18.141 10.539 8.633 1 87.19 118 LEU B C 1
ATOM 2948 O O . LEU B 1 118 ? 18.734 11.57 8.953 1 87.19 118 LEU B O 1
ATOM 2952 N N . ILE B 1 119 ? 16.906 10.234 9.078 1 90.56 119 ILE B N 1
ATOM 2953 C CA . ILE B 1 119 ? 16.203 11.133 9.984 1 90.56 119 ILE B CA 1
ATOM 2954 C C . ILE B 1 119 ? 16.906 11.141 11.344 1 90.56 119 ILE B C 1
ATOM 2956 O O . ILE B 1 119 ? 16.953 12.18 12.008 1 90.56 119 ILE B O 1
ATOM 2960 N N . LYS B 1 120 ? 17.422 10.016 11.695 1 90 120 LYS B N 1
ATOM 2961 C CA . LYS B 1 120 ? 18.078 9.859 12.992 1 90 120 LYS B CA 1
ATOM 2962 C C . LYS B 1 120 ? 19.406 10.594 13.023 1 90 120 LYS B C 1
ATOM 2964 O O . LYS B 1 120 ? 19.797 11.148 14.055 1 90 120 LYS B O 1
ATOM 2969 N N . GLU B 1 121 ? 20.078 10.578 11.953 1 90.5 121 GLU B N 1
ATOM 2970 C CA . GLU B 1 121 ? 21.453 11.086 11.891 1 90.5 121 GLU B CA 1
ATOM 2971 C C . GLU B 1 121 ? 21.469 12.602 11.688 1 90.5 121 GLU B C 1
ATOM 2973 O O . GLU B 1 121 ? 22.484 13.25 11.922 1 90.5 121 GLU B O 1
ATOM 2978 N N . LYS B 1 122 ? 20.438 13.125 11.32 1 89.94 122 LYS B N 1
ATOM 2979 C CA . LYS B 1 122 ? 20.359 14.562 11.062 1 89.94 122 LYS B CA 1
ATOM 2980 C C . LYS B 1 122 ? 20.234 15.344 12.367 1 89.94 122 LYS B C 1
ATOM 2982 O O . LYS B 1 122 ? 19.609 14.875 13.32 1 89.94 122 LYS B O 1
ATOM 2987 N N . LYS B 1 123 ? 20.875 16.516 12.367 1 90.62 123 LYS B N 1
ATOM 2988 C CA . LYS B 1 123 ? 20.719 17.422 13.5 1 90.62 123 LYS B CA 1
ATOM 2989 C C . LYS B 1 123 ? 19.578 18.406 13.273 1 90.62 123 LYS B C 1
ATOM 2991 O O . LYS B 1 123 ? 19.469 19.01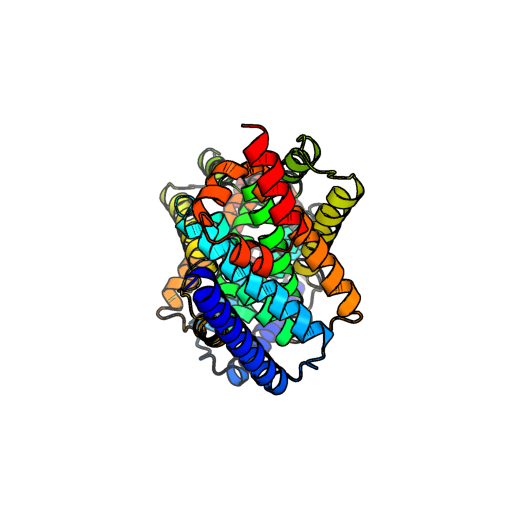6 12.203 1 90.62 123 LYS B O 1
ATOM 2996 N N . TYR B 1 124 ? 18.688 18.484 14.305 1 93.19 124 TYR B N 1
ATOM 2997 C CA . TYR B 1 124 ? 17.531 19.375 14.219 1 93.19 124 TYR B CA 1
ATOM 2998 C C . TYR B 1 124 ? 17.625 20.484 15.25 1 93.19 124 TYR B C 1
ATOM 3000 O O . TYR B 1 124 ? 18.266 20.328 16.297 1 93.19 124 TYR B O 1
ATOM 3008 N N . PRO B 1 125 ? 17.047 21.562 14.945 1 93 125 PRO B N 1
ATOM 3009 C CA . PRO B 1 125 ? 17 22.672 15.914 1 93 125 PRO B CA 1
ATOM 3010 C C . PRO B 1 125 ? 16.047 22.391 17.078 1 93 125 PRO B C 1
ATOM 3012 O O . PRO B 1 125 ? 15.93 23.219 17.984 1 93 125 PRO B O 1
ATOM 3015 N N . PHE B 1 126 ? 15.32 21.281 17.078 1 93.56 126 PHE B N 1
ATOM 3016 C CA . PHE B 1 126 ? 14.508 20.828 18.203 1 93.56 126 PHE B CA 1
ATOM 3017 C C . PHE B 1 126 ? 15.023 19.484 18.734 1 93.56 126 PHE B C 1
ATOM 3019 O O . PHE B 1 126 ? 15.906 18.875 18.125 1 93.56 126 PHE B O 1
ATOM 3026 N N . LYS B 1 127 ? 14.602 19.156 19.859 1 92.56 127 LYS B N 1
ATOM 3027 C CA . LYS B 1 127 ? 15.039 17.906 20.453 1 92.56 127 LYS B CA 1
ATOM 3028 C C . LYS B 1 127 ? 14.375 16.703 19.781 1 92.56 127 LYS B C 1
ATOM 3030 O O . LYS B 1 127 ? 13.203 16.422 20.031 1 92.56 127 LYS B O 1
ATOM 3035 N N . PHE B 1 128 ? 15.023 16.094 18.859 1 94.81 128 PHE B N 1
ATOM 3036 C CA . PHE B 1 128 ? 14.633 14.812 18.297 1 94.81 128 PHE B CA 1
ATOM 3037 C C . PHE B 1 128 ? 15.312 13.664 19.031 1 94.81 128 PHE B C 1
ATOM 3039 O O . PHE B 1 128 ? 16.531 13.484 18.922 1 94.81 128 PHE B O 1
ATOM 3046 N N . THR B 1 129 ? 14.586 12.906 19.781 1 94.56 129 THR B N 1
ATOM 3047 C CA . THR B 1 129 ? 15.156 11.922 20.703 1 94.56 129 THR B CA 1
ATOM 3048 C C . THR B 1 129 ? 15.156 10.531 20.078 1 94.56 129 THR B C 1
ATOM 3050 O O . THR B 1 129 ? 14.516 10.312 19.047 1 94.56 129 THR B O 1
ATOM 3053 N N . SER B 1 130 ? 15.883 9.672 20.734 1 94 130 SER B N 1
ATOM 3054 C CA . SER B 1 130 ? 15.867 8.266 20.328 1 94 130 SER B CA 1
ATOM 3055 C C . SER B 1 130 ? 14.477 7.664 20.484 1 94 130 SER B C 1
ATOM 3057 O O . SER B 1 130 ? 14.094 6.773 19.719 1 94 130 SER B O 1
ATOM 3059 N N . ASP B 1 131 ? 13.766 8.195 21.391 1 95.88 131 ASP B N 1
ATOM 3060 C CA . ASP B 1 131 ? 12.398 7.715 21.594 1 95.88 131 ASP B CA 1
ATOM 3061 C C . ASP B 1 131 ? 11.5 8.109 20.422 1 95.88 131 ASP B C 1
ATOM 3063 O O . ASP B 1 131 ? 10.617 7.34 20.031 1 95.88 131 ASP B O 1
ATOM 3067 N N . ASP B 1 132 ? 11.703 9.305 19.906 1 96.44 132 ASP B N 1
ATOM 3068 C CA . ASP B 1 132 ? 10.953 9.742 18.734 1 96.44 132 ASP B CA 1
ATOM 3069 C C . ASP B 1 132 ? 11.227 8.828 17.547 1 96.44 132 ASP B C 1
ATOM 3071 O O . ASP B 1 132 ? 10.297 8.375 16.875 1 96.44 132 ASP B O 1
ATOM 3075 N N . TYR B 1 133 ? 12.477 8.625 17.375 1 95.62 133 TYR B N 1
ATOM 3076 C CA . TYR B 1 133 ? 12.898 7.758 16.281 1 95.62 133 TYR B CA 1
ATOM 3077 C C . TYR B 1 133 ? 12.32 6.355 16.453 1 95.62 133 TYR B C 1
ATOM 3079 O O . TYR B 1 133 ? 11.797 5.773 15.492 1 95.62 133 TYR B O 1
ATOM 3087 N N . ALA B 1 134 ? 12.43 5.836 17.641 1 95.69 134 ALA B N 1
ATOM 3088 C CA . ALA B 1 134 ? 11.914 4.5 17.922 1 95.69 134 ALA B CA 1
ATOM 3089 C C . ALA B 1 134 ? 10.414 4.426 17.688 1 95.69 134 ALA B C 1
ATOM 3091 O O . ALA B 1 134 ? 9.898 3.422 17.188 1 95.69 134 ALA B O 1
ATOM 3092 N N . LEU B 1 135 ? 9.758 5.43 18.062 1 96.94 135 LEU B N 1
ATOM 3093 C CA . LEU B 1 135 ? 8.312 5.492 17.891 1 96.94 135 LEU B CA 1
ATOM 3094 C C . LEU B 1 135 ? 7.941 5.379 16.406 1 96.94 135 LEU B C 1
ATOM 3096 O O . LEU B 1 135 ? 7.051 4.605 16.047 1 96.94 135 LEU B O 1
ATOM 3100 N N . ILE B 1 136 ? 8.555 6.141 15.57 1 96.31 136 ILE B N 1
ATOM 3101 C CA . ILE B 1 136 ? 8.305 6.145 14.133 1 96.31 136 ILE B CA 1
ATOM 3102 C C . ILE B 1 136 ? 8.617 4.766 13.555 1 96.31 136 ILE B C 1
ATOM 3104 O O . ILE B 1 136 ? 7.785 4.176 12.859 1 96.31 136 ILE B O 1
ATOM 3108 N N . LYS B 1 137 ? 9.734 4.262 13.914 1 93.81 137 LYS B N 1
ATOM 3109 C CA . LYS B 1 137 ? 10.188 2.984 13.367 1 93.81 137 LYS B CA 1
ATOM 3110 C C . LYS B 1 137 ? 9.281 1.841 13.828 1 93.81 137 LYS B C 1
ATOM 3112 O O . LYS B 1 137 ? 8.953 0.953 13.039 1 93.81 137 LYS B O 1
ATOM 3117 N N . ASP B 1 138 ? 8.953 1.836 15.07 1 94.75 138 ASP B N 1
ATOM 3118 C CA . ASP B 1 138 ? 8.117 0.778 15.633 1 94.75 138 ASP B CA 1
ATOM 3119 C C . ASP B 1 138 ? 6.73 0.771 14.984 1 94.75 138 ASP B C 1
ATOM 3121 O O . ASP B 1 138 ? 6.184 -0.294 14.688 1 94.75 138 ASP B O 1
ATOM 3125 N N . GLU B 1 139 ? 6.188 1.939 14.844 1 95.44 139 GLU B N 1
ATOM 3126 C CA . GLU B 1 139 ? 4.871 2.01 14.211 1 95.44 139 GLU B CA 1
ATOM 3127 C C . GLU B 1 139 ? 4.934 1.549 12.758 1 95.44 139 GLU B C 1
ATOM 3129 O O . GLU B 1 139 ? 4.027 0.86 12.281 1 95.44 139 GLU B O 1
ATOM 3134 N N . TYR B 1 140 ? 5.969 1.953 12.055 1 92.56 140 TYR B N 1
ATOM 3135 C CA . TYR B 1 140 ? 6.184 1.501 10.688 1 92.56 140 TYR B CA 1
ATOM 3136 C C . TYR B 1 140 ? 6.266 -0.019 10.617 1 92.56 140 TYR B C 1
ATOM 3138 O O . TYR B 1 140 ? 5.594 -0.647 9.797 1 92.56 140 TYR B O 1
ATOM 3146 N N . ARG B 1 141 ? 7.02 -0.613 11.484 1 89.88 141 ARG B N 1
ATOM 3147 C CA . ARG B 1 141 ? 7.168 -2.064 11.539 1 89.88 141 ARG B CA 1
ATOM 3148 C C . ARG B 1 141 ? 5.84 -2.738 11.859 1 89.88 141 ARG B C 1
ATOM 3150 O O . ARG B 1 141 ? 5.496 -3.76 11.258 1 89.88 141 ARG B O 1
ATOM 3157 N N . THR B 1 142 ? 5.168 -2.193 12.797 1 92.44 142 THR B N 1
ATOM 3158 C CA . THR B 1 142 ? 3.855 -2.715 13.164 1 92.44 142 THR B CA 1
ATOM 3159 C C . THR B 1 142 ? 2.914 -2.701 11.961 1 92.44 142 THR B C 1
ATOM 3161 O O . THR B 1 142 ? 2.209 -3.68 11.711 1 92.44 142 THR B O 1
ATOM 3164 N N . SER B 1 143 ? 2.877 -1.607 11.227 1 91.69 143 SER B N 1
ATOM 3165 C CA . SER B 1 143 ? 2.031 -1.491 10.039 1 91.69 143 SER B CA 1
ATOM 3166 C C . SER B 1 143 ? 2.367 -2.568 9.016 1 91.69 143 SER B C 1
ATOM 3168 O O . SER B 1 143 ? 1.468 -3.209 8.461 1 91.69 143 SER B O 1
ATOM 3170 N N . CYS B 1 144 ? 3.607 -2.811 8.82 1 85.31 144 CYS B N 1
ATOM 3171 C CA . CYS B 1 144 ? 4.039 -3.844 7.883 1 85.31 144 CYS B CA 1
ATOM 3172 C C . CYS B 1 144 ? 3.537 -5.215 8.32 1 85.31 144 CYS B C 1
ATOM 3174 O O . CYS B 1 144 ? 3.088 -6.008 7.488 1 85.31 144 CYS B O 1
ATOM 3176 N N . GLY B 1 145 ? 3.609 -5.473 9.609 1 85.44 145 GLY B N 1
ATOM 3177 C CA . GLY B 1 145 ? 3.17 -6.75 10.148 1 85.44 145 GLY B CA 1
ATOM 3178 C C . GLY B 1 145 ? 1.693 -7.016 9.93 1 85.44 145 GLY B C 1
ATOM 3179 O O . GLY B 1 145 ? 1.303 -8.141 9.602 1 85.44 145 GLY B O 1
ATOM 3180 N N . TYR B 1 146 ? 0.92 -6.027 9.984 1 87.12 146 TYR B N 1
ATOM 3181 C CA . TYR B 1 146 ? -0.523 -6.176 9.836 1 87.12 146 TYR B CA 1
ATOM 3182 C C . TYR B 1 146 ? -0.904 -6.348 8.367 1 87.12 146 TYR B C 1
ATOM 3184 O O . TYR B 1 146 ? -1.877 -7.039 8.047 1 87.12 146 TYR B O 1
ATOM 3192 N N . ILE B 1 147 ? -0.184 -5.781 7.477 1 86.81 147 ILE B N 1
ATOM 3193 C CA . ILE B 1 147 ? -0.495 -5.84 6.055 1 86.81 147 ILE B CA 1
ATOM 3194 C C . ILE B 1 147 ? -0.233 -7.246 5.527 1 86.81 147 ILE B C 1
ATOM 3196 O O . ILE B 1 147 ? -1 -7.766 4.711 1 86.81 147 ILE B O 1
ATOM 3200 N N . HIS B 1 148 ? 0.753 -7.898 5.973 1 80.38 148 HIS B N 1
ATOM 3201 C CA . HIS B 1 148 ? 1.205 -9.148 5.375 1 80.38 148 HIS B CA 1
ATOM 3202 C C . HIS B 1 148 ? 1.062 -10.312 6.352 1 80.38 148 HIS B C 1
ATOM 3204 O O . HIS B 1 148 ? 1.617 -11.391 6.125 1 80.38 148 HIS B O 1
ATOM 3210 N N . GLY B 1 149 ? 0.264 -10.078 7.359 1 79.88 149 GLY B N 1
ATOM 3211 C CA . GLY B 1 149 ? 0.038 -11.133 8.336 1 79.88 149 GLY B CA 1
ATOM 3212 C C . GLY B 1 149 ? -1.167 -12 8.016 1 79.88 149 GLY B C 1
ATOM 3213 O O . GLY B 1 149 ? -1.663 -11.984 6.887 1 79.88 149 GLY B O 1
ATOM 3214 N N . GLY B 1 150 ? -1.534 -12.914 8.945 1 83.12 150 GLY B N 1
ATOM 3215 C CA . GLY B 1 150 ? -2.695 -13.773 8.797 1 83.12 150 GLY B CA 1
ATOM 3216 C C . GLY B 1 150 ? -2.344 -15.18 8.352 1 83.12 150 GLY B C 1
ATOM 3217 O O . GLY B 1 150 ? -1.17 -15.555 8.344 1 83.12 150 GLY B O 1
ATOM 3218 N N . ASN B 1 151 ? -3.381 -15.859 8.047 1 91.56 151 ASN B N 1
ATOM 3219 C CA . ASN B 1 151 ? -3.23 -17.266 7.707 1 91.56 151 ASN B CA 1
ATOM 3220 C C . ASN B 1 151 ? -3.195 -17.484 6.195 1 91.56 151 ASN B C 1
ATOM 3222 O O . ASN B 1 151 ? -3.805 -18.422 5.684 1 91.56 151 ASN B O 1
ATOM 3226 N N . VAL B 1 152 ? -2.498 -16.609 5.523 1 93.62 152 VAL B N 1
ATOM 3227 C CA . VAL B 1 152 ? -2.562 -16.609 4.066 1 93.62 152 VAL B CA 1
ATOM 3228 C C . VAL B 1 152 ? -1.881 -17.844 3.514 1 93.62 152 VAL B C 1
ATOM 3230 O O . VAL B 1 152 ? -2.074 -18.203 2.348 1 93.62 152 VAL B O 1
ATOM 3233 N N . LEU B 1 153 ? -1.113 -18.547 4.324 1 95.44 153 LEU B N 1
ATOM 3234 C CA . LEU B 1 153 ? -0.366 -19.719 3.879 1 95.44 153 LEU B CA 1
ATOM 3235 C C . LEU B 1 153 ? -1.172 -21 4.098 1 95.44 153 LEU B C 1
ATOM 3237 O O . LEU B 1 153 ? -0.742 -22.078 3.705 1 95.44 153 LEU B O 1
ATOM 3241 N N . GLU B 1 154 ? -2.355 -20.859 4.703 1 96.25 154 GLU B N 1
ATOM 3242 C CA . GLU B 1 154 ? -3.234 -22.016 4.852 1 96.25 154 GLU B CA 1
ATOM 3243 C C . GLU B 1 154 ? -3.604 -22.594 3.49 1 96.25 154 GLU B C 1
ATOM 3245 O O . GLU B 1 154 ? -3.801 -21.859 2.523 1 96.25 154 GLU B O 1
ATOM 3250 N N . ASP B 1 155 ? -3.77 -23.953 3.348 1 95.94 155 ASP B N 1
ATOM 3251 C CA . ASP B 1 155 ? -3.969 -24.656 2.084 1 95.94 155 ASP B CA 1
ATOM 3252 C C . ASP B 1 155 ? -5.359 -24.391 1.518 1 95.94 155 ASP B C 1
ATOM 3254 O O . ASP B 1 155 ? -5.539 -24.312 0.299 1 95.94 155 ASP B O 1
ATOM 3258 N N . ASN B 1 156 ? -6.305 -24.281 2.42 1 97.88 156 ASN B N 1
ATOM 3259 C CA . ASN B 1 156 ? -7.68 -24.078 1.984 1 97.88 156 ASN B CA 1
ATOM 3260 C C . ASN B 1 156 ? -7.91 -22.641 1.521 1 97.88 156 ASN B C 1
ATOM 3262 O O . ASN B 1 156 ? -8.016 -21.734 2.344 1 97.88 156 ASN B O 1
ATOM 3266 N N . LEU B 1 157 ? -8.031 -22.469 0.236 1 98.5 157 LEU B N 1
ATOM 3267 C CA . LEU B 1 157 ? -8.117 -21.141 -0.365 1 98.5 157 LEU B CA 1
ATOM 3268 C C . LEU B 1 157 ? -9.367 -20.406 0.108 1 98.5 157 LEU B C 1
ATOM 3270 O O . LEU B 1 157 ? -9.312 -19.203 0.415 1 98.5 157 LEU B O 1
ATOM 3274 N N . SER B 1 158 ? -10.492 -21.078 0.214 1 98.19 158 SER B N 1
ATOM 3275 C CA . SER B 1 158 ? -11.758 -20.469 0.625 1 98.19 158 SER B CA 1
ATOM 3276 C C . SER B 1 158 ? -11.695 -19.984 2.072 1 98.19 158 SER B C 1
ATOM 3278 O O . SER B 1 158 ? -12.234 -18.938 2.404 1 98.19 158 SER B O 1
ATOM 3280 N N . PHE B 1 159 ? -11.055 -20.812 2.822 1 97.44 159 PHE B N 1
ATOM 3281 C CA . PHE B 1 159 ? -10.898 -20.453 4.223 1 97.44 159 PHE B CA 1
ATOM 3282 C C . PHE B 1 159 ? -10.125 -19.141 4.352 1 97.44 159 PHE B C 1
ATOM 3284 O O . PHE B 1 159 ? -10.555 -18.234 5.062 1 97.44 159 PHE B O 1
ATOM 3291 N N . VAL B 1 160 ? -9 -19.047 3.691 1 97.19 160 VAL B N 1
ATOM 3292 C CA . VAL B 1 160 ? -8.172 -17.844 3.738 1 97.19 160 VAL B CA 1
ATOM 3293 C C . VAL B 1 160 ? -8.961 -16.641 3.193 1 97.19 160 VAL B C 1
ATOM 3295 O O . VAL B 1 160 ? -8.938 -15.562 3.779 1 97.19 160 VAL B O 1
ATOM 3298 N N . PHE B 1 161 ? -9.672 -16.875 2.107 1 97.19 161 PHE B N 1
ATOM 3299 C CA . PHE B 1 161 ? -10.43 -15.797 1.486 1 97.19 161 PHE B CA 1
ATOM 3300 C C . PHE B 1 161 ? -11.531 -15.297 2.42 1 97.19 161 PHE B C 1
ATOM 3302 O O . PHE B 1 161 ? -11.773 -14.094 2.518 1 97.19 161 PHE B O 1
ATOM 3309 N N . ASP B 1 162 ? -12.172 -16.203 3.082 1 95.81 162 ASP B N 1
ATOM 3310 C CA . ASP B 1 162 ? -13.188 -15.859 4.066 1 95.81 162 ASP B CA 1
ATOM 3311 C C . ASP B 1 162 ? -12.602 -15 5.188 1 95.81 162 ASP B C 1
ATOM 3313 O O . ASP B 1 162 ? -13.242 -14.062 5.66 1 95.81 162 ASP B O 1
ATOM 3317 N N . GLU B 1 163 ? -11.445 -15.344 5.566 1 94.38 163 GLU B N 1
ATOM 3318 C CA . GLU B 1 163 ? -10.766 -14.539 6.578 1 94.38 163 GLU B CA 1
ATOM 3319 C C . GLU B 1 163 ? -10.492 -13.125 6.07 1 94.38 163 GLU B C 1
ATOM 3321 O O . GLU B 1 163 ? -10.609 -12.156 6.828 1 94.38 163 GLU B O 1
ATOM 3326 N N . CYS B 1 164 ? -10.086 -13.016 4.824 1 93.81 164 CYS B N 1
ATOM 3327 C CA . CYS B 1 164 ? -9.836 -11.703 4.234 1 93.81 164 CYS B CA 1
ATOM 3328 C C . CYS B 1 164 ? -11.102 -10.867 4.215 1 93.81 164 CYS B C 1
ATOM 3330 O O . CYS B 1 164 ? -11.062 -9.664 4.492 1 93.81 164 CYS B O 1
ATOM 3332 N N . ILE B 1 165 ? -12.227 -11.477 3.871 1 92.81 165 ILE B N 1
ATOM 3333 C CA . ILE B 1 165 ? -13.516 -10.812 3.768 1 92.81 165 ILE B CA 1
ATOM 3334 C C . ILE B 1 165 ? -13.953 -10.32 5.145 1 92.81 165 ILE B C 1
ATOM 3336 O O . ILE B 1 165 ? -14.453 -9.203 5.285 1 92.81 165 ILE B O 1
ATOM 3340 N N . ASN B 1 166 ? -13.711 -11.141 6.09 1 89.31 166 ASN B N 1
ATOM 3341 C CA . ASN B 1 166 ? -14.266 -10.898 7.418 1 89.31 166 ASN B CA 1
ATOM 3342 C C . ASN B 1 166 ? -13.219 -10.344 8.375 1 89.31 166 ASN B C 1
ATOM 3344 O O . ASN B 1 166 ? -13.391 -10.406 9.594 1 89.31 166 ASN B O 1
ATOM 3348 N N . ASN B 1 167 ? -12.188 -9.898 7.711 1 84.69 167 ASN B N 1
ATOM 3349 C CA . ASN B 1 167 ? -11.109 -9.367 8.539 1 84.69 167 ASN B CA 1
ATOM 3350 C C . ASN B 1 167 ? -11.422 -7.961 9.039 1 84.69 167 ASN B C 1
ATOM 3352 O O . ASN B 1 167 ? -10.68 -7.02 8.781 1 84.69 167 ASN B O 1
ATOM 3356 N N . LYS B 1 168 ? -12.539 -7.77 9.672 1 81.94 168 LYS B N 1
ATOM 3357 C CA . LYS B 1 168 ? -12.883 -6.527 10.352 1 81.94 168 LYS B CA 1
ATOM 3358 C C . LYS B 1 168 ? -12.477 -6.574 11.82 1 81.94 168 LYS B C 1
ATOM 3360 O O . LYS B 1 168 ? -12.742 -7.559 12.516 1 81.94 168 LYS B O 1
ATOM 3365 N N . LYS B 1 169 ? -11.633 -5.652 12.117 1 78.75 169 LYS B N 1
ATOM 3366 C CA . LYS B 1 169 ? -11.211 -5.621 13.516 1 78.75 169 LYS B CA 1
ATOM 3367 C C . LYS B 1 169 ? -11.461 -4.25 14.133 1 78.75 169 LYS B C 1
ATOM 3369 O O . LYS B 1 169 ? -11.367 -3.229 13.453 1 78.75 169 LYS B O 1
ATOM 3374 N N . ILE B 1 170 ? -11.828 -4.387 15.383 1 78.62 170 ILE B N 1
ATOM 3375 C CA . ILE B 1 170 ? -12.008 -3.168 16.172 1 78.62 170 ILE B CA 1
ATOM 3376 C C . ILE B 1 170 ? -10.703 -2.809 16.875 1 78.62 170 ILE B C 1
ATOM 3378 O O . ILE B 1 170 ? -10.039 -3.678 17.438 1 78.62 170 ILE B O 1
ATOM 3382 N N . ILE B 1 171 ? -10.406 -1.607 16.688 1 86.56 171 ILE B N 1
ATOM 3383 C CA . ILE B 1 171 ? -9.25 -1.126 17.438 1 86.56 171 ILE B CA 1
ATOM 3384 C C . ILE B 1 171 ? -9.547 -1.18 18.938 1 86.56 171 ILE B C 1
ATOM 3386 O O . ILE B 1 171 ? -10.477 -0.524 19.422 1 86.56 171 ILE B O 1
ATOM 3390 N N . LYS B 1 172 ? -8.938 -2.053 19.688 1 83 172 LYS B N 1
ATOM 3391 C CA . LYS B 1 172 ? -9.195 -2.277 21.109 1 83 172 LYS B CA 1
ATOM 3392 C C . LYS B 1 172 ? -8.969 -1.005 21.922 1 83 172 LYS B C 1
ATOM 3394 O O . LYS B 1 172 ? -9.82 -0.603 22.719 1 83 172 LYS B O 1
ATOM 3399 N N . ASN B 1 173 ? -7.867 -0.344 21.906 1 91.38 173 ASN B N 1
ATOM 3400 C CA . ASN B 1 173 ? -7.547 0.904 22.578 1 91.38 173 ASN B CA 1
ATOM 3401 C C . ASN B 1 173 ? -7.34 2.049 21.594 1 91.38 173 ASN B C 1
ATOM 3403 O O . ASN B 1 173 ? -6.203 2.457 21.344 1 91.38 173 ASN B O 1
ATOM 3407 N N . LYS B 1 174 ? -8.547 2.643 21.25 1 94.62 174 LYS B N 1
ATOM 3408 C CA . LYS B 1 174 ? -8.523 3.699 20.25 1 94.62 174 LYS B CA 1
ATOM 3409 C C . LYS B 1 174 ? -7.676 4.883 20.703 1 94.62 174 LYS B C 1
ATOM 3411 O O . LYS B 1 174 ? -6.875 5.414 19.938 1 94.62 174 LYS B O 1
ATOM 3416 N N . THR B 1 175 ? -7.875 5.238 21.969 1 96.38 175 THR B N 1
ATOM 3417 C CA . THR B 1 175 ? -7.215 6.43 22.5 1 96.38 175 THR B CA 1
ATOM 3418 C C . THR B 1 175 ? -5.699 6.289 22.422 1 96.38 175 THR B C 1
ATOM 3420 O O . THR B 1 175 ? -5.012 7.188 21.922 1 96.38 175 THR B O 1
ATOM 3423 N N . ASN B 1 176 ? -5.199 5.191 22.891 1 96.75 176 ASN B N 1
ATOM 3424 C CA . ASN B 1 176 ? -3.76 4.949 22.859 1 96.75 176 ASN B CA 1
ATOM 3425 C C . ASN B 1 176 ? -3.244 4.887 21.422 1 96.75 176 ASN B C 1
ATOM 3427 O O . ASN B 1 176 ? -2.172 5.41 21.125 1 96.75 176 ASN B O 1
ATOM 3431 N N . TYR B 1 177 ? -4 4.223 20.594 1 96.94 177 TYR B N 1
ATOM 3432 C CA . TYR B 1 177 ? -3.627 4.121 19.188 1 96.94 177 TYR B CA 1
ATOM 3433 C C . TYR B 1 177 ? -3.561 5.5 18.531 1 96.94 177 TYR B C 1
ATOM 3435 O O . TYR B 1 177 ? -2.566 5.84 17.891 1 96.94 177 TYR B O 1
ATOM 3443 N N . TYR B 1 178 ? -4.59 6.309 18.766 1 98.12 178 TYR B N 1
ATOM 3444 C CA . TYR B 1 178 ? -4.648 7.641 18.172 1 98.12 178 TYR B CA 1
ATOM 3445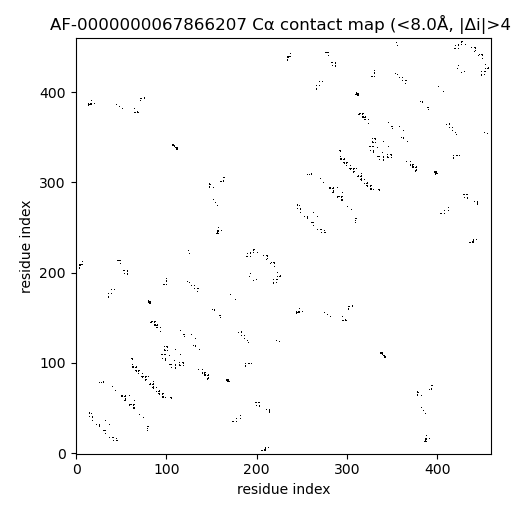 C C . TYR B 1 178 ? -3.51 8.516 18.688 1 98.12 178 TYR B C 1
ATOM 3447 O O . TYR B 1 178 ? -2.891 9.25 17.906 1 98.12 178 TYR B O 1
ATOM 3455 N N . MET B 1 179 ? -3.24 8.414 19.906 1 98.06 179 MET B N 1
ATOM 3456 C CA . MET B 1 179 ? -2.199 9.242 20.5 1 98.06 179 MET B CA 1
ATOM 3457 C C . MET B 1 179 ? -0.833 8.914 19.906 1 98.06 179 MET B C 1
ATOM 3459 O O . MET B 1 179 ? -0.003 9.805 19.719 1 98.06 179 MET B O 1
ATOM 3463 N N . ARG B 1 180 ? -0.584 7.684 19.656 1 97.31 180 ARG B N 1
ATOM 3464 C CA . ARG B 1 180 ? 0.667 7.281 19.016 1 97.31 180 ARG B CA 1
ATOM 3465 C C . ARG B 1 180 ? 0.806 7.91 17.641 1 97.31 180 ARG B C 1
ATOM 3467 O O . ARG B 1 180 ? 1.86 8.453 17.297 1 97.31 180 ARG B O 1
ATOM 3474 N N . ILE B 1 181 ? -0.254 7.859 16.875 1 98.5 181 ILE B N 1
ATOM 3475 C CA . ILE B 1 181 ? -0.225 8.406 15.531 1 98.5 181 ILE B CA 1
ATOM 3476 C C . ILE B 1 181 ? -0.07 9.93 15.594 1 98.5 181 ILE B C 1
ATOM 3478 O O . ILE B 1 181 ? 0.702 10.508 14.828 1 98.5 181 ILE B O 1
ATOM 3482 N N . ILE B 1 182 ? -0.803 10.531 16.5 1 98.62 182 ILE B N 1
ATOM 3483 C CA . ILE B 1 182 ? -0.715 11.977 16.703 1 98.62 182 ILE B CA 1
ATOM 3484 C C . ILE B 1 182 ? 0.727 12.367 17.016 1 98.62 182 ILE B C 1
ATOM 3486 O O . ILE B 1 182 ? 1.274 13.289 16.406 1 98.62 182 ILE B O 1
ATOM 3490 N N . ASN B 1 183 ? 1.352 11.656 17.875 1 98.25 183 ASN B N 1
ATOM 3491 C CA . ASN B 1 183 ? 2.723 11.953 18.266 1 98.25 183 ASN B CA 1
ATOM 3492 C C . ASN B 1 183 ? 3.693 11.789 17.109 1 98.25 183 ASN B C 1
ATOM 3494 O O . ASN B 1 183 ? 4.613 12.594 16.938 1 98.25 183 ASN B O 1
ATOM 3498 N N . ILE B 1 184 ? 3.506 10.797 16.328 1 98.56 184 ILE B N 1
ATOM 3499 C CA . ILE B 1 184 ? 4.355 10.562 15.172 1 98.56 184 ILE B CA 1
ATOM 3500 C C . ILE B 1 184 ? 4.227 11.734 14.195 1 98.56 184 ILE B C 1
ATOM 3502 O O . ILE B 1 184 ? 5.23 12.273 13.734 1 98.56 184 ILE B O 1
ATOM 3506 N N . ILE B 1 185 ? 2.996 12.148 13.93 1 98.56 185 ILE B N 1
ATOM 3507 C CA . ILE B 1 185 ? 2.764 13.211 12.969 1 98.56 185 ILE B CA 1
ATOM 3508 C C . ILE B 1 185 ? 3.322 14.531 13.508 1 98.56 185 ILE B C 1
ATOM 3510 O O . ILE B 1 185 ? 3.906 15.312 12.758 1 98.56 185 ILE B O 1
ATOM 3514 N N . LYS B 1 186 ? 3.217 14.719 14.773 1 98.12 186 LYS B N 1
ATOM 3515 C CA . LYS B 1 186 ? 3.762 15.93 15.383 1 98.12 186 LYS B CA 1
ATOM 3516 C C . LYS B 1 186 ? 5.281 15.969 15.258 1 98.12 186 LYS B C 1
ATOM 3518 O O . LYS B 1 186 ? 5.863 17.031 15.039 1 98.12 186 LYS B O 1
ATOM 3523 N N . VAL B 1 187 ? 5.934 14.852 15.445 1 97.69 187 VAL B N 1
ATOM 3524 C CA . VAL B 1 187 ? 7.375 14.781 15.25 1 97.69 187 VAL B CA 1
ATOM 3525 C C . VAL B 1 187 ? 7.723 15.141 13.805 1 97.69 187 VAL B C 1
ATOM 3527 O O . VAL B 1 187 ? 8.633 15.938 13.555 1 97.69 187 VAL B O 1
ATOM 3530 N N . TYR B 1 188 ? 6.965 14.602 12.883 1 97.88 188 TYR B N 1
ATOM 3531 C CA . TYR B 1 188 ? 7.211 14.883 11.469 1 97.88 188 TYR B CA 1
ATOM 3532 C C . TYR B 1 188 ? 6.961 16.344 11.148 1 97.88 188 TYR B C 1
ATOM 3534 O O . TYR B 1 188 ? 7.645 16.938 10.305 1 97.88 188 TYR B O 1
ATOM 3542 N N . ASP B 1 189 ? 5.93 16.953 11.812 1 97.88 189 ASP B N 1
ATOM 3543 C CA . ASP B 1 189 ? 5.688 18.375 11.617 1 97.88 189 ASP B CA 1
ATOM 3544 C C . ASP B 1 189 ? 6.926 19.203 11.969 1 97.88 189 ASP B C 1
ATOM 3546 O O . ASP B 1 189 ? 7.324 20.078 11.211 1 97.88 189 ASP B O 1
ATOM 3550 N N . LYS B 1 190 ? 7.477 18.891 13.062 1 97.56 190 LYS B N 1
ATOM 3551 C CA . LYS B 1 190 ? 8.664 19.609 13.508 1 97.56 190 LYS B CA 1
ATOM 3552 C C . LYS B 1 190 ? 9.836 19.391 12.555 1 97.56 190 LYS B C 1
ATOM 3554 O O . LYS B 1 190 ? 10.594 20.312 12.273 1 97.56 190 LYS B O 1
ATOM 3559 N N . ILE B 1 191 ? 9.992 18.203 12.07 1 96.88 191 ILE B N 1
ATOM 3560 C CA . ILE B 1 191 ? 11.047 17.891 11.117 1 96.88 191 ILE B CA 1
ATOM 3561 C C . ILE B 1 191 ? 10.828 18.688 9.828 1 96.88 191 ILE B C 1
ATOM 3563 O O . ILE B 1 191 ? 11.766 19.297 9.305 1 96.88 191 ILE B O 1
ATOM 3567 N N . LEU B 1 192 ? 9.586 18.734 9.352 1 96.31 192 LEU B N 1
ATOM 3568 C CA . LEU B 1 192 ? 9.273 19.453 8.125 1 96.31 192 LEU B CA 1
ATOM 3569 C C . LEU B 1 192 ? 9.555 20.938 8.273 1 96.31 192 LEU B C 1
ATOM 3571 O O . LEU B 1 192 ? 10.117 21.562 7.375 1 96.31 192 LEU B O 1
ATOM 3575 N N . ILE B 1 193 ? 9.125 21.453 9.406 1 96.5 193 ILE B N 1
ATOM 3576 C CA . ILE B 1 193 ? 9.383 22.859 9.672 1 96.5 193 ILE B CA 1
ATOM 3577 C C . ILE B 1 193 ? 10.883 23.125 9.672 1 96.5 193 ILE B C 1
ATOM 3579 O O . ILE B 1 193 ? 11.344 24.141 9.133 1 96.5 193 ILE B O 1
ATOM 3583 N N . SER B 1 194 ? 11.656 22.234 10.242 1 95.62 194 SER B N 1
ATOM 3584 C CA . SER B 1 194 ? 13.109 22.375 10.312 1 95.62 194 SER B CA 1
ATOM 3585 C C . SER B 1 194 ? 13.742 22.281 8.93 1 95.62 194 SER B C 1
ATOM 3587 O O . SER B 1 194 ? 14.656 23.047 8.609 1 95.62 194 SER B O 1
ATOM 3589 N N . GLU B 1 195 ? 13.234 21.375 8.117 1 93.94 195 GLU B N 1
ATOM 3590 C CA . GLU B 1 195 ? 13.828 21.109 6.816 1 93.94 195 GLU B CA 1
ATOM 3591 C C . GLU B 1 195 ? 13.414 22.156 5.789 1 93.94 195 GLU B C 1
ATOM 3593 O O . GLU B 1 195 ? 14.172 22.453 4.863 1 93.94 195 GLU B O 1
ATOM 3598 N N . TYR B 1 196 ? 12.227 22.703 5.996 1 94.69 196 TYR B N 1
ATOM 3599 C CA . TYR B 1 196 ? 11.672 23.594 4.977 1 94.69 196 TYR B CA 1
ATOM 3600 C C . TYR B 1 196 ? 11.281 24.938 5.578 1 94.69 196 TYR B C 1
ATOM 3602 O O . TYR B 1 196 ? 10.273 25.531 5.195 1 94.69 196 TYR B O 1
ATOM 3610 N N . SER B 1 197 ? 12.023 25.438 6.5 1 94.75 197 SER B N 1
ATOM 3611 C CA . SER B 1 197 ? 11.656 26.609 7.285 1 94.75 197 SER B CA 1
ATOM 3612 C C . SER B 1 197 ? 11.32 27.797 6.379 1 94.75 197 SER B C 1
ATOM 3614 O O . SER B 1 197 ? 10.297 28.453 6.57 1 94.75 197 SER B O 1
ATOM 3616 N N . ASP B 1 198 ? 12.156 28.062 5.324 1 94.25 198 ASP B N 1
ATOM 3617 C CA . ASP B 1 198 ? 11.93 29.203 4.449 1 94.25 198 ASP B CA 1
ATOM 3618 C C . ASP B 1 198 ? 10.641 29.031 3.65 1 94.25 198 ASP B C 1
ATOM 3620 O O . ASP B 1 198 ? 9.867 29.984 3.506 1 94.25 198 ASP B O 1
ATOM 3624 N N . LYS B 1 199 ? 10.445 27.891 3.199 1 94.56 199 LYS B N 1
ATOM 3625 C CA . LYS B 1 199 ? 9.266 27.625 2.385 1 94.56 199 LYS B CA 1
ATOM 3626 C C . LYS B 1 199 ? 7.992 27.656 3.232 1 94.56 199 LYS B C 1
ATOM 3628 O O . LYS B 1 199 ? 6.973 28.203 2.809 1 94.56 199 LYS B O 1
ATOM 3633 N N . VAL B 1 200 ? 8.109 27.047 4.422 1 95.75 200 VAL B N 1
ATOM 3634 C CA . VAL B 1 200 ? 6.965 27.062 5.328 1 95.75 200 VAL B CA 1
ATOM 3635 C C . VAL B 1 200 ? 6.629 28.5 5.711 1 95.75 200 VAL B C 1
ATOM 3637 O O . VAL B 1 200 ? 5.457 28.891 5.734 1 95.75 200 VAL B O 1
ATOM 3640 N N . SER B 1 201 ? 7.641 29.219 5.988 1 94.44 201 SER B N 1
ATOM 3641 C CA . SER B 1 201 ? 7.445 30.641 6.309 1 94.44 201 SER B CA 1
ATOM 3642 C C . SER B 1 201 ? 6.762 31.375 5.16 1 94.44 201 SER B C 1
ATOM 3644 O O . SER B 1 201 ? 5.898 32.219 5.391 1 94.44 201 SER B O 1
ATOM 3646 N N . GLY B 1 202 ? 7.211 31.078 3.98 1 93.38 202 GLY B N 1
ATOM 3647 C CA . GLY B 1 202 ? 6.59 31.688 2.809 1 93.38 202 GLY B CA 1
ATOM 3648 C C . GLY B 1 202 ? 5.133 31.297 2.643 1 93.38 202 GLY B C 1
ATOM 3649 O O . GLY B 1 202 ? 4.297 32.156 2.316 1 93.38 202 GLY B O 1
ATOM 3650 N N . CYS B 1 203 ? 4.77 30.078 2.912 1 93.25 203 CYS B N 1
ATOM 3651 C CA . CYS B 1 203 ? 3.414 29.562 2.77 1 93.25 203 CYS B CA 1
ATOM 3652 C C . CYS B 1 203 ? 2.479 30.188 3.791 1 93.25 203 CYS B C 1
ATOM 3654 O O . CYS B 1 203 ? 1.291 30.375 3.521 1 93.25 203 CYS B O 1
ATOM 3656 N N . TYR B 1 204 ? 3.1 30.625 4.922 1 93.31 204 TYR B N 1
ATOM 3657 C CA . TYR B 1 204 ? 2.25 31.094 6.012 1 93.31 204 TYR B CA 1
ATOM 3658 C C . TYR B 1 204 ? 2.637 32.5 6.441 1 93.31 204 TYR B C 1
ATOM 3660 O O . TYR B 1 204 ? 2.406 32.906 7.59 1 93.31 204 TYR B O 1
ATOM 3668 N N . HIS B 1 205 ? 3.447 33.25 5.559 1 88.81 205 HIS B N 1
ATOM 3669 C CA . HIS B 1 205 ? 3.934 34.594 5.84 1 88.81 205 HIS B CA 1
ATOM 3670 C C . HIS B 1 205 ? 2.814 35.469 6.363 1 88.81 205 HIS B C 1
ATOM 3672 O O . HIS B 1 205 ? 2.998 36.188 7.344 1 88.81 205 HIS B O 1
ATOM 3678 N N . ARG B 1 206 ? 1.688 35.625 6.379 1 85.88 206 ARG B N 1
ATOM 3679 C CA . ARG B 1 206 ? 0.563 36.375 6.914 1 85.88 206 ARG B CA 1
ATOM 3680 C C . ARG B 1 206 ? -0.538 35.469 7.414 1 85.88 206 ARG B C 1
ATOM 3682 O O . ARG B 1 206 ? -1.708 35.844 7.461 1 85.88 206 ARG B O 1
ATOM 3689 N N . ARG B 1 207 ? -0.162 34.281 7.711 1 91.75 207 ARG B N 1
ATOM 3690 C CA . ARG B 1 207 ? -1.118 33.281 8.156 1 91.75 207 ARG B CA 1
ATOM 3691 C C . ARG B 1 207 ? -0.591 32.5 9.367 1 91.75 207 ARG B C 1
ATOM 3693 O O . ARG B 1 207 ? -0.77 31.297 9.469 1 91.75 207 ARG B O 1
ATOM 3700 N N . LYS B 1 208 ? 0.088 33.188 10.219 1 91.44 208 LYS B N 1
ATOM 3701 C CA . LYS B 1 208 ? 0.723 32.562 11.367 1 91.44 208 LYS B CA 1
ATOM 3702 C C . LYS B 1 208 ? -0.32 31.984 12.32 1 91.44 208 LYS B C 1
ATOM 3704 O O . LYS B 1 208 ? -0.114 30.922 12.906 1 91.44 208 LYS B O 1
ATOM 3709 N N . SER B 1 209 ? -1.412 32.719 12.484 1 94.12 209 SER B N 1
ATOM 3710 C CA . SER B 1 209 ? -2.488 32.25 13.336 1 94.12 209 SER B CA 1
ATOM 3711 C C . SER B 1 209 ? -3.105 30.969 12.766 1 94.12 209 SER B C 1
ATOM 3713 O O . SER B 1 209 ? -3.521 30.078 13.523 1 94.12 209 SER B O 1
ATOM 3715 N N . LEU B 1 210 ? -3.186 30.891 11.469 1 95.81 210 LEU B N 1
ATOM 3716 C CA . LEU B 1 210 ? -3.688 29.672 10.82 1 95.81 210 LEU B CA 1
ATOM 3717 C C . LEU B 1 210 ? -2.744 28.5 11.055 1 95.81 210 LEU B C 1
ATOM 3719 O O . LEU B 1 210 ? -3.189 27.391 11.359 1 95.81 210 LEU B O 1
ATOM 3723 N N . LEU B 1 211 ? -1.43 28.766 10.898 1 96.75 211 LEU B N 1
ATOM 3724 C CA . LEU B 1 211 ? -0.441 27.719 11.156 1 96.75 211 LEU B CA 1
ATOM 3725 C C . LEU B 1 211 ? -0.574 27.188 12.586 1 96.75 211 LEU B C 1
ATOM 3727 O O . LEU B 1 211 ? -0.573 25.969 12.797 1 96.75 211 LEU B O 1
ATOM 3731 N N . LYS B 1 212 ? -0.715 28.094 13.508 1 96.88 212 LYS B N 1
ATOM 3732 C CA . LYS B 1 212 ? -0.888 27.719 14.914 1 96.88 212 LYS B CA 1
ATOM 3733 C C . LYS B 1 212 ? -2.135 26.859 15.109 1 96.88 212 LYS B C 1
ATOM 3735 O O . LYS B 1 212 ? -2.105 25.875 15.852 1 96.88 212 LYS B O 1
ATOM 3740 N N . TYR B 1 213 ? -3.176 27.281 14.477 1 97 213 TYR B N 1
ATOM 3741 C CA . TYR B 1 213 ? -4.426 26.531 14.578 1 97 213 TYR B CA 1
ATOM 3742 C C . TYR B 1 213 ? -4.266 25.125 14.016 1 97 213 TYR B C 1
ATOM 3744 O O . TYR B 1 213 ? -4.793 24.172 14.586 1 97 213 TYR B O 1
ATOM 3752 N N . LEU B 1 214 ? -3.557 25 12.938 1 97.94 214 LEU B N 1
ATOM 3753 C CA . LEU B 1 214 ? -3.473 23.75 12.203 1 97.94 214 LEU B CA 1
ATOM 3754 C C . LEU B 1 214 ? -2.518 22.781 12.891 1 97.94 214 LEU B C 1
ATOM 3756 O O . LEU B 1 214 ? -2.836 21.594 13.062 1 97.94 214 LEU B O 1
ATOM 3760 N N . ILE B 1 215 ? -1.302 23.281 13.344 1 97.56 215 ILE B N 1
ATOM 3761 C CA . ILE B 1 215 ? -0.319 22.281 13.766 1 97.56 215 ILE B CA 1
ATOM 3762 C C . ILE B 1 215 ? 0.214 22.641 15.156 1 97.56 215 ILE B C 1
ATOM 3764 O O . ILE B 1 215 ? 1.128 21.984 15.664 1 97.56 215 ILE B O 1
ATOM 3768 N N . GLY B 1 216 ? -0.279 23.656 15.805 1 96 216 GLY B N 1
ATOM 3769 C CA . GLY B 1 216 ? -0.021 23.906 17.219 1 96 216 GLY B CA 1
ATOM 3770 C C . GLY B 1 216 ? 1.027 24.984 17.453 1 96 216 GLY B C 1
ATOM 3771 O O . GLY B 1 216 ? 1.8 25.312 16.547 1 96 216 GLY B O 1
ATOM 3772 N N . GLU B 1 217 ? 1.118 25.438 18.656 1 95.69 217 GLU B N 1
ATOM 3773 C CA . GLU B 1 217 ? 1.98 26.531 19.078 1 95.69 217 GLU B CA 1
ATOM 3774 C C . GLU B 1 217 ? 3.451 26.125 19.031 1 95.69 217 GLU B C 1
ATOM 3776 O O . GLU B 1 217 ? 4.309 26.953 18.688 1 95.69 217 GLU B O 1
ATOM 3781 N N . GLU B 1 218 ? 3.723 24.953 19.359 1 94.94 218 GLU B N 1
ATOM 3782 C CA . GLU B 1 218 ? 5.102 24.484 19.391 1 94.94 218 GLU B CA 1
ATOM 3783 C C . GLU B 1 218 ? 5.75 24.578 18.016 1 94.94 218 GLU B C 1
ATOM 3785 O O . GLU B 1 218 ? 6.91 24.984 17.891 1 94.94 218 GLU B O 1
ATOM 3790 N N . CYS B 1 219 ? 5.008 24.266 17.016 1 95.38 219 CYS B N 1
ATOM 3791 C CA . CYS B 1 219 ? 5.527 24.328 15.648 1 95.38 219 CYS B CA 1
ATOM 3792 C C . CYS B 1 219 ? 5.715 25.781 15.211 1 95.38 219 CYS B C 1
ATOM 3794 O O . CYS B 1 219 ? 6.691 26.109 14.531 1 95.38 219 CYS B O 1
ATOM 3796 N N . LEU B 1 220 ? 4.777 26.594 15.617 1 95.38 220 LEU B N 1
ATOM 3797 C CA . LEU B 1 220 ? 4.906 28 15.305 1 95.38 220 LEU B CA 1
ATOM 3798 C C . LEU B 1 220 ? 6.148 28.594 15.961 1 95.38 220 LEU B C 1
ATOM 3800 O O . LEU B 1 220 ? 6.895 29.344 15.328 1 95.38 220 LEU B O 1
ATOM 3804 N N . GLU B 1 221 ? 6.367 28.266 17.203 1 95.88 221 GLU B N 1
ATOM 3805 C CA . GLU B 1 221 ? 7.535 28.75 17.938 1 95.88 221 GLU B CA 1
ATOM 3806 C C . GLU B 1 221 ? 8.828 28.266 17.281 1 95.88 221 GLU B C 1
ATOM 3808 O O . GLU B 1 221 ? 9.797 29.016 17.188 1 95.88 221 GLU B O 1
ATOM 3813 N N . LEU B 1 222 ? 8.828 27.047 16.875 1 96.25 222 LEU B N 1
ATOM 3814 C CA . LEU B 1 222 ? 9.984 26.516 16.172 1 96.25 222 LEU B CA 1
ATOM 3815 C C . LEU B 1 222 ? 10.258 27.297 14.891 1 96.25 222 LEU B C 1
ATOM 3817 O O . LEU B 1 222 ? 11.414 27.609 14.586 1 96.25 222 LEU B O 1
ATOM 3821 N N . LEU B 1 223 ? 9.258 27.578 14.133 1 95.12 223 LEU B N 1
ATOM 3822 C CA . LEU B 1 223 ? 9.398 28.344 12.898 1 95.12 223 LEU B CA 1
ATOM 3823 C C . LEU B 1 223 ? 10 29.719 13.164 1 95.12 223 LEU B C 1
ATOM 3825 O O . LEU B 1 223 ? 10.898 30.156 12.445 1 95.12 223 LEU B O 1
ATOM 3829 N N . PHE B 1 224 ? 9.555 30.359 14.219 1 93.81 224 PHE B N 1
ATOM 3830 C CA . PHE B 1 224 ? 10.047 31.688 14.57 1 93.81 224 PHE B CA 1
ATOM 3831 C C . PHE B 1 224 ? 11.523 31.641 14.961 1 93.81 224 PHE B C 1
ATOM 3833 O O . PHE B 1 224 ? 12.305 32.5 14.586 1 93.81 224 PHE B O 1
ATOM 3840 N N . LYS B 1 225 ? 11.836 30.625 15.719 1 94.06 225 LYS B N 1
ATOM 3841 C CA . LYS B 1 225 ? 13.227 30.453 16.141 1 94.06 225 LYS B CA 1
ATOM 3842 C C . LYS B 1 225 ? 14.141 30.312 14.93 1 94.06 225 LYS B C 1
ATOM 3844 O O . LYS B 1 225 ? 15.266 30.828 14.93 1 94.06 225 LYS B O 1
ATOM 3849 N N . LEU B 1 226 ? 13.672 29.688 13.938 1 92.69 226 LEU B N 1
ATOM 3850 C CA . LEU B 1 226 ? 14.469 29.422 12.75 1 92.69 226 LEU B CA 1
ATOM 3851 C C . LEU B 1 226 ? 14.547 30.672 11.875 1 92.69 226 LEU B C 1
ATOM 3853 O O . LEU B 1 226 ? 15.539 30.891 11.172 1 92.69 226 LEU B O 1
ATOM 3857 N N . GLU B 1 227 ? 13.547 31.484 11.859 1 89.12 227 GLU B N 1
ATOM 3858 C CA . GLU B 1 227 ? 13.531 32.719 11.094 1 89.12 227 GLU B CA 1
ATOM 3859 C C . GLU B 1 227 ? 14.508 33.75 11.68 1 89.12 227 GLU B C 1
ATOM 3861 O O . GLU B 1 227 ? 15.086 34.531 10.953 1 89.12 227 GLU B O 1
ATOM 3866 N N . GLU B 1 228 ? 14.609 33.75 12.992 1 86.06 228 GLU B N 1
ATOM 3867 C CA . GLU B 1 228 ? 15.492 34.688 13.672 1 86.06 228 GLU B CA 1
ATOM 3868 C C . GLU B 1 228 ? 16.953 34.344 13.445 1 86.06 228 GLU B C 1
ATOM 3870 O O . GLU B 1 228 ? 17.828 35.219 13.516 1 86.06 228 GLU B O 1
ATOM 3875 N N . LYS B 1 229 ? 17.266 33.156 13.242 1 78.56 229 LYS B N 1
ATOM 3876 C CA . LYS B 1 229 ? 18.656 32.719 13.047 1 78.56 229 LYS B CA 1
ATOM 3877 C C . LYS B 1 229 ? 19.125 33 11.625 1 78.56 229 LYS B C 1
ATOM 3879 O O . LYS B 1 229 ? 20.312 32.875 11.32 1 78.56 229 LYS B O 1
ATOM 3884 N N . ARG B 1 230 ? 18.266 33.594 10.852 1 67.31 230 ARG B N 1
ATOM 3885 C CA . ARG B 1 230 ? 18.703 33.969 9.508 1 67.31 230 ARG B CA 1
ATOM 3886 C C . ARG B 1 230 ? 19.047 35.438 9.43 1 67.31 230 ARG B C 1
ATOM 3888 O O . ARG B 1 230 ? 18.5 36.25 10.172 1 67.31 230 ARG B O 1
#

Solvent-accessible surface area (backbone atoms only — not comparable to full-atom values): 24483 Å² total; per-residue (Å²): 129,70,68,45,55,61,50,42,50,49,50,51,51,42,46,49,49,28,52,49,50,51,53,54,50,17,59,76,54,74,31,87,80,46,70,65,52,51,54,49,53,50,52,52,45,28,44,41,54,51,37,50,46,46,20,69,53,56,77,55,42,60,49,40,52,41,35,41,39,29,51,53,50,25,54,50,22,56,41,64,19,33,47,45,54,26,24,47,25,48,34,50,35,54,38,31,51,48,24,63,60,67,72,47,46,77,75,69,45,42,70,25,63,64,51,56,48,52,65,67,72,50,88,62,98,58,93,79,47,73,65,56,53,47,50,50,51,51,51,43,52,50,19,54,48,55,54,54,49,81,61,61,81,52,84,53,48,42,59,39,46,50,46,64,75,63,46,62,47,76,75,85,57,53,64,64,54,47,50,53,52,50,52,47,52,52,54,50,49,48,45,41,43,67,72,36,40,70,51,52,48,60,57,34,57,87,26,56,68,45,48,28,71,44,68,31,61,70,50,47,54,50,46,50,57,56,59,65,74,101,128,71,69,42,56,61,49,42,52,49,50,52,53,42,46,49,52,27,53,50,51,49,52,55,51,16,58,77,53,72,31,87,79,46,69,66,51,53,54,49,53,50,52,52,47,29,45,42,54,50,37,49,47,48,20,69,54,56,76,55,43,60,46,41,52,41,35,39,39,30,52,55,50,26,53,51,22,56,40,64,19,33,47,44,54,26,24,47,24,49,34,50,34,55,40,31,52,49,25,63,59,67,72,47,46,78,76,68,46,42,71,25,64,64,53,56,47,53,66,66,70,51,87,62,98,55,91,79,47,72,63,57,54,46,52,49,52,50,52,43,51,51,20,54,49,55,54,57,48,82,61,61,80,53,85,52,50,43,60,37,48,49,48,65,74,62,46,6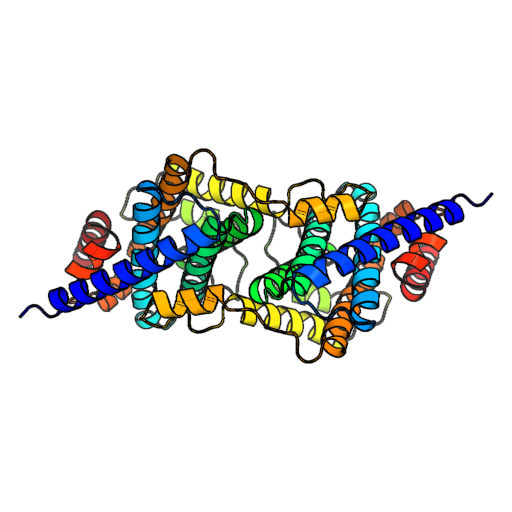1,48,76,74,84,56,54,63,64,53,49,49,53,52,51,51,47,52,52,52,49,49,47,44,40,42,67,73,34,40,70,52,51,45,61,61,32,68,81,28,56,68,44,47,28,70,42,69,31,62,69,49,46,52,50,46,50,57,57,57,66,76,97